Protein 9Z8K (pdb70)

Foldseek 3Di:
DPPDDPVQWDFDAWDADDCKGWTWTDGPPDRDIWIKIKHFPVVCVVVVCPLVVCCVVPPVQVVQFVQAWHWDDWDDDPTIIMTTTHDFPQAWQVVVLVPDPLSADDLLQLLLQLLSVLVVLVVCVVVVHFLQQDDRNQWTAHLQGHTHGHDSVRHVRLLQAALCCVVPVDDDSLSVLSSSLQSSLCRQQVHGQADDPDSVRSSCCLQPNQGDHDPPGDDDPQNVVSSNLSSDRDSVRRDDSVCSVVGCSSPPPDSVCSSVVNRGNPDDDRDD/DDDDDPVQWAFDAWDADADFKGWTWIAGPPDRDIWIKIKGFQVVCVPVVVVVLVVCVVPPVQPDDAPQAWHWDDWDDDPGITMTTTHDAQQAWQVVVLVPDPLSAADLLLLLLQLLSVLVVLVVCVVSVHAPQQDAGNQWGAHLQGHTHGYRPDYDVRLLLAALVCVPPVDDDSLSVLSSSLQHSLCRHQVHGQFDDPDSVRRNVCRNDNQGDHDPVGDDDPQSVVLSNLSSPRDSVSRDDSVCSVVGCSNVVDDSVCSRVVNRGDPDDDSD

Nearest PDB structures (foldseek):
  6l8l-assembly4_D  TM=7.778E-01  e=8.094E-15  Gallus gallus
  8yki-assembly1_A  TM=7.701E-01  e=4.995E-14  Homo sapiens
  4qq5-assembly1_A  TM=7.563E-01  e=9.161E-14  Homo sapiens
  3pyy-assembly2_B  TM=7.893E-01  e=3.441E-13  Homo sapiens
  4aoj-assembly1_C  TM=7.414E-01  e=1.680E-13  Homo sapiens

Radius of gyration: 26.66 Å; Cα contacts (8 Å, |Δi|>4): 930; chains: 2; bounding box: 58×51×84 Å

InterPro domains:
  IPR000719 Protein kinase domain [PF00069] (61-325)
  IPR000719 Protein kinase domain [PS50011] (61-326)
  IPR000719 Protein kinase domain [SM00220] (61-326)
  IPR008271 Serine/threonine-protein kinase, active site [PS00108] (182-194)
  IPR011009 Protein kinase-like domain superfamily [SSF56112] (51-378)
  IPR017441 Protein kinase, ATP binding site [PS00107] (67-90)
  IPR045270 Serine/Threonine Kinase AGC, catalytic domain [cd05123] (67-326)

Secondary structure (DSSP, 8-state):
-----GGGEEEEEEEEE--EEEEEEEETTSS-EEEEEEEEHHHHHHTT-HHHHHHIIIIIHHH--TTB--EEEEEE-SSEEEEEE----S-BHHHHHHTSGGG---HHHHHHHHHHHHHHHHHHHHTT------SGGGEEE-TTS-EEE--TTT--HHHH--HHHHHH----HHHHHHHHHHHHHHHHHSS-S---SSHHHHHHHHHHPPP---TTS---HHHHHHHHHHT-SSGGGSPPHHHHHT-GGGTT--HHHHHTT-S--TT-----/-----GGGEEEEEEEEE-SSEEEEEEEETTSS-EEEEEEEEGGGGGSHHHHHHHHHHHHTGGG---TTB--EEEEEE-SSEEEEEE---TT-BHHHHHTTSGGG---HHHHHHHHHHHHHHHHHHHHTT------SGGGEEE-TTS-EEE-SSS---GGGG--HHHHHHS---THHHHHHHHHHHHHHHHSS-S---SSHHHHHHHHHHSPP---TT----HHHHHHHHHHT-SSGGGS--HHHHHT-GGGTT--HHHHHTT-S--TT----

Sequence (544 aa):
MEKVTKEDFETIDTLGKGFAYVVLVRRVGTNNLYAMKVVNKQGLLDHNRCRDVFIERNVLSRINHPFLLKLYWTFQSEHKLFFVMEYMAGGDLDKYMNSVPNKQLDLPTSKLYGAEILMAILTLHEQSVIYRDLKPENILLTGDGHCVLADFGLSGSPFYVAPDVLKQREYTNAVDFWSFGILLYRMLCGRTPFSGKNMKEVFDNILYSDLRFPSTVSIPSEAKDLISRLLVKDAAHRIKGPEVKAHPFWTGINFDEVMQKKVKPPRWVPAPMEKVTKEDFETIDTLGKGSFAYVVLVRRVGTNNLYAMKVVNKQGLLDHNRCRDVFIERNVLSRINHPFLLKLYWTFQSEHKLFFVMEYMAGGDLDKYMNSVPNKQLDLPTSKLYGAEILMAILTLHEQSVIYRDLKPENILLTGDGHCVLADFGLSGSPFYVAPDVLKQREYTNAVDFWSFGILLYRMLCGRTPFSGKNMKEVFDNILYSDLRFPSTVSIPSEAKDLISRLLVKDAAHRIKGPEVKAHPFWTGINFDEVMQKKVKPPRWVPA

Organism: Trypanosoma brucei brucei (strain 927/4 GUTat10.1) (NCBI:txid185431)

B-factor: mean 57.67, std 19.01, range [28.1, 133.01]

GO terms:
  GO:0031981 nuclear lumen (C, HTP)
  GO:0005737 cytoplasm (C, HTP)
  GO:0031981 nuclear lumen (C, IDA)
  GO:0097014 ciliary plasm (C, IDA)
  GO:0005737 cytoplasm (C, IDA)
  GO:0000281 mitotic cytokinesis (P, IMP)

Structure (mmCIF, N/CA/C/O backbone):
data_9Z8K
#
_entry.id   9Z8K
#
_cell.length_a   86.599
_cell.length_b   89.098
_cell.length_c   201.567
_cell.angle_alpha   90.00
_cell.angle_beta   90.00
_cell.angle_gamma   90.00
#
_symmetry.space_group_name_H-M   'I 2 2 2'
#
loop_
_entity.id
_entity.type
_entity.pdbx_description
1 polymer 'Serine/threonine-protein kinase'
2 polymer 'Serine/threonine-protein kinase'
3 non-polymer 'SULFATE ION'
4 non-polymer 'CHLORIDE ION'
5 non-polymer GLYCEROL
6 water water
#
loop_
_atom_site.group_PDB
_atom_site.id
_atom_site.type_symbol
_atom_site.label_atom_id
_atom_site.label_alt_id
_atom_site.label_comp_id
_atom_site.label_asym_id
_atom_site.label_entity_id
_atom_site.label_seq_id
_atom_site.pdbx_PDB_ins_code
_atom_site.Cartn_x
_atom_site.Cartn_y
_atom_site.Cartn_z
_atom_site.occupancy
_atom_site.B_iso_or_equiv
_atom_site.auth_seq_id
_atom_site.auth_comp_id
_atom_site.auth_asym_id
_atom_site.auth_atom_id
_atom_site.pdbx_PDB_model_num
ATOM 1 N N . MET A 1 1 ? 4.696 3.754 69.911 1.00 48.81 53 MET A N 1
ATOM 2 C CA . MET A 1 1 ? 3.654 4.625 70.449 1.00 64.69 53 M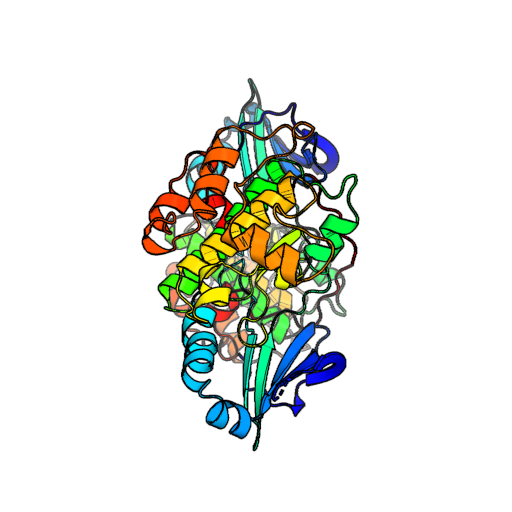ET A CA 1
ATOM 3 C C . MET A 1 1 ? 2.493 3.810 70.965 1.00 65.00 53 MET A C 1
ATOM 4 O O . MET A 1 1 ? 2.269 2.688 70.499 1.00 59.89 53 MET A O 1
ATOM 9 N N . GLU A 1 2 ? 1.755 4.376 71.915 1.00 72.32 54 GLU A N 1
ATOM 10 C CA . GLU A 1 2 ? 0.553 3.737 72.426 1.00 70.93 54 GLU A CA 1
ATOM 11 C C . GLU A 1 2 ? -0.316 3.235 71.281 1.00 60.50 54 GLU A C 1
ATOM 12 O O . GLU A 1 2 ? -0.280 3.769 70.165 1.00 51.37 54 GLU A O 1
ATOM 18 N N . LYS A 1 3 ? -1.094 2.185 71.571 1.00 71.73 55 LYS A N 1
ATOM 19 C CA . LYS A 1 3 ? -1.964 1.533 70.588 1.00 51.54 55 LYS A CA 1
ATOM 20 C C . LYS A 1 3 ? -3.300 2.269 70.509 1.00 46.81 55 LYS A C 1
ATOM 21 O O . LYS A 1 3 ? -4.327 1.840 71.040 1.00 60.04 55 LYS A O 1
ATOM 27 N N . VAL A 1 4 ? -3.292 3.375 69.787 1.00 45.71 56 VAL A N 1
ATOM 28 C CA . VAL A 1 4 ? -4.449 4.264 69.773 1.00 43.82 56 VAL A CA 1
ATOM 29 C C . VAL A 1 4 ? -5.488 3.787 68.765 1.00 47.27 56 VAL A C 1
ATOM 30 O O . VAL A 1 4 ? -5.176 3.102 67.783 1.00 47.08 56 VAL A O 1
ATOM 34 N N . THR A 1 5 ? -6.745 4.149 69.030 1.00 41.72 57 THR A N 1
ATOM 35 C CA . THR A 1 5 ? -7.861 3.995 68.106 1.00 45.44 57 THR A CA 1
ATOM 36 C C . THR A 1 5 ? -8.525 5.359 67.943 1.00 41.20 57 THR A C 1
ATOM 37 O O . THR A 1 5 ? -8.147 6.339 68.594 1.00 38.71 57 THR A O 1
ATOM 41 N N . LYS A 1 6 ? -9.557 5.429 67.101 1.00 36.36 58 LYS A N 1
ATOM 42 C CA . LYS A 1 6 ? -10.226 6.711 66.910 1.00 38.49 58 LYS A CA 1
ATOM 43 C C . LYS A 1 6 ? -10.844 7.225 68.206 1.00 36.81 58 LYS A C 1
ATOM 44 O O . LYS A 1 6 ? -11.078 8.431 68.333 1.00 40.62 58 LYS A O 1
ATOM 50 N N . GLU A 1 7 ? -11.103 6.340 69.173 1.00 37.51 59 GLU A N 1
ATOM 51 C CA . GLU A 1 7 ? -11.710 6.765 70.429 1.00 49.33 59 GLU A CA 1
ATOM 52 C C . GLU A 1 7 ? -10.764 7.616 71.269 1.00 44.30 59 GLU A C 1
ATOM 53 O O . GLU A 1 7 ? -11.213 8.306 72.188 1.00 42.91 59 GLU A O 1
ATOM 59 N N . ASP A 1 8 ? -9.470 7.585 70.978 1.00 40.47 60 ASP A N 1
ATOM 60 C CA . ASP A 1 8 ? -8.480 8.291 71.778 1.00 42.51 60 ASP A CA 1
ATOM 61 C C . ASP A 1 8 ? -8.266 9.731 71.340 1.00 42.66 60 ASP A C 1
ATOM 62 O O . ASP A 1 8 ? -7.393 10.402 71.897 1.00 42.32 60 ASP A O 1
ATOM 67 N N . PHE A 1 9 ? -9.026 10.216 70.359 1.00 36.51 61 PHE A N 1
ATOM 68 C CA . PHE A 1 9 ? -8.900 11.579 69.861 1.00 38.93 61 PHE A CA 1
ATOM 69 C C . PHE A 1 9 ? -10.264 12.241 69.857 1.00 43.81 61 PHE A C 1
ATOM 70 O O . PHE A 1 9 ? -11.235 11.656 69.371 1.00 41.92 61 PHE A O 1
ATOM 78 N N . GLU A 1 10 ? -10.327 13.448 70.426 1.00 40.72 62 GLU A N 1
ATOM 79 C CA . GLU A 1 10 ? -11.542 14.249 70.486 1.00 44.11 62 GLU A CA 1
ATOM 80 C C . GLU A 1 10 ? -11.468 15.312 69.402 1.00 41.04 62 GLU A C 1
ATOM 81 O O . GLU A 1 10 ? -10.517 16.095 69.370 1.00 40.41 62 GLU A O 1
ATOM 87 N N . THR A 1 11 ? -12.475 15.353 68.536 1.00 41.94 63 THR A N 1
ATOM 88 C CA . THR A 1 11 ? -12.499 16.345 67.469 1.00 43.17 63 THR A CA 1
ATOM 89 C C . THR A 1 11 ? -12.869 17.715 68.024 1.00 42.34 63 THR A C 1
ATOM 90 O O . THR A 1 11 ? -13.875 17.866 68.724 1.00 42.27 63 THR A O 1
ATOM 94 N N . ILE A 1 12 ? -12.037 18.704 67.715 1.00 47.13 64 ILE A N 1
ATOM 95 C CA . ILE A 1 12 ? -12.230 20.074 68.167 1.00 56.17 64 ILE A CA 1
ATOM 96 C C . ILE A 1 12 ? -12.768 20.952 67.047 1.00 51.01 64 ILE A C 1
ATOM 97 O O . ILE A 1 12 ? -13.584 21.840 67.284 1.00 54.64 64 ILE A O 1
ATOM 102 N N . ASP A 1 13 ? -12.289 20.737 65.828 1.00 51.90 65 ASP A N 1
ATOM 103 C CA . ASP A 1 13 ? -12.662 21.573 64.698 1.00 55.25 65 ASP A CA 1
ATOM 104 C C . ASP A 1 13 ? -12.339 20.815 63.419 1.00 54.54 65 ASP A C 1
ATOM 105 O O . ASP A 1 13 ? -11.666 19.781 63.434 1.00 43.03 65 ASP A O 1
ATOM 110 N N . THR A 1 14 ? -12.829 21.350 62.310 1.00 46.07 66 THR A N 1
ATOM 111 C CA . THR A 1 14 ? -12.523 20.838 60.982 1.00 51.36 66 THR A CA 1
ATOM 112 C C . THR A 1 14 ? -11.421 21.674 60.355 1.00 46.07 66 THR A C 1
ATOM 113 O O . THR A 1 14 ? -11.395 22.898 60.516 1.00 54.87 66 THR A O 1
ATOM 117 N N . LEU A 1 15 ? -10.515 21.008 59.634 1.00 39.32 67 LEU A N 1
ATOM 118 C CA . LEU A 1 15 ? -9.444 21.694 58.933 1.00 41.94 67 LEU A CA 1
ATOM 119 C C . LEU A 1 15 ? -9.521 21.556 57.418 1.00 48.91 67 LEU A C 1
ATOM 120 O O . LEU A 1 15 ? -8.658 22.101 56.725 1.00 61.35 67 LEU A O 1
ATOM 125 N N . GLY A 1 16 ? -10.493 20.842 56.884 1.00 57.49 68 GLY A N 1
ATOM 126 C CA . GLY A 1 16 ? -10.635 20.746 55.444 1.00 56.97 68 GLY A CA 1
ATOM 127 C C . GLY A 1 16 ? -11.227 19.423 55.013 1.00 52.94 68 GLY A C 1
ATOM 128 O O . GLY A 1 16 ? -11.176 18.421 55.722 1.00 44.79 68 GLY A O 1
ATOM 129 N N . LYS A 1 17 ? -11.786 19.428 53.801 1.00 49.53 69 LYS A N 1
ATOM 130 C CA . LYS A 1 17 ? -12.453 18.282 53.204 1.00 58.13 69 LYS A CA 1
ATOM 131 C C . LYS A 1 17 ? -11.873 18.022 51.819 1.00 68.00 69 LYS A C 1
ATOM 132 O O . LYS A 1 17 ? -11.334 18.921 51.166 1.00 66.28 69 LYS A O 1
ATOM 138 N N . GLY A 1 18 ? -12.010 16.781 51.368 1.00 64.81 70 GLY A N 1
ATOM 139 C CA . GLY A 1 18 ? -11.500 16.385 50.070 1.00 61.81 70 GLY A CA 1
ATOM 140 C C . GLY A 1 18 ? -12.434 15.431 49.359 1.00 57.35 70 GLY A C 1
ATOM 141 O O . GLY A 1 18 ? -13.621 15.360 49.673 1.00 58.79 70 GLY A O 1
ATOM 162 N N . PHE A 1 20 ? -12.082 12.000 49.216 1.00 46.26 72 PHE A N 1
ATOM 163 C CA . PHE A 1 20 ? -12.315 10.824 50.041 1.00 46.10 72 PHE A CA 1
ATOM 164 C C . PHE A 1 20 ? -11.527 10.909 51.344 1.00 40.09 72 PHE A C 1
ATOM 165 O O . PHE A 1 20 ? -11.378 9.915 52.048 1.00 41.10 72 PHE A O 1
ATOM 173 N N . ALA A 1 21 ? -11.042 12.106 51.673 1.00 41.65 73 ALA A N 1
ATOM 174 C CA . ALA A 1 21 ? -10.363 12.342 52.936 1.00 37.41 73 ALA A CA 1
ATOM 175 C C . ALA A 1 21 ? -10.821 13.668 53.528 1.00 36.44 73 ALA A C 1
ATOM 176 O O . ALA A 1 21 ? -11.211 14.582 52.803 1.00 36.56 73 ALA A O 1
ATOM 178 N N . TYR A 1 22 ? -10.775 13.764 54.856 1.00 33.55 74 TYR A N 1
ATOM 179 C CA . TYR A 1 22 ? -10.983 15.033 55.542 1.00 37.55 74 TYR A CA 1
ATOM 180 C C . TYR A 1 22 ? -9.977 15.126 56.683 1.00 36.57 74 TYR A C 1
ATOM 181 O O . TYR A 1 22 ? -9.419 14.125 57.120 1.00 33.46 74 TYR A O 1
ATOM 190 N N . VAL A 1 23 ? -9.720 16.344 57.145 1.00 39.46 75 VAL A N 1
ATOM 191 C CA . VAL A 1 23 ? -8.761 16.592 58.218 1.00 34.67 75 VAL A CA 1
ATOM 192 C C . VAL A 1 23 ? -9.501 17.310 59.335 1.00 35.86 75 VAL A C 1
ATOM 193 O O . VAL A 1 23 ? -10.247 18.259 59.070 1.00 38.17 75 VAL A O 1
ATOM 197 N N . VAL A 1 24 ? -9.325 16.840 60.570 1.00 38.13 76 VAL A N 1
ATOM 198 C CA . VAL A 1 24 ? -9.925 17.463 61.744 1.00 34.57 76 VAL A CA 1
ATOM 199 C C . VAL A 1 24 ? -8.811 17.838 62.711 1.00 39.71 76 VAL A C 1
ATOM 200 O O . VAL A 1 24 ? -7.812 17.121 62.827 1.00 37.69 76 VAL A O 1
ATOM 204 N N . LEU A 1 25 ? -8.977 18.970 63.391 1.00 40.76 77 LEU A N 1
ATOM 205 C CA . LEU A 1 25 ? -8.159 19.273 64.560 1.00 40.08 77 LEU A CA 1
ATOM 206 C C . LEU A 1 25 ? -8.622 18.407 65.724 1.00 38.88 77 LEU A C 1
ATOM 207 O O . LEU A 1 25 ? -9.808 18.395 66.055 1.00 39.62 77 LEU A O 1
ATOM 212 N N . VAL A 1 26 ? -7.693 17.670 66.343 1.00 35.46 78 VAL A N 1
ATOM 213 C CA . VAL A 1 26 ? -8.041 16.765 67.431 1.00 35.90 78 VAL A CA 1
ATOM 214 C C . VAL A 1 26 ? -7.153 17.023 68.639 1.00 41.90 78 VAL A C 1
ATOM 215 O O . VAL A 1 26 ? -6.060 17.579 68.535 1.00 40.02 78 VAL A O 1
ATOM 219 N N . ARG A 1 27 ? -7.658 16.621 69.803 1.00 37.06 79 ARG A N 1
ATOM 220 C CA . ARG A 1 27 ? -6.899 16.598 71.045 1.00 38.46 79 ARG A CA 1
ATOM 221 C C . ARG A 1 27 ? -6.816 15.149 71.488 1.00 42.73 79 ARG A C 1
ATOM 222 O O . ARG A 1 27 ? -7.826 14.439 71.476 1.00 37.29 79 ARG A O 1
ATOM 230 N N . ARG A 1 28 ? -5.624 14.700 71.860 1.00 37.00 80 ARG A N 1
ATOM 231 C CA . ARG A 1 28 ? -5.500 13.340 72.359 1.00 40.10 80 ARG A CA 1
ATOM 232 C C . ARG A 1 28 ? -6.109 13.273 73.754 1.00 42.77 80 ARG A C 1
ATOM 233 O O . ARG A 1 28 ? -5.719 14.037 74.646 1.00 39.30 80 ARG A O 1
ATOM 241 N N . VAL A 1 29 ? -7.077 12.370 73.932 1.00 40.63 81 VAL A N 1
ATOM 242 C CA . VAL A 1 29 ? -7.765 12.252 75.211 1.00 43.43 81 VAL A CA 1
ATOM 243 C C . VAL A 1 29 ? -6.751 11.964 76.309 1.00 48.20 81 VAL A C 1
ATOM 244 O O . VAL A 1 29 ? -5.802 11.193 76.119 1.00 49.62 81 VAL A O 1
ATOM 248 N N . GLY A 1 30 ? -6.950 12.592 77.467 1.00 55.07 82 GLY A N 1
ATOM 249 C CA . GLY A 1 30 ? -6.032 12.471 78.579 1.00 53.26 82 GLY A CA 1
ATOM 250 C C . GLY A 1 30 ? -4.833 13.391 78.529 1.00 54.06 82 GLY A C 1
ATOM 251 O O . GLY A 1 30 ? -3.968 13.300 79.413 1.00 56.36 82 GLY A O 1
ATOM 252 N N . THR A 1 31 ? -4.744 14.267 77.525 1.00 46.49 83 THR A N 1
ATOM 253 C CA . THR A 1 31 ? -3.620 15.177 77.395 1.00 47.94 83 THR A CA 1
ATOM 254 C C . THR A 1 31 ? -4.127 16.537 76.933 1.00 48.85 83 THR A C 1
ATOM 255 O O . THR A 1 31 ? -5.301 16.706 76.599 1.00 40.44 83 THR A O 1
ATOM 259 N N . ASN A 1 32 ? -3.212 17.499 76.856 1.00 46.86 84 ASN A N 1
ATOM 260 C CA . ASN A 1 32 ? -3.488 18.805 76.278 1.00 53.70 84 ASN A CA 1
ATOM 261 C C . ASN A 1 32 ? -2.927 18.946 74.864 1.00 49.88 84 ASN A C 1
ATOM 262 O O . ASN A 1 32 ? -2.832 20.067 74.356 1.00 46.73 84 ASN A O 1
ATOM 267 N N . ASN A 1 33 ? -2.553 17.838 74.222 1.00 41.12 85 ASN A N 1
ATOM 268 C CA . ASN A 1 33 ? -1.821 17.883 72.959 1.00 37.13 85 ASN A CA 1
ATOM 269 C C . ASN A 1 33 ? -2.778 17.857 71.774 1.00 41.24 85 ASN A C 1
ATOM 270 O O . ASN A 1 33 ? -3.678 17.011 71.710 1.00 38.65 85 ASN A O 1
ATOM 275 N N . LEU A 1 34 ? -2.564 18.774 70.835 1.00 41.22 86 LEU A N 1
ATOM 276 C CA . LEU A 1 34 ? -3.367 18.892 69.629 1.00 41.87 86 LEU A CA 1
ATOM 277 C C . LEU A 1 34 ? -2.632 18.326 68.422 1.00 43.34 86 LEU A C 1
ATOM 278 O O . LEU A 1 34 ? -1.406 18.357 68.351 1.00 39.32 86 LEU A O 1
ATOM 283 N N . TYR A 1 35 ? -3.407 17.827 67.457 1.00 37.30 87 TYR A N 1
ATOM 284 C CA . TYR A 1 35 ? -2.869 17.216 66.252 1.00 35.08 87 TYR A CA 1
ATOM 285 C C . TYR A 1 35 ? -3.839 17.471 65.106 1.00 35.93 87 TYR A C 1
ATOM 286 O O . TYR A 1 35 ? -5.020 17.755 65.321 1.00 41.21 87 TYR A O 1
ATOM 295 N N . ALA A 1 36 ? -3.334 17.344 63.880 1.00 36.64 88 ALA A N 1
ATOM 296 C CA . ALA A 1 36 ? -4.169 17.361 62.680 1.00 35.07 88 ALA A CA 1
ATOM 297 C C . ALA A 1 36 ? -4.326 15.917 62.212 1.00 37.59 88 ALA A C 1
ATOM 298 O O . ALA A 1 36 ? -3.345 15.276 61.825 1.00 38.03 88 ALA A O 1
ATOM 300 N N . MET A 1 37 ? -5.552 15.403 62.258 1.00 33.87 89 MET A N 1
ATOM 301 C CA . MET A 1 37 ? -5.827 14.007 61.938 1.00 30.32 89 MET A CA 1
ATOM 302 C C . MET A 1 37 ? -6.517 13.918 60.587 1.00 37.69 89 MET A C 1
ATOM 303 O O . MET A 1 37 ? -7.628 14.435 60.414 1.00 34.61 89 MET A O 1
ATOM 308 N N . LYS A 1 38 ? -5.861 13.248 59.645 1.00 31.48 90 LYS A N 1
ATOM 309 C CA . LYS A 1 38 ? -6.414 13.008 58.319 1.00 32.98 90 LYS A CA 1
ATOM 310 C C . LYS A 1 38 ? -7.133 11.664 58.329 1.00 34.23 90 LYS A C 1
ATOM 311 O O . LYS A 1 38 ? -6.536 10.635 58.669 1.00 31.92 90 LYS A O 1
ATOM 317 N N . VAL A 1 39 ? -8.404 11.674 57.939 1.00 31.08 91 VAL A N 1
ATOM 318 C CA . VAL A 1 39 ? -9.256 10.490 57.942 1.00 32.58 91 VAL A CA 1
ATOM 319 C C . VAL A 1 39 ? -9.562 10.133 56.494 1.00 34.87 91 VAL A C 1
ATOM 320 O O . VAL A 1 39 ? -10.201 10.915 55.780 1.00 34.35 91 VAL A O 1
ATOM 324 N N . VAL A 1 40 ? -9.140 8.944 56.070 1.00 33.92 92 VAL A N 1
ATOM 325 C CA . VAL A 1 40 ? -9.165 8.555 54.663 1.00 34.28 92 VAL A CA 1
ATOM 326 C C . VAL A 1 40 ? -10.009 7.300 54.511 1.00 32.39 92 VAL A C 1
ATOM 327 O O . VAL A 1 40 ? -9.789 6.310 55.217 1.00 33.15 92 VAL A O 1
ATOM 331 N N . ASN A 1 41 ? -10.952 7.328 53.575 1.00 34.43 93 ASN A N 1
ATOM 332 C CA . ASN A 1 41 ? -11.763 6.145 53.312 1.00 34.29 93 ASN A CA 1
ATOM 333 C C . ASN A 1 41 ? -10.938 5.051 52.635 1.00 37.20 93 ASN A C 1
ATOM 334 O O . ASN A 1 41 ? -10.288 5.292 51.613 1.00 34.77 93 ASN A O 1
ATOM 339 N N . LYS A 1 42 ? -10.985 3.838 53.195 1.00 33.31 94 LYS A N 1
ATOM 340 C CA . LYS A 1 42 ? -10.152 2.764 52.665 1.00 33.87 94 LYS A CA 1
ATOM 341 C C . LYS A 1 42 ? -10.540 2.429 51.230 1.00 42.01 94 LYS A C 1
ATOM 342 O O . LYS A 1 42 ? -9.677 2.239 50.364 1.00 37.91 94 LYS A O 1
ATOM 348 N N . GLN A 1 43 ? -11.845 2.309 50.968 1.00 38.81 95 GLN A N 1
ATOM 349 C CA . GLN A 1 43 ? -12.284 1.973 49.618 1.00 39.64 95 GLN A CA 1
ATOM 350 C C . GLN A 1 43 ? -11.884 3.074 48.647 1.00 42.12 95 GLN A C 1
ATOM 351 O O . GLN A 1 43 ? -11.462 2.795 47.520 1.00 42.86 95 GLN A O 1
ATOM 357 N N . GLY A 1 44 ? -11.969 4.331 49.086 1.00 39.62 96 GLY A N 1
ATOM 358 C CA . GLY A 1 44 ? -11.473 5.423 48.267 1.00 42.49 96 GLY A CA 1
ATOM 359 C C . GLY A 1 44 ? -10.008 5.271 47.901 1.00 48.08 96 GLY A C 1
ATOM 360 O O . GLY A 1 44 ? -9.611 5.533 46.763 1.00 47.03 96 GLY A O 1
ATOM 361 N N . LEU A 1 45 ? -9.177 4.864 48.863 1.00 45.39 97 LEU A N 1
ATOM 362 C CA . LEU A 1 45 ? -7.761 4.687 48.562 1.00 43.77 97 LEU A CA 1
ATOM 363 C C . LEU A 1 45 ? -7.568 3.622 47.492 1.00 36.68 97 LEU A C 1
ATOM 364 O O . LEU A 1 45 ? -6.744 3.781 46.584 1.00 42.91 97 LEU A O 1
ATOM 369 N N . LEU A 1 46 ? -8.308 2.518 47.595 1.00 39.27 98 LEU A N 1
ATOM 370 C CA . LEU A 1 46 ? -8.194 1.460 46.600 1.00 49.38 98 LEU A CA 1
ATOM 371 C C . LEU A 1 46 ? -8.653 1.941 45.229 1.00 49.49 98 LEU A C 1
ATOM 372 O O . LEU A 1 46 ? -7.977 1.696 44.224 1.00 46.37 98 LEU A O 1
ATOM 377 N N . ASP A 1 47 ? -9.782 2.657 45.171 1.00 48.22 99 ASP A N 1
ATOM 378 C CA . ASP A 1 47 ? -10.316 3.090 43.880 1.00 54.04 99 ASP A CA 1
ATOM 379 C C . ASP A 1 47 ? -9.423 4.133 43.212 1.00 52.27 99 ASP A C 1
ATOM 380 O O . ASP A 1 47 ? -9.385 4.213 41.979 1.00 58.42 99 ASP A O 1
ATOM 385 N N . HIS A 1 48 ? -8.704 4.934 43.997 1.00 48.77 100 HIS A N 1
ATOM 386 C CA . HIS A 1 48 ? -7.801 5.949 43.469 1.00 44.37 100 HIS A CA 1
ATOM 387 C C . HIS A 1 48 ? -6.354 5.459 43.334 1.00 50.95 100 HIS A C 1
ATOM 388 O O . HIS A 1 48 ? -5.459 6.278 43.100 1.00 49.11 100 HIS A O 1
ATOM 395 N N . ASN A 1 49 ? -6.101 4.162 43.504 1.00 49.47 101 ASN A N 1
ATOM 396 C CA . ASN A 1 49 ? -4.760 3.586 43.351 1.00 52.23 101 ASN A CA 1
ATOM 397 C C . ASN A 1 49 ? -3.721 4.353 44.170 1.00 50.60 101 ASN A C 1
ATOM 398 O O . ASN A 1 49 ? -2.671 4.759 43.672 1.00 46.05 101 ASN A O 1
ATOM 403 N N . ARG A 1 50 ? -4.022 4.552 45.451 1.00 44.46 102 ARG A N 1
ATOM 404 C CA . ARG A 1 50 ? -3.161 5.333 46.328 1.00 44.22 102 ARG A CA 1
ATOM 405 C C . ARG A 1 50 ? -2.397 4.471 47.327 1.00 44.35 102 ARG A C 1
ATOM 406 O O . ARG A 1 50 ? -1.761 5.013 48.237 1.00 42.46 102 ARG A O 1
ATOM 414 N N . CYS A 1 51 ? -2.436 3.146 47.179 1.00 41.15 103 CYS A N 1
ATOM 415 C CA . CYS A 1 51 ? -1.834 2.277 48.184 1.00 46.18 103 CYS A CA 1
ATOM 416 C C . CYS A 1 51 ? -0.330 2.504 48.285 1.00 44.60 103 CYS A C 1
ATOM 417 O O . CYS A 1 51 ? 0.229 2.511 49.389 1.00 37.48 103 CYS A O 1
ATOM 420 N N . ARG A 1 52 ? 0.343 2.713 47.150 1.00 39.06 104 ARG A N 1
ATOM 421 C CA . ARG A 1 52 ? 1.778 2.976 47.194 1.00 40.30 104 ARG A CA 1
ATOM 422 C C . ARG A 1 52 ? 2.082 4.278 47.928 1.00 43.93 104 ARG A C 1
ATOM 423 O O . ARG A 1 52 ? 3.015 4.340 48.738 1.00 41.78 104 ARG A O 1
ATOM 431 N N . ASP A 1 53 ? 1.299 5.330 47.665 1.00 44.94 105 ASP A N 1
ATOM 432 C CA . ASP A 1 53 ? 1.507 6.596 48.362 1.00 36.54 105 ASP A CA 1
ATOM 433 C C . ASP A 1 53 ? 1.370 6.414 49.866 1.00 40.63 105 ASP A C 1
ATOM 434 O O . ASP A 1 53 ? 2.154 6.965 50.645 1.00 40.35 105 ASP A O 1
ATOM 439 N N . VAL A 1 54 ? 0.362 5.655 50.292 1.00 37.63 106 VAL A N 1
ATOM 440 C CA . VAL A 1 54 ? 0.159 5.418 51.716 1.00 38.47 106 VAL A CA 1
ATOM 441 C C . VAL A 1 54 ? 1.332 4.642 52.298 1.00 35.28 106 VAL A C 1
ATOM 442 O O . VAL A 1 54 ? 1.811 4.943 53.395 1.00 39.27 106 VAL A O 1
ATOM 446 N N . PHE A 1 55 ? 1.800 3.620 51.580 1.00 32.97 107 PHE A N 1
ATOM 447 C CA . PHE A 1 55 ? 2.921 2.827 52.074 1.00 33.00 107 PHE A CA 1
ATOM 448 C C . PHE A 1 55 ? 4.164 3.694 52.256 1.00 38.17 107 PHE A C 1
ATOM 449 O O . PHE A 1 55 ? 4.861 3.590 53.272 1.00 33.24 107 PHE A O 1
ATOM 457 N N . ILE A 1 56 ? 4.449 4.562 51.286 1.00 38.09 108 ILE A N 1
ATOM 458 C CA . ILE A 1 56 ? 5.607 5.445 51.388 1.00 35.54 108 ILE A CA 1
ATOM 459 C C . ILE A 1 56 ? 5.451 6.399 52.567 1.00 38.60 108 ILE A C 1
ATOM 460 O O . ILE A 1 56 ? 6.375 6.589 53.362 1.00 36.47 108 ILE A O 1
ATOM 465 N N . GLU A 1 57 ? 4.273 6.995 52.712 1.00 37.51 109 GLU A N 1
ATOM 466 C CA . GLU A 1 57 ? 4.068 7.930 53.814 1.00 39.34 109 GLU A CA 1
ATOM 467 C C . GLU A 1 57 ? 4.258 7.243 55.160 1.00 39.22 109 GLU A C 1
ATOM 468 O O . GLU A 1 57 ? 4.945 7.766 56.044 1.00 39.39 109 GLU A O 1
ATOM 474 N N . ARG A 1 58 ? 3.698 6.044 55.308 1.00 36.09 110 ARG A N 1
ATOM 475 C CA . ARG A 1 58 ? 3.627 5.368 56.596 1.00 37.56 110 ARG A CA 1
ATOM 476 C C . ARG A 1 58 ? 4.920 4.646 56.950 1.00 32.11 110 ARG A C 1
ATOM 477 O O . ARG A 1 58 ? 5.298 4.587 58.126 1.00 33.76 110 ARG A O 1
ATOM 485 N N . ASN A 1 59 ? 5.596 4.076 55.951 1.00 32.96 111 ASN A N 1
ATOM 486 C CA . ASN A 1 59 ? 6.695 3.155 56.183 1.00 34.29 111 ASN A CA 1
ATOM 487 C C . ASN A 1 59 ? 8.056 3.671 55.731 1.00 33.15 111 ASN A C 1
ATOM 488 O O . ASN A 1 59 ? 9.068 3.016 56.013 1.00 35.80 111 ASN A O 1
ATOM 493 N N . VAL A 1 60 ? 8.120 4.811 55.050 1.00 32.16 112 VAL A N 1
ATOM 494 C CA . VAL A 1 60 ? 9.406 5.314 54.561 1.00 34.54 112 VAL A CA 1
ATOM 495 C C . VAL A 1 60 ? 9.643 6.726 55.073 1.00 36.77 112 VAL A C 1
ATOM 496 O O . VAL A 1 60 ? 10.599 6.976 55.810 1.00 36.58 112 VAL A O 1
ATOM 500 N N . LEU A 1 61 ? 8.755 7.655 54.708 1.00 38.68 113 LEU A N 1
ATOM 501 C CA . LEU A 1 61 ? 8.926 9.044 55.133 1.00 40.63 113 LEU A CA 1
ATOM 502 C C . LEU A 1 61 ? 8.844 9.176 56.651 1.00 41.56 113 LEU A C 1
ATOM 503 O O . LEU A 1 61 ? 9.541 10.003 57.249 1.00 36.78 113 LEU A O 1
ATOM 508 N N . SER A 1 62 ? 7.992 8.374 57.292 1.00 34.60 114 SER A N 1
ATOM 509 C CA . SER A 1 62 ? 7.868 8.443 58.745 1.00 40.82 114 SER A CA 1
ATOM 510 C C . SER A 1 62 ? 9.178 8.093 59.434 1.00 43.78 114 SER A C 1
ATOM 511 O O . SER A 1 62 ? 9.466 8.612 60.518 1.00 41.50 114 SER A O 1
ATOM 514 N N . ARG A 1 63 ? 9.977 7.203 58.832 1.00 39.25 115 ARG A N 1
ATOM 515 C CA . ARG A 1 63 ? 11.262 6.849 59.420 1.00 39.45 115 ARG A CA 1
ATOM 516 C C . ARG A 1 63 ? 12.294 7.951 59.225 1.00 41.31 115 ARG A C 1
ATOM 517 O O . ARG A 1 63 ? 13.173 8.125 60.074 1.00 40.55 115 ARG A O 1
ATOM 525 N N . ILE A 1 64 ? 12.209 8.689 58.113 1.00 37.61 116 ILE A N 1
ATOM 526 C CA . ILE A 1 64 ? 13.154 9.769 57.846 1.00 41.45 116 ILE A CA 1
ATOM 527 C C . ILE A 1 64 ? 12.911 10.931 58.798 1.00 40.07 116 ILE A C 1
ATOM 528 O O . ILE A 1 64 ? 13.854 11.533 59.321 1.00 38.41 116 ILE A O 1
ATOM 533 N N . ASN A 1 65 ? 11.650 11.254 59.057 1.00 41.38 117 ASN A N 1
ATOM 534 C CA . ASN A 1 65 ? 11.308 12.367 59.941 1.00 46.14 117 ASN A CA 1
ATOM 535 C C . ASN A 1 65 ? 12.049 13.627 59.499 1.00 48.62 117 ASN A C 1
ATOM 536 O O . ASN A 1 65 ? 12.752 14.276 60.271 1.00 40.85 117 ASN A O 1
ATOM 541 N N . HIS A 1 66 ? 11.901 13.943 58.223 1.00 47.45 118 HIS A N 1
ATOM 542 C CA . HIS A 1 66 ? 12.555 15.103 57.642 1.00 37.90 118 HIS A CA 1
ATOM 543 C C . HIS A 1 66 ? 12.043 16.379 58.304 1.00 45.32 118 HIS A C 1
ATOM 544 O O . HIS A 1 66 ? 10.840 16.519 58.529 1.00 40.36 118 HIS A O 1
ATOM 551 N N . PRO A 1 67 ? 12.920 17.330 58.631 1.00 38.78 119 PRO A N 1
ATOM 552 C CA . PRO A 1 67 ? 12.439 18.535 59.329 1.00 40.71 119 PRO A CA 1
ATOM 553 C C . PRO A 1 67 ? 11.465 19.374 58.518 1.00 39.06 119 PRO A C 1
ATOM 554 O O . PRO A 1 67 ? 10.693 20.142 59.103 1.00 41.32 119 PRO A O 1
ATOM 558 N N . PHE A 1 68 ? 11.472 19.274 57.192 1.00 32.99 120 PHE A N 1
ATOM 559 C CA . PHE A 1 68 ? 10.637 20.139 56.366 1.00 37.37 120 PHE A CA 1
ATOM 560 C C . PHE A 1 68 ? 9.557 19.358 55.625 1.00 42.21 120 PHE A C 1
ATOM 561 O O . PHE A 1 68 ? 9.003 19.845 54.636 1.00 36.66 120 PHE A O 1
ATOM 569 N N . LEU A 1 69 ? 9.234 18.163 56.119 1.00 38.20 121 LEU A N 1
ATOM 570 C CA . LEU A 1 69 ? 8.041 17.415 55.756 1.00 40.52 121 LEU A CA 1
ATOM 571 C C . LEU A 1 69 ? 7.198 17.191 57.010 1.00 37.85 121 LEU A C 1
ATOM 572 O O . LEU A 1 69 ? 7.733 17.055 58.117 1.00 36.06 121 LEU A O 1
ATOM 577 N N . LEU A 1 70 ? 5.878 17.145 56.831 1.00 43.79 122 LEU A N 1
ATOM 578 C CA . LEU A 1 70 ? 4.967 17.049 57.970 1.00 43.83 122 LEU A CA 1
ATOM 579 C C . LEU A 1 70 ? 5.266 15.809 58.800 1.00 33.16 122 LEU A C 1
ATOM 580 O O . LEU A 1 70 ? 5.414 14.707 58.266 1.00 40.54 122 LEU A O 1
ATOM 585 N N . LYS A 1 71 ? 5.339 15.994 60.115 1.00 37.03 123 LYS A N 1
ATOM 586 C CA . LYS A 1 71 ? 5.627 14.901 61.033 1.00 38.41 123 LYS A CA 1
ATOM 587 C C . LYS A 1 71 ? 4.386 14.039 61.252 1.00 36.76 123 LYS A C 1
ATOM 588 O O . LYS A 1 71 ? 3.296 14.564 61.495 1.00 33.33 123 LYS A O 1
ATOM 594 N N . LEU A 1 72 ? 4.569 12.721 61.204 1.00 33.53 124 LEU A N 1
ATOM 595 C CA . LEU A 1 72 ? 3.511 11.735 61.404 1.00 36.97 124 LEU A CA 1
ATOM 596 C C . LEU A 1 72 ? 3.726 11.045 62.748 1.00 35.14 124 LEU A C 1
ATOM 597 O O . LEU A 1 72 ? 4.782 10.446 62.983 1.00 36.25 124 LEU A O 1
ATOM 602 N N . TYR A 1 73 ? 2.729 11.145 63.630 1.00 30.49 125 TYR A N 1
ATOM 603 C CA . TYR A 1 73 ? 2.813 10.571 64.965 1.00 32.13 125 TYR A CA 1
ATOM 604 C C . TYR A 1 73 ? 2.223 9.168 65.024 1.00 39.91 125 TYR A C 1
ATOM 605 O O . TYR A 1 73 ? 2.834 8.259 65.587 1.00 36.04 125 TYR A O 1
ATOM 614 N N . TRP A 1 74 ? 1.021 8.991 64.480 1.00 34.45 126 TRP A N 1
ATOM 615 C CA . TRP A 1 74 ? 0.319 7.721 64.539 1.00 38.32 126 TRP A CA 1
ATOM 616 C C . TRP A 1 74 ? -0.354 7.440 63.203 1.00 34.88 126 TRP A C 1
ATOM 617 O O . TRP A 1 74 ? -0.839 8.365 62.548 1.00 30.32 126 TRP A O 1
ATOM 628 N N . THR A 1 75 ? -0.397 6.169 62.817 1.00 32.91 127 THR A N 1
ATOM 629 C CA . THR A 1 75 ? -1.292 5.680 61.778 1.00 34.09 127 THR A CA 1
ATOM 630 C C . THR A 1 75 ? -2.082 4.529 62.384 1.00 36.94 127 THR A C 1
ATOM 631 O O . THR A 1 75 ? -1.509 3.678 63.075 1.00 34.56 127 THR A O 1
ATOM 635 N N . PHE A 1 76 ? -3.389 4.510 62.150 1.00 32.27 128 PHE A N 1
ATOM 636 C CA . PHE A 1 76 ? -4.217 3.426 62.656 1.00 29.35 128 PHE A CA 1
ATOM 637 C C . PHE A 1 76 ? -5.468 3.344 61.796 1.00 31.30 128 PHE A C 1
ATOM 638 O O . PHE A 1 76 ? -5.728 4.215 60.967 1.00 35.36 128 PHE A O 1
ATOM 646 N N . GLN A 1 77 ? -6.233 2.276 61.991 1.00 30.09 129 GLN A N 1
ATOM 647 C CA . GLN A 1 77 ? -7.410 2.033 61.176 1.00 38.01 129 GLN A CA 1
ATOM 648 C C . GLN A 1 77 ? -8.640 1.844 62.051 1.00 35.94 129 GLN A C 1
ATOM 649 O O . GLN A 1 77 ? -8.554 1.504 63.233 1.00 35.00 129 GLN A O 1
ATOM 655 N N . SER A 1 78 ? -9.792 2.094 61.440 1.00 36.60 130 SER A N 1
ATOM 656 C CA . SER A 1 78 ? -11.088 1.631 61.903 1.00 37.30 130 SER A CA 1
ATOM 657 C C . SER A 1 78 ? -11.609 0.632 60.866 1.00 38.96 130 SER A C 1
ATOM 658 O O . SER A 1 78 ? -10.891 0.232 59.946 1.00 34.63 130 SER A O 1
ATOM 661 N N . GLU A 1 79 ? -12.870 0.229 61.008 1.00 34.35 131 GLU A N 1
ATOM 662 C CA . GLU A 1 79 ? -13.450 -0.686 60.032 1.00 41.22 131 GLU A CA 1
ATOM 663 C C . GLU A 1 79 ? -13.269 -0.171 58.604 1.00 33.78 131 GLU A C 1
ATOM 664 O O . GLU A 1 79 ? -12.798 -0.900 57.725 1.00 32.14 131 GLU A O 1
ATOM 670 N N . HIS A 1 80 ? -13.635 1.091 58.354 1.00 31.62 132 HIS A N 1
ATOM 671 C CA . HIS A 1 80 ? -13.721 1.608 56.997 1.00 36.31 132 HIS A CA 1
ATOM 672 C C . HIS A 1 80 ? -12.701 2.684 56.650 1.00 38.10 132 HIS A C 1
ATOM 673 O O . HIS A 1 80 ? -12.664 3.113 55.493 1.00 35.42 132 HIS A O 1
ATOM 680 N N . LYS A 1 81 ? -11.887 3.137 57.599 1.00 33.91 133 LYS A N 1
ATOM 681 C CA . LYS A 1 81 ? -11.020 4.282 57.367 1.00 31.79 133 LYS A CA 1
ATOM 682 C C . LYS A 1 81 ? -9.618 4.024 57.892 1.00 33.01 133 LYS A C 1
ATOM 683 O O . LYS A 1 81 ? -9.400 3.173 58.752 1.00 29.71 133 LYS A O 1
ATOM 689 N N . LEU A 1 82 ? -8.672 4.779 57.337 1.00 31.98 134 LEU A N 1
ATOM 690 C CA . LEU A 1 82 ? -7.310 4.884 57.842 1.00 33.67 134 LEU A CA 1
ATOM 691 C C . LEU A 1 82 ? -7.121 6.282 58.406 1.00 35.14 134 LEU A C 1
ATOM 692 O O . LEU A 1 82 ? -7.619 7.256 57.835 1.00 35.11 134 LEU A O 1
ATOM 697 N N . PHE A 1 83 ? -6.391 6.383 59.515 1.00 28.10 135 PHE A N 1
ATOM 698 C CA . PHE A 1 83 ? -6.204 7.644 60.225 1.00 30.38 135 PHE A CA 1
ATOM 699 C C . PHE A 1 83 ? -4.717 7.981 60.260 1.00 33.01 135 PHE A C 1
ATOM 700 O O . PHE A 1 83 ? -3.893 7.120 60.576 1.00 32.47 135 PHE A O 1
ATOM 708 N N . PHE A 1 84 ? -4.378 9.228 59.937 1.00 30.77 136 PHE A N 1
ATOM 709 C CA . PHE A 1 84 ? -3.003 9.727 59.972 1.00 32.46 136 PHE A CA 1
ATOM 710 C C . PHE A 1 84 ? -2.977 10.921 60.917 1.00 32.39 136 PHE A C 1
ATOM 711 O O . PHE A 1 84 ? -3.530 11.981 60.599 1.00 31.91 136 PHE A O 1
ATOM 719 N N . VAL A 1 85 ? -2.364 10.754 62.084 1.00 28.38 137 VAL A N 1
ATOM 720 C CA . VAL A 1 85 ? -2.322 11.803 63.097 1.00 33.61 137 VAL A CA 1
ATOM 721 C C . VAL A 1 85 ? -0.995 12.527 62.921 1.00 35.21 137 VAL A C 1
ATOM 722 O O . VAL A 1 85 ? 0.069 11.951 63.161 1.00 31.77 137 VAL A O 1
ATOM 726 N N . MET A 1 86 ? -1.057 13.786 62.499 1.00 35.79 138 MET A N 1
ATOM 727 C CA . MET A 1 86 ? 0.118 14.529 62.077 1.00 34.24 138 MET A CA 1
ATOM 728 C C . MET A 1 86 ? 0.220 15.818 62.874 1.00 34.70 138 MET A C 1
ATOM 729 O O . MET A 1 86 ? -0.691 16.199 63.615 1.00 31.36 138 MET A O 1
ATOM 734 N N . GLU A 1 87 ? 1.362 16.481 62.724 1.00 36.02 139 GLU A N 1
ATOM 735 C CA . GLU A 1 87 ? 1.571 17.759 63.381 1.00 35.66 139 GLU A CA 1
ATOM 736 C C . GLU A 1 87 ? 0.514 18.768 62.943 1.00 41.25 139 GLU A C 1
ATOM 737 O O . GLU A 1 87 ? 0.184 18.878 61.759 1.00 43.91 139 GLU A O 1
ATOM 743 N N . TYR A 1 88 ? -0.006 19.513 63.913 1.00 41.20 140 TYR A N 1
ATOM 744 C CA . TYR A 1 88 ? -0.911 20.625 63.648 1.00 41.25 140 TYR A CA 1
ATOM 745 C C . TYR A 1 88 ? -0.097 21.906 63.530 1.00 51.02 140 TYR A C 1
ATOM 746 O O . TYR A 1 88 ? 0.556 22.326 64.492 1.00 53.95 140 TYR A O 1
ATOM 755 N N . MET A 1 89 ? -0.133 22.515 62.351 1.00 47.18 141 MET A N 1
ATOM 756 C CA . MET A 1 89 ? 0.608 23.739 62.059 1.00 50.95 141 MET A CA 1
ATOM 757 C C . MET A 1 89 ? -0.390 24.895 62.092 1.00 56.21 141 MET A C 1
ATOM 758 O O . MET A 1 89 ? -1.191 25.064 61.168 1.00 62.92 141 MET A O 1
ATOM 763 N N . ALA A 1 90 ? -0.357 25.680 63.167 1.00 60.07 142 ALA A N 1
ATOM 764 C CA . ALA A 1 90 ? -1.258 26.816 63.317 1.00 70.96 142 ALA A CA 1
ATOM 765 C C . ALA A 1 90 ? -0.634 28.132 62.870 1.00 74.14 142 ALA A C 1
ATOM 766 O O . ALA A 1 90 ? -1.306 29.168 62.923 1.00 80.39 142 ALA A O 1
ATOM 768 N N . GLY A 1 91 ? 0.618 28.112 62.414 1.00 64.05 143 GLY A N 1
ATOM 769 C CA . GLY A 1 91 ? 1.323 29.285 61.953 1.00 68.02 143 GLY A CA 1
ATOM 770 C C . GLY A 1 91 ? 1.015 29.728 60.543 1.00 68.26 143 GLY A C 1
ATOM 771 O O . GLY A 1 91 ? 1.695 30.618 60.024 1.00 67.30 143 GLY A O 1
ATOM 772 N N . GLY A 1 92 ? 0.007 29.140 59.901 1.00 60.01 144 GLY A N 1
ATOM 773 C CA . GLY A 1 92 ? -0.376 29.549 58.566 1.00 63.30 144 GLY A CA 1
ATOM 774 C C . GLY A 1 92 ? 0.490 28.917 57.494 1.00 58.17 144 GLY A C 1
ATOM 775 O O . GLY A 1 92 ? 1.226 27.955 57.726 1.00 54.65 144 GLY A O 1
ATOM 776 N N . ASP A 1 93 ? 0.385 29.476 56.289 1.00 53.20 145 ASP A N 1
ATOM 777 C CA . ASP A 1 93 ? 1.150 29.017 55.139 1.00 52.14 145 ASP A CA 1
ATOM 778 C C . ASP A 1 93 ? 1.911 30.192 54.539 1.00 51.10 145 ASP A C 1
ATOM 779 O O . ASP A 1 93 ? 1.756 31.344 54.957 1.00 49.27 145 ASP A O 1
ATOM 784 N N . LEU A 1 94 ? 2.750 29.881 53.543 1.00 50.64 146 LEU A N 1
ATOM 785 C CA . LEU A 1 94 ? 3.655 30.882 52.980 1.00 51.29 146 LEU A CA 1
ATOM 786 C C . LEU A 1 94 ? 2.912 31.903 52.129 1.00 48.16 146 LEU A C 1
ATOM 787 O O . LEU A 1 94 ? 3.346 33.056 52.024 1.00 53.72 146 LEU A O 1
ATOM 792 N N . ASP A 1 95 ? 1.797 31.507 51.521 1.00 51.86 147 ASP A N 1
ATOM 793 C CA . ASP A 1 95 ? 1.004 32.453 50.741 1.00 54.26 147 ASP A CA 1
ATOM 794 C C . ASP A 1 95 ? 0.501 33.593 51.616 1.00 52.44 147 ASP A C 1
ATOM 795 O O . ASP A 1 95 ? 0.643 34.771 51.268 1.00 56.17 147 ASP A O 1
ATOM 800 N N . LYS A 1 96 ? -0.082 33.255 52.768 1.00 59.48 148 LYS A N 1
ATOM 801 C CA . LYS A 1 96 ? -0.574 34.278 53.685 1.00 56.33 148 LYS A CA 1
ATOM 802 C C . LYS A 1 96 ? 0.565 35.121 54.236 1.00 54.92 148 LYS A C 1
ATOM 803 O O . LYS A 1 96 ? 0.442 36.346 54.352 1.00 55.52 148 LYS A O 1
ATOM 809 N N . TYR A 1 97 ? 1.681 34.484 54.595 1.00 57.50 149 TYR A N 1
ATOM 810 C CA . TYR A 1 97 ? 2.796 35.229 55.170 1.00 49.21 149 TYR A CA 1
ATOM 811 C C . TYR A 1 97 ? 3.358 36.240 54.176 1.00 51.33 149 TYR A C 1
ATOM 812 O O . TYR A 1 97 ? 3.609 37.400 54.524 1.00 56.67 149 TYR A O 1
ATOM 821 N N . MET A 1 98 ? 3.559 35.820 52.926 1.00 50.33 150 MET A N 1
ATOM 822 C CA . MET A 1 98 ? 4.139 36.728 51.938 1.00 59.52 150 MET A CA 1
ATOM 823 C C . MET A 1 98 ? 3.180 37.861 51.585 1.00 67.39 150 MET A C 1
ATOM 824 O O . MET A 1 98 ? 3.611 38.991 51.327 1.00 71.25 150 MET A O 1
ATOM 829 N N . ASN A 1 99 ? 1.877 37.582 51.550 1.00 67.73 151 ASN A N 1
ATOM 830 C CA . ASN A 1 99 ? 0.921 38.643 51.252 1.00 73.79 151 ASN A CA 1
ATOM 831 C C . ASN A 1 99 ? 0.872 39.694 52.353 1.00 70.84 151 ASN A C 1
ATOM 832 O O . ASN A 1 99 ? 0.374 40.798 52.116 1.00 69.81 151 ASN A O 1
ATOM 837 N N . SER A 1 100 ? 1.395 39.387 53.541 1.00 67.61 152 SER A N 1
ATOM 838 C CA . SER A 1 100 ? 1.343 40.302 54.672 1.00 65.93 152 SER A CA 1
ATOM 839 C C . SER A 1 100 ? 2.605 41.134 54.846 1.00 70.80 152 SER A C 1
ATOM 840 O O . SER A 1 100 ? 2.611 42.044 55.684 1.00 72.64 152 SER A O 1
ATOM 843 N N . VAL A 1 101 ? 3.664 40.858 54.089 1.00 66.05 153 VAL A N 1
ATOM 844 C CA . VAL A 1 101 ? 4.916 41.601 54.229 1.00 69.55 153 VAL A CA 1
ATOM 845 C C . VAL A 1 101 ? 4.913 42.743 53.220 1.00 71.99 153 VAL A C 1
ATOM 846 O O . VAL A 1 101 ? 4.178 42.684 52.222 1.00 74.10 153 VAL A O 1
ATOM 850 N N . PRO A 1 102 ? 5.699 43.798 53.434 1.00 91.88 154 PRO A N 1
ATOM 851 C CA . PRO A 1 102 ? 5.710 44.909 52.472 1.00 97.54 154 PRO A CA 1
ATOM 852 C C . PRO A 1 102 ? 6.196 44.462 51.100 1.00 88.11 154 PRO A C 1
ATOM 853 O O . PRO A 1 102 ? 7.115 43.649 50.975 1.00 83.73 154 PRO A O 1
ATOM 857 N N . ASN A 1 103 ? 5.558 45.007 50.065 1.00 81.98 155 ASN A N 1
ATOM 858 C CA . ASN A 1 103 ? 5.929 44.748 48.680 1.00 76.37 155 ASN A CA 1
ATOM 859 C C . ASN A 1 103 ? 5.728 43.288 48.288 1.00 69.59 155 ASN A C 1
ATOM 860 O O . ASN A 1 103 ? 6.043 42.901 47.159 1.00 70.51 155 ASN A O 1
ATOM 865 N N . LYS A 1 104 ? 5.203 42.472 49.196 1.00 68.96 156 LYS A N 1
ATOM 866 C CA . LYS A 1 104 ? 5.018 41.039 48.991 1.00 68.78 156 LYS A CA 1
ATOM 867 C C . LYS A 1 104 ? 6.345 40.297 48.854 1.00 61.61 156 LYS A C 1
ATOM 868 O O . LYS A 1 104 ? 6.349 39.105 48.516 1.00 54.72 156 LYS A O 1
ATOM 874 N N . GLN A 1 105 ? 7.471 40.957 49.117 1.00 57.50 157 GLN A N 1
ATOM 875 C CA . GLN A 1 105 ? 8.794 40.425 48.821 1.00 58.52 157 GLN A CA 1
ATOM 876 C C . GLN A 1 105 ? 9.508 40.016 50.102 1.00 55.25 157 GLN A C 1
ATOM 877 O O . GLN A 1 105 ? 9.588 40.802 51.052 1.00 62.49 157 GLN A O 1
ATOM 883 N N . LEU A 1 106 ? 10.036 38.796 50.119 1.00 52.29 158 LEU A N 1
ATOM 884 C CA . LEU A 1 106 ? 10.973 38.387 51.155 1.00 47.69 158 LEU A CA 1
ATOM 885 C C . LEU A 1 106 ? 12.381 38.836 50.780 1.00 47.98 158 LEU A C 1
ATOM 886 O O . LEU A 1 106 ? 12.753 38.854 49.608 1.00 51.50 158 LEU A O 1
ATOM 891 N N . ASP A 1 107 ? 13.169 39.203 51.790 1.00 44.43 159 ASP A N 1
ATOM 892 C CA . ASP A 1 107 ? 14.540 39.604 51.515 1.00 44.26 159 ASP A CA 1
ATOM 893 C C . ASP A 1 107 ? 15.364 38.374 51.132 1.00 42.54 159 ASP A C 1
ATOM 894 O O . ASP A 1 107 ? 14.911 37.231 51.232 1.00 41.87 159 ASP A O 1
ATOM 899 N N . LEU A 1 108 ? 16.569 38.625 50.638 1.00 42.95 160 LEU A N 1
ATOM 900 C CA . LEU A 1 108 ? 17.405 37.533 50.141 1.00 43.90 160 LEU A CA 1
ATOM 901 C C . LEU A 1 108 ? 17.709 36.483 51.202 1.00 40.89 160 LEU A C 1
ATOM 902 O O . LEU A 1 108 ? 17.552 35.285 50.909 1.00 40.54 160 LEU A O 1
ATOM 907 N N . PRO A 1 109 ? 18.140 36.830 52.422 1.00 48.22 161 PRO A N 1
ATOM 908 C CA . PRO A 1 109 ? 18.428 35.767 53.403 1.00 44.92 161 PRO A CA 1
ATOM 909 C C . PRO A 1 109 ? 17.228 34.882 53.705 1.00 42.80 161 PRO A C 1
ATOM 910 O O . PRO A 1 109 ? 17.381 33.663 53.859 1.00 38.00 161 PRO A O 1
ATOM 914 N N . THR A 1 110 ? 16.027 35.462 53.803 1.00 39.99 162 THR A N 1
ATOM 915 C CA . THR A 1 110 ? 14.849 34.638 54.052 1.00 39.34 162 THR A CA 1
ATOM 916 C C . THR A 1 110 ? 14.511 33.788 52.831 1.00 36.65 162 THR A C 1
ATOM 917 O O . THR A 1 110 ? 14.247 32.588 52.957 1.00 35.81 162 THR A O 1
ATOM 921 N N . SER A 1 111 ? 14.543 34.385 51.635 1.00 37.65 163 SER A N 1
ATOM 922 C CA . SER A 1 111 ? 14.249 33.614 50.429 1.00 41.77 163 SER A CA 1
ATOM 923 C C . SER A 1 111 ? 15.207 32.443 50.283 1.00 40.87 163 SER A C 1
ATOM 924 O O . SER A 1 111 ? 14.798 31.326 49.936 1.00 34.38 163 SER A O 1
ATOM 927 N N . LYS A 1 112 ? 16.493 32.682 50.542 1.00 37.75 164 LYS A N 1
ATOM 928 C CA . LYS A 1 112 ? 17.484 31.624 50.396 1.00 34.88 164 LYS A CA 1
ATOM 929 C C . LYS A 1 112 ? 17.278 30.516 51.420 1.00 35.51 164 LYS A C 1
ATOM 930 O O . LYS A 1 112 ? 17.433 29.335 51.094 1.00 35.55 164 LYS A O 1
ATOM 936 N N . LEU A 1 113 ? 16.951 30.869 52.670 1.00 36.08 165 LEU A N 1
ATOM 937 C CA . LEU A 1 113 ? 16.701 29.836 53.672 1.00 35.58 165 LEU A CA 1
ATOM 938 C C . LEU A 1 113 ? 15.465 29.013 53.309 1.00 36.07 165 LEU A C 1
ATOM 939 O O . LEU A 1 113 ? 15.504 27.777 53.319 1.00 33.33 165 LEU A O 1
ATOM 944 N N . TYR A 1 114 ? 14.356 29.682 52.980 1.00 35.46 166 TYR A N 1
ATOM 945 C CA . TYR A 1 114 ? 13.135 28.955 52.636 1.00 37.84 166 TYR A CA 1
ATOM 946 C C . TYR A 1 114 ? 13.334 28.124 51.369 1.00 31.69 166 TYR A C 1
ATOM 947 O O . TYR A 1 114 ? 12.891 26.974 51.291 1.00 32.50 166 TYR A O 1
ATOM 956 N N . GLY A 1 115 ? 14.016 28.685 50.371 1.00 33.80 167 GLY A N 1
ATOM 957 C CA . GLY A 1 115 ? 14.361 27.896 49.198 1.00 31.38 167 GLY A CA 1
ATOM 958 C C . GLY A 1 115 ? 15.162 26.656 49.541 1.00 34.27 167 GLY A C 1
ATOM 959 O O . GLY A 1 115 ? 14.918 25.578 48.992 1.00 33.49 167 GLY A O 1
ATOM 960 N N . ALA A 1 116 ? 16.128 26.786 50.460 1.00 30.94 168 ALA A N 1
ATOM 961 C CA . ALA A 1 116 ? 16.923 25.624 50.850 1.00 30.23 168 ALA A CA 1
ATOM 962 C C . ALA A 1 116 ? 16.081 24.593 51.591 1.00 29.74 168 ALA A C 1
ATOM 963 O O . ALA A 1 116 ? 16.235 23.387 51.370 1.00 32.76 168 ALA A O 1
ATOM 965 N N . GLU A 1 117 ? 15.213 25.043 52.501 1.00 32.76 169 GLU A N 1
ATOM 966 C CA . GLU A 1 117 ? 14.372 24.105 53.247 1.00 34.02 169 GLU A CA 1
ATOM 967 C C . GLU A 1 117 ? 13.426 23.371 52.316 1.00 32.50 169 GLU A C 1
ATOM 968 O O . GLU A 1 117 ? 13.271 22.148 52.410 1.00 32.98 169 GLU A O 1
ATOM 974 N N . ILE A 1 118 ? 12.807 24.104 51.389 1.00 36.32 170 ILE A N 1
ATOM 975 C CA . ILE A 1 118 ? 11.901 23.486 50.429 1.00 33.12 170 ILE A CA 1
ATOM 976 C C . ILE A 1 118 ? 12.656 22.547 49.507 1.00 32.48 170 ILE A C 1
ATOM 977 O O . ILE A 1 118 ? 12.180 21.448 49.201 1.00 31.98 170 ILE A O 1
ATOM 982 N N . LEU A 1 119 ? 13.850 22.951 49.058 1.00 33.78 171 LEU A N 1
ATOM 983 C CA . LEU A 1 119 ? 14.627 22.076 48.185 1.00 31.54 171 LEU A CA 1
ATOM 984 C C . LEU A 1 119 ? 14.970 20.768 48.882 1.00 30.96 171 LEU A C 1
ATOM 985 O O . LEU A 1 119 ? 14.857 19.695 48.279 1.00 35.94 171 LEU A O 1
ATOM 990 N N . MET A 1 120 ? 15.396 20.835 50.149 1.00 31.57 172 MET A N 1
ATOM 991 C CA . MET A 1 120 ? 15.716 19.613 50.880 1.00 33.71 172 MET A CA 1
ATOM 992 C C . MET A 1 120 ? 14.502 18.686 50.944 1.00 35.15 172 MET A C 1
ATOM 993 O O . MET A 1 120 ? 14.635 17.462 50.843 1.00 34.77 172 MET A O 1
ATOM 998 N N . ALA A 1 121 ? 13.314 19.255 51.151 1.00 35.18 173 ALA A N 1
ATOM 999 C CA . ALA A 1 121 ? 12.092 18.451 51.177 1.00 32.92 173 ALA A CA 1
ATOM 1000 C C . ALA A 1 121 ? 11.843 17.795 49.828 1.00 37.99 173 ALA A C 1
ATOM 1001 O O . ALA A 1 121 ? 11.610 16.585 49.753 1.00 36.19 173 ALA A O 1
ATOM 1003 N N . ILE A 1 122 ? 11.922 18.581 48.745 1.00 35.32 174 ILE A N 1
ATOM 1004 C CA . ILE A 1 122 ? 11.661 18.054 47.409 1.00 34.41 174 ILE A CA 1
ATOM 1005 C C . ILE A 1 122 ? 12.674 16.970 47.051 1.00 39.57 174 ILE A C 1
ATOM 1006 O O . ILE A 1 122 ? 12.327 15.948 46.442 1.00 38.12 174 ILE A O 1
ATOM 1011 N N . LEU A 1 123 ? 13.942 17.182 47.397 1.00 39.00 175 LEU A N 1
ATOM 1012 C CA . LEU A 1 123 ? 14.962 16.191 47.064 1.00 37.57 175 LEU A CA 1
ATOM 1013 C C . LEU A 1 123 ? 14.705 14.877 47.796 1.00 34.85 175 LEU A C 1
ATOM 1014 O O . LEU A 1 123 ? 14.872 13.795 47.223 1.00 37.32 175 LEU A O 1
ATOM 1019 N N . THR A 1 124 ? 14.281 14.954 49.058 1.00 36.96 176 THR A N 1
ATOM 1020 C CA . THR A 1 124 ? 13.938 13.743 49.798 1.00 44.93 176 THR A CA 1
ATOM 1021 C C . THR A 1 124 ? 12.757 13.020 49.162 1.00 36.72 176 THR A C 1
ATOM 1022 O O . THR A 1 124 ? 12.757 11.789 49.052 1.00 37.07 176 THR A O 1
ATOM 1026 N N . LEU A 1 125 ? 11.736 13.763 48.734 1.00 36.58 177 LEU A N 1
ATOM 1027 C CA . LEU A 1 125 ? 10.596 13.112 48.100 1.00 36.06 177 LEU A CA 1
ATOM 1028 C C . LEU A 1 125 ? 11.015 12.415 46.813 1.00 37.19 177 LEU A C 1
ATOM 1029 O O . LEU A 1 125 ? 10.621 11.271 46.563 1.00 40.74 177 LEU A O 1
ATOM 1034 N N . HIS A 1 126 ? 11.842 13.077 45.995 1.00 37.36 178 HIS A N 1
ATOM 1035 C CA . HIS A 1 126 ? 12.269 12.476 44.735 1.00 39.53 178 HIS A CA 1
ATOM 1036 C C . HIS A 1 126 ? 13.086 11.213 44.971 1.00 44.19 178 HIS A C 1
ATOM 1037 O O . HIS A 1 126 ? 13.025 10.268 44.175 1.00 43.06 178 HIS A O 1
ATOM 1044 N N . GLU A 1 127 ? 13.893 11.194 46.036 1.00 42.27 179 GLU A N 1
ATOM 1045 C CA . GLU A 1 127 ? 14.673 9.996 46.339 1.00 46.24 179 GLU A CA 1
ATOM 1046 C C . GLU A 1 127 ? 13.765 8.802 46.602 1.00 44.58 179 GLU A C 1
ATOM 1047 O O . GLU A 1 127 ? 14.175 7.656 46.407 1.00 43.76 179 GLU A O 1
ATOM 1053 N N . GLN A 1 128 ? 12.532 9.048 47.053 1.00 41.90 180 GLN A N 1
ATOM 1054 C CA . GLN A 1 128 ? 11.544 7.997 47.267 1.00 46.02 180 GLN A CA 1
ATOM 1055 C C . GLN A 1 128 ? 10.582 7.858 46.091 1.00 47.17 180 GLN A C 1
ATOM 1056 O O . GLN A 1 128 ? 9.522 7.239 46.233 1.00 53.03 180 GLN A O 1
ATOM 1062 N N . SER A 1 129 ? 10.932 8.422 44.933 1.00 45.93 181 SER A N 1
ATOM 1063 C CA . SER A 1 129 ? 10.099 8.372 43.734 1.00 47.10 181 SER A CA 1
ATOM 1064 C C . SER A 1 129 ? 8.729 9.009 43.946 1.00 49.20 181 SER A C 1
ATOM 1065 O O . SER A 1 129 ? 7.746 8.605 43.319 1.00 52.72 181 SER A O 1
ATOM 1068 N N . VAL A 1 130 ? 8.647 10.019 44.809 1.00 43.49 182 VAL A N 1
ATOM 1069 C CA . VAL A 1 130 ? 7.430 10.809 44.976 1.00 48.16 182 VAL A CA 1
ATOM 1070 C C . VAL A 1 130 ? 7.609 12.143 44.261 1.00 54.70 182 VAL A C 1
ATOM 1071 O O . VAL A 1 130 ? 8.639 12.814 44.423 1.00 45.50 182 VAL A O 1
ATOM 1075 N N . ILE A 1 131 ? 6.614 12.514 43.457 1.00 44.31 183 ILE A N 1
ATOM 1076 C CA . ILE A 1 131 ? 6.535 13.817 42.809 1.00 40.56 183 ILE A CA 1
ATOM 1077 C C . ILE A 1 131 ? 5.453 14.609 43.529 1.00 49.12 183 ILE A C 1
ATOM 1078 O O . ILE A 1 131 ? 4.305 14.154 43.634 1.00 48.50 183 ILE A O 1
ATOM 1083 N N . TYR A 1 132 ? 5.820 15.788 44.035 1.00 43.14 184 TYR A N 1
ATOM 1084 C CA . TYR A 1 132 ? 4.874 16.587 44.807 1.00 47.20 184 TYR A CA 1
ATOM 1085 C C . TYR A 1 132 ? 3.753 17.129 43.931 1.00 48.77 184 TYR A C 1
ATOM 1086 O O . TYR A 1 132 ? 2.595 17.191 44.360 1.00 50.22 184 TYR A O 1
ATOM 1095 N N . ARG A 1 133 ? 4.100 17.595 42.733 1.00 44.70 185 ARG A N 1
ATOM 1096 C CA . ARG A 1 133 ? 3.181 17.996 41.675 1.00 48.74 185 ARG A CA 1
ATOM 1097 C C . ARG A 1 133 ? 2.458 19.318 41.911 1.00 42.06 185 ARG A C 1
ATOM 1098 O O . ARG A 1 133 ? 2.025 19.960 40.947 1.00 54.05 185 ARG A O 1
ATOM 1106 N N . ASP A 1 134 ? 2.342 19.778 43.156 1.00 47.24 186 ASP A N 1
ATOM 1107 C CA . ASP A 1 134 ? 1.529 20.976 43.482 1.00 47.73 186 ASP A CA 1
ATOM 1108 C C . ASP A 1 134 ? 2.335 21.975 44.314 1.00 48.57 186 ASP A C 1
ATOM 1109 O O . ASP A 1 134 ? 1.749 22.648 45.116 1.00 47.62 186 ASP A O 1
ATOM 1114 N N . LEU A 1 135 ? 3.628 22.125 44.076 1.00 44.45 187 LEU A N 1
ATOM 1115 C CA . LEU A 1 135 ? 4.436 23.052 44.858 1.00 45.97 187 LEU A CA 1
ATOM 1116 C C . LEU A 1 135 ? 3.937 24.470 44.617 1.00 42.92 187 LEU A C 1
ATOM 1117 O O . LEU A 1 135 ? 3.921 24.947 43.476 1.00 51.39 187 LEU A O 1
ATOM 1122 N N . LYS A 1 136 ? 3.533 25.135 45.689 1.00 42.03 188 LYS A N 1
ATOM 1123 C CA . LYS A 1 136 ? 3.024 26.499 45.640 1.00 43.68 188 LYS A CA 1
ATOM 1124 C C . LYS A 1 136 ? 2.985 27.029 47.068 1.00 41.61 188 LYS A C 1
ATOM 1125 O O . LYS A 1 136 ? 2.991 26.243 48.020 1.00 39.75 188 LYS A O 1
ATOM 1131 N N . PRO A 1 137 ? 2.936 28.352 47.239 1.00 40.98 189 PRO A N 1
ATOM 1132 C CA . PRO A 1 137 ? 2.994 28.893 48.611 1.00 49.32 189 PRO A CA 1
ATOM 1133 C C . PRO A 1 137 ? 1.882 28.367 49.507 1.00 56.48 189 PRO A C 1
ATOM 1134 O O . PRO A 1 137 ? 2.103 28.142 50.705 1.00 46.13 189 PRO A O 1
ATOM 1138 N N . GLU A 1 138 ? 0.686 28.151 48.954 1.00 55.37 190 GLU A N 1
ATOM 1139 C CA . GLU A 1 138 ? -0.422 27.664 49.764 1.00 51.77 190 GLU A CA 1
ATOM 1140 C C . GLU A 1 138 ? -0.138 26.292 50.357 1.00 51.91 190 GLU A C 1
ATOM 1141 O O . GLU A 1 138 ? -0.739 25.930 51.373 1.00 49.36 190 GLU A O 1
ATOM 1147 N N . ASN A 1 139 ? 0.766 25.523 49.753 1.00 49.19 191 ASN A N 1
ATOM 1148 C CA . ASN A 1 139 ? 1.105 24.194 50.238 1.00 43.42 191 ASN A CA 1
ATOM 1149 C C . ASN A 1 139 ? 2.406 24.161 51.018 1.00 47.41 191 ASN A C 1
ATOM 1150 O O . ASN A 1 139 ? 2.945 23.078 51.262 1.00 47.79 191 ASN A O 1
ATOM 1155 N N . ILE A 1 140 ? 2.916 25.316 51.421 1.00 46.62 192 ILE A N 1
ATOM 1156 C CA . ILE A 1 140 ? 4.081 25.405 52.288 1.00 42.04 192 ILE A CA 1
ATOM 1157 C C . ILE A 1 140 ? 3.607 25.991 53.608 1.00 42.37 192 ILE A C 1
ATOM 1158 O O . ILE A 1 140 ? 3.218 27.162 53.675 1.00 44.17 192 ILE A O 1
ATOM 1163 N N . LEU A 1 141 ? 3.649 25.179 54.660 1.00 50.08 193 LEU A N 1
ATOM 1164 C CA . LEU A 1 141 ? 3.195 25.591 55.980 1.00 48.81 193 LEU A CA 1
ATOM 1165 C C . LEU A 1 141 ? 4.368 26.101 56.803 1.00 51.86 193 LEU A C 1
ATOM 1166 O O . LEU A 1 141 ? 5.517 25.706 56.596 1.00 44.02 193 LEU A O 1
ATOM 1171 N N . LEU A 1 142 ? 4.066 26.992 57.739 1.00 47.19 194 LEU A N 1
ATOM 1172 C CA . LEU A 1 142 ? 5.071 27.610 58.589 1.00 52.99 194 LEU A CA 1
ATOM 1173 C C . LEU A 1 142 ? 4.940 27.095 60.013 1.00 60.44 194 LEU A C 1
ATOM 1174 O O . LEU A 1 142 ? 3.836 27.037 60.561 1.00 57.38 194 LEU A O 1
ATOM 1179 N N . THR A 1 143 ? 6.067 26.716 60.602 1.00 57.04 195 THR A N 1
ATOM 1180 C CA . THR A 1 143 ? 6.092 26.320 61.996 1.00 54.57 195 THR A CA 1
ATOM 1181 C C . THR A 1 143 ? 5.982 27.551 62.889 1.00 55.38 195 THR A C 1
ATOM 1182 O O . THR A 1 143 ? 6.093 28.695 62.439 1.00 56.15 195 THR A O 1
ATOM 1186 N N . GLY A 1 144 ? 5.800 27.303 64.183 1.00 58.41 196 GLY A N 1
ATOM 1187 C CA . GLY A 1 144 ? 5.734 28.394 65.133 1.00 54.43 196 GLY A CA 1
ATOM 1188 C C . GLY A 1 144 ? 6.976 29.255 65.158 1.00 57.07 196 GLY A C 1
ATOM 1189 O O . GLY A 1 144 ? 6.896 30.425 65.545 1.00 59.66 196 GLY A O 1
ATOM 1190 N N . ASP A 1 145 ? 8.130 28.704 64.771 1.00 60.77 197 ASP A N 1
ATOM 1191 C CA . ASP A 1 145 ? 9.380 29.454 64.761 1.00 53.12 197 ASP A CA 1
ATOM 1192 C C . ASP A 1 145 ? 9.848 29.815 63.351 1.00 55.84 197 ASP A C 1
ATOM 1193 O O . ASP A 1 145 ? 10.988 30.267 63.175 1.00 48.42 197 ASP A O 1
ATOM 1198 N N . GLY A 1 146 ? 8.989 29.659 62.351 1.00 49.49 198 GLY A N 1
ATOM 1199 C CA . GLY A 1 146 ? 9.197 30.283 61.063 1.00 54.46 198 GLY A CA 1
ATOM 1200 C C . GLY A 1 146 ? 9.857 29.454 59.985 1.00 44.00 198 GLY A C 1
ATOM 1201 O O . GLY A 1 146 ? 10.335 30.034 59.009 1.00 42.76 198 GLY A O 1
ATOM 1202 N N . HIS A 1 147 ? 9.887 28.133 60.116 1.00 46.77 199 HIS A N 1
ATOM 1203 C CA . HIS A 1 147 ? 10.478 27.259 59.114 1.00 47.71 199 HIS A CA 1
ATOM 1204 C C . HIS A 1 147 ? 9.395 26.704 58.196 1.00 46.89 199 HIS A C 1
ATOM 1205 O O . HIS A 1 147 ? 8.222 26.623 58.563 1.00 47.06 199 HIS A O 1
ATOM 1212 N N . CYS A 1 148 ? 9.808 26.327 56.984 1.00 40.42 200 CYS A N 1
ATOM 1213 C CA . CYS A 1 148 ? 8.891 25.830 55.961 1.00 42.20 200 CYS A CA 1
ATOM 1214 C C . CYS A 1 148 ? 8.738 24.315 56.044 1.00 47.06 200 CYS A C 1
ATOM 1215 O O . CYS A 1 148 ? 9.718 23.593 56.246 1.00 44.61 200 CYS A O 1
ATOM 1218 N N . VAL A 1 149 ? 7.504 23.838 55.863 1.00 45.04 201 VAL A N 1
ATOM 1219 C CA . VAL A 1 149 ? 7.189 22.410 55.866 1.00 42.04 201 VAL A CA 1
ATOM 1220 C C . VAL A 1 149 ? 6.191 22.140 54.748 1.00 43.76 201 VAL A C 1
ATOM 1221 O O . VAL A 1 149 ? 5.185 22.842 54.631 1.00 40.13 201 VAL A O 1
ATOM 1225 N N . LEU A 1 150 ? 6.459 21.131 53.928 1.00 37.48 202 LEU A N 1
ATOM 1226 C CA . LEU A 1 150 ? 5.556 20.835 52.825 1.00 43.01 202 LEU A CA 1
ATOM 1227 C C . LEU A 1 150 ? 4.255 20.238 53.348 1.00 50.42 202 LEU A C 1
ATOM 1228 O O . LEU A 1 150 ? 4.256 19.402 54.255 1.00 50.65 202 LEU A O 1
ATOM 1233 N N . ALA A 1 151 ? 3.142 20.671 52.766 1.00 44.58 203 ALA A N 1
ATOM 1234 C CA . ALA A 1 151 ? 1.841 20.133 53.134 1.00 57.96 203 ALA A CA 1
ATOM 1235 C C . ALA A 1 151 ? 1.703 18.688 52.665 1.00 60.27 203 ALA A C 1
ATOM 1236 O O . ALA A 1 151 ? 2.373 18.241 51.727 1.00 51.87 203 ALA A O 1
ATOM 1238 N N . ASP A 1 152 ? 0.810 17.961 53.332 1.00 67.69 204 ASP A N 1
ATOM 1239 C CA . ASP A 1 152 ? 0.544 16.561 53.014 1.00 78.86 204 ASP A CA 1
ATOM 1240 C C . ASP A 1 152 ? 0.396 16.365 51.511 1.00 82.79 204 ASP A C 1
ATOM 1241 O O . ASP A 1 152 ? -0.527 16.907 50.894 1.00 83.41 204 ASP A O 1
ATOM 1246 N N . PHE A 1 153 ? 1.308 15.580 50.920 1.00 73.62 205 PHE A N 1
ATOM 1247 C CA . PHE A 1 153 ? 1.327 15.441 49.465 1.00 74.05 205 PHE A CA 1
ATOM 1248 C C . PHE A 1 153 ? 0.155 14.614 48.949 1.00 84.25 205 PHE A C 1
ATOM 1249 O O . PHE A 1 153 ? -0.194 14.729 47.768 1.00 77.20 205 PHE A O 1
ATOM 1257 N N . GLY A 1 154 ? -0.465 13.795 49.801 1.00 80.10 206 GLY A N 1
ATOM 1258 C CA . GLY A 1 154 ? -1.671 13.097 49.386 1.00 87.62 206 GLY A CA 1
ATOM 1259 C C . GLY A 1 154 ? -2.819 14.046 49.097 1.00 88.08 206 GLY A C 1
ATOM 1260 O O . GLY A 1 154 ? -3.611 13.820 48.178 1.00 98.55 206 GLY A O 1
ATOM 1261 N N . LEU A 1 155 ? -2.935 15.114 49.889 1.00 95.56 207 LEU A N 1
ATOM 1262 C CA . LEU A 1 155 ? -4.001 16.086 49.672 1.00 100.42 207 LEU A CA 1
ATOM 1263 C C . LEU A 1 155 ? -3.748 16.910 48.414 1.00 102.89 207 LEU A C 1
ATOM 1264 O O . LEU A 1 155 ? -4.651 17.089 47.587 1.00 101.50 207 LEU A O 1
ATOM 1269 N N . SER A 1 156 ? -2.527 17.416 48.254 1.00 99.94 208 SER A N 1
ATOM 1270 C CA . SER A 1 156 ? -2.191 18.270 47.122 1.00 100.52 208 SER A CA 1
ATOM 1271 C C . SER A 1 156 ? -0.700 18.604 47.118 1.00 87.76 208 SER A C 1
ATOM 1272 O O . SER A 1 156 ? 0.046 18.152 47.989 1.00 84.46 208 SER A O 1
ATOM 1275 N N . GLY A 1 180 ? -3.499 30.933 41.977 1.00 98.10 232 GLY A N 1
ATOM 1276 C CA . GLY A 1 180 ? -2.485 30.124 42.627 1.00 98.03 232 GLY A CA 1
ATOM 1277 C C . GLY A 1 180 ? -1.911 29.054 41.721 1.00 91.63 232 GLY A C 1
ATOM 1278 O O . GLY A 1 180 ? -0.903 29.276 41.056 1.00 88.17 232 GLY A O 1
ATOM 1279 N N . SER A 1 181 ? -2.570 27.895 41.684 1.00 94.16 233 SER A N 1
ATOM 1280 C CA . SER A 1 181 ? -2.099 26.775 40.873 1.00 80.17 233 SER A CA 1
ATOM 1281 C C . SER A 1 181 ? -1.872 27.132 39.408 1.00 80.98 233 SER A C 1
ATOM 1282 O O . SER A 1 181 ? -0.828 26.747 38.861 1.00 64.76 233 SER A O 1
ATOM 1285 N N . PRO A 1 182 ? -2.776 27.848 38.724 1.00 68.90 234 PRO A N 1
ATOM 1286 C CA . PRO A 1 182 ? -2.508 28.161 37.309 1.00 65.07 234 PRO A CA 1
ATOM 1287 C C . PRO A 1 182 ? -1.196 28.895 37.098 1.00 54.04 234 PRO A C 1
ATOM 1288 O O . PRO A 1 182 ? -0.583 28.749 36.035 1.00 50.26 234 PRO A O 1
ATOM 1292 N N . PHE A 1 183 ? -0.742 29.681 38.075 1.00 52.57 235 PHE A N 1
ATOM 1293 C CA . PHE A 1 183 ? 0.498 30.426 37.899 1.00 55.44 235 PHE A CA 1
ATOM 1294 C C . PHE A 1 183 ? 1.733 29.560 38.087 1.00 45.21 235 PHE A C 1
ATOM 1295 O O . PHE A 1 183 ? 2.818 29.952 37.638 1.00 45.40 235 PHE A O 1
ATOM 1303 N N . TYR A 1 184 ? 1.593 28.387 38.706 1.00 42.52 236 TYR A N 1
ATOM 1304 C CA . TYR A 1 184 ? 2.723 27.517 39.000 1.00 46.67 236 TYR A CA 1
ATOM 1305 C C . TYR A 1 184 ? 2.791 26.295 38.099 1.00 46.66 236 TYR A C 1
ATOM 1306 O O . TYR A 1 184 ? 3.760 25.532 38.188 1.00 47.29 236 TYR A O 1
ATOM 1315 N N . VAL A 1 185 ? 1.806 26.097 37.222 1.00 43.67 237 VAL A N 1
ATOM 1316 C CA . VAL A 1 185 ? 1.772 24.899 36.394 1.00 48.20 237 VAL A CA 1
ATOM 1317 C C . VAL A 1 185 ? 2.895 24.945 35.364 1.00 40.58 237 VAL A C 1
ATOM 1318 O O . VAL A 1 185 ? 3.162 25.983 34.742 1.00 43.04 237 VAL A O 1
ATOM 1322 N N . ALA A 1 186 ? 3.570 23.820 35.189 1.00 37.58 238 ALA A N 1
ATOM 1323 C CA . ALA A 1 186 ? 4.672 23.731 34.246 1.00 41.95 238 ALA A CA 1
ATOM 1324 C C . ALA A 1 186 ? 4.171 23.568 32.814 1.00 45.04 238 ALA A C 1
ATOM 1325 O O . ALA A 1 186 ? 3.070 23.060 32.582 1.00 45.14 238 ALA A O 1
ATOM 1327 N N . PRO A 1 187 ? 4.984 23.966 31.831 1.00 43.35 239 PRO A N 1
ATOM 1328 C CA . PRO A 1 187 ? 4.631 23.674 30.433 1.00 45.46 239 PRO A CA 1
ATOM 1329 C C . PRO A 1 187 ? 4.358 22.205 30.200 1.00 50.70 239 PRO A C 1
ATOM 1330 O O . PRO A 1 187 ? 3.475 21.851 29.401 1.00 49.65 239 PRO A O 1
ATOM 1334 N N . ASP A 1 188 ? 5.113 21.334 30.885 1.00 41.95 240 ASP A N 1
ATOM 1335 C CA . ASP A 1 188 ? 4.962 19.901 30.681 1.00 48.71 240 ASP A CA 1
ATOM 1336 C C . ASP A 1 188 ? 3.544 19.448 31.029 1.00 53.97 240 ASP A C 1
ATOM 1337 O O . ASP A 1 188 ? 2.941 18.638 30.313 1.00 56.14 240 ASP A O 1
ATOM 1342 N N . VAL A 1 189 ? 3.006 19.945 32.144 1.00 51.73 241 VAL A N 1
ATOM 1343 C CA . VAL A 1 189 ? 1.686 19.509 32.593 1.00 56.25 241 VAL A CA 1
ATOM 1344 C C . VAL A 1 189 ? 0.598 20.049 31.673 1.00 58.43 241 VAL A C 1
ATOM 1345 O O . VAL A 1 189 ? -0.362 19.342 31.343 1.00 56.36 241 VAL A O 1
ATOM 1349 N N . LEU A 1 190 ? 0.725 21.307 31.245 1.00 52.20 242 LEU A N 1
ATOM 1350 C CA . LEU A 1 190 ? -0.279 21.879 30.355 1.00 56.10 242 LEU A CA 1
ATOM 1351 C C . LEU A 1 190 ? -0.355 21.103 29.047 1.00 62.66 242 LEU A C 1
ATOM 1352 O O . LEU A 1 190 ? -1.450 20.839 28.533 1.00 57.30 242 LEU A O 1
ATOM 1357 N N . LYS A 1 191 ? 0.799 20.720 28.499 1.00 54.27 243 LYS A N 1
ATOM 1358 C CA . LYS A 1 191 ? 0.838 20.104 27.180 1.00 62.94 243 LYS A CA 1
ATOM 1359 C C . LYS A 1 191 ? 0.491 18.621 27.221 1.00 58.53 243 LYS A C 1
ATOM 1360 O O . LYS A 1 191 ? -0.260 18.138 26.366 1.00 68.94 243 LYS A O 1
ATOM 1366 N N . GLN A 1 192 ? 1.018 17.884 28.198 1.00 71.64 244 GLN A N 1
ATOM 1367 C CA . GLN A 1 192 ? 0.936 16.432 28.188 1.00 73.25 244 GLN A CA 1
ATOM 1368 C C . GLN A 1 192 ? 0.333 15.827 29.443 1.00 68.76 244 GLN A C 1
ATOM 1369 O O . GLN A 1 192 ? 0.116 14.611 29.469 1.00 73.20 244 GLN A O 1
ATOM 1375 N N . ARG A 1 193 ? 0.080 16.614 30.486 1.00 91.59 245 ARG A N 1
ATOM 1376 C CA . ARG A 1 193 ? -0.367 16.089 31.772 1.00 95.89 245 ARG A CA 1
ATOM 1377 C C . ARG A 1 193 ? 0.618 15.075 32.343 1.00 98.74 245 ARG A C 1
ATOM 1378 O O . ARG A 1 193 ? 0.267 14.295 33.236 1.00 96.62 245 ARG A O 1
ATOM 1386 N N . GLU A 1 194 ? 1.846 15.065 31.832 1.00 90.56 246 GLU A N 1
ATOM 1387 C CA . GLU A 1 194 ? 2.860 14.106 32.249 1.00 92.77 246 GLU A CA 1
ATOM 1388 C C . GLU A 1 194 ? 3.626 14.689 33.429 1.00 88.46 246 GLU A C 1
ATOM 1389 O O . GLU A 1 194 ? 4.172 15.796 33.339 1.00 85.13 246 GLU A O 1
ATOM 1395 N N . TYR A 1 195 ? 3.660 13.951 34.532 1.00 73.78 247 TYR A N 1
ATOM 1396 C CA . TYR A 1 195 ? 4.314 14.402 35.751 1.00 73.66 247 TYR A CA 1
ATOM 1397 C C . TYR A 1 195 ? 5.655 13.698 35.902 1.00 65.81 247 TYR A C 1
ATOM 1398 O O . TYR A 1 195 ? 5.732 12.468 35.828 1.00 58.98 247 TYR A O 1
ATOM 1407 N N . THR A 1 196 ? 6.708 14.490 36.085 1.00 60.08 248 THR A N 1
ATOM 1408 C CA . THR A 1 196 ? 8.050 13.989 36.323 1.00 54.72 248 THR A CA 1
ATOM 1409 C C . THR A 1 196 ? 8.690 14.867 37.389 1.00 47.28 248 THR A C 1
ATOM 1410 O O . THR A 1 196 ? 8.105 15.861 37.836 1.00 41.30 248 THR A O 1
ATOM 1414 N N . ASN A 1 197 ? 9.901 14.495 37.809 1.00 45.02 249 ASN A N 1
ATOM 1415 C CA . ASN A 1 197 ? 10.620 15.328 38.766 1.00 44.27 249 ASN A CA 1
ATOM 1416 C C . ASN A 1 197 ? 10.787 16.744 38.243 1.00 41.26 249 ASN A C 1
ATOM 1417 O O . ASN A 1 197 ? 10.831 17.697 39.027 1.00 41.65 249 ASN A O 1
ATOM 1422 N N . ALA A 1 198 ? 10.882 16.898 36.922 1.00 36.70 250 ALA A N 1
ATOM 1423 C CA . ALA A 1 198 ? 11.138 18.210 36.345 1.00 37.39 250 ALA A CA 1
ATOM 1424 C C . ALA A 1 198 ? 10.000 19.189 36.607 1.00 38.43 250 ALA A C 1
ATOM 1425 O O . ALA A 1 198 ? 10.242 20.400 36.656 1.00 37.57 250 ALA A O 1
ATOM 1427 N N . VAL A 1 199 ? 8.757 18.705 36.756 1.00 37.77 251 VAL A N 1
ATOM 1428 C CA . VAL A 1 199 ? 7.654 19.630 37.023 1.00 36.76 251 VAL A CA 1
ATOM 1429 C C . VAL A 1 199 ? 7.814 20.263 38.404 1.00 36.33 251 VAL A C 1
ATOM 1430 O O . VAL A 1 199 ? 7.461 21.431 38.612 1.00 36.98 251 VAL A O 1
ATOM 1434 N N . ASP A 1 200 ? 8.324 19.497 39.373 1.00 36.29 252 ASP A N 1
ATOM 1435 C CA . ASP A 1 200 ? 8.617 20.061 40.687 1.00 34.79 252 ASP A CA 1
ATOM 1436 C C . ASP A 1 200 ? 9.696 21.140 40.595 1.00 36.21 252 ASP A C 1
ATOM 1437 O O . ASP A 1 200 ? 9.635 22.154 41.302 1.00 35.81 252 ASP A O 1
ATOM 1442 N N . PHE A 1 201 ? 10.710 20.938 39.748 1.00 33.55 253 PHE A N 1
ATOM 1443 C CA . PHE A 1 201 ? 11.753 21.957 39.654 1.00 34.19 253 PHE A CA 1
ATOM 1444 C C . PHE A 1 201 ? 11.257 23.185 38.907 1.00 36.46 253 PHE A C 1
ATOM 1445 O O . PHE A 1 201 ? 11.663 24.305 39.236 1.00 34.67 253 PHE A O 1
ATOM 1453 N N . TRP A 1 202 ? 10.350 23.012 37.939 1.00 37.13 254 TRP A N 1
ATOM 1454 C CA . TRP A 1 202 ? 9.701 24.185 37.359 1.00 34.15 254 TRP A CA 1
ATOM 1455 C C . TRP A 1 202 ? 8.980 24.982 38.443 1.00 31.03 254 TRP A C 1
ATOM 1456 O O . TRP A 1 202 ? 9.182 26.195 38.579 1.00 33.96 254 TRP A O 1
ATOM 1467 N N . SER A 1 203 ? 8.129 24.309 39.232 1.00 33.89 255 SER A N 1
ATOM 1468 C CA . SER A 1 203 ? 7.368 25.005 40.269 1.00 34.76 255 SER A CA 1
ATOM 1469 C C . SER A 1 203 ? 8.292 25.649 41.293 1.00 37.27 255 SER A C 1
ATOM 1470 O O . SER A 1 203 ? 7.989 26.724 41.821 1.00 35.40 255 SER A O 1
ATOM 1473 N N . PHE A 1 204 ? 9.410 24.982 41.608 1.00 33.36 256 PHE A N 1
ATOM 1474 C CA . PHE A 1 204 ? 10.407 25.546 42.518 1.00 32.71 256 PHE A CA 1
ATOM 1475 C C . PHE A 1 204 ? 10.985 26.848 41.976 1.00 33.75 256 PHE A C 1
ATOM 1476 O O . PHE A 1 204 ? 11.204 27.800 42.733 1.00 33.02 256 PHE A O 1
ATOM 1484 N N . GLY A 1 205 ? 11.240 26.907 40.667 1.00 32.86 257 GLY A N 1
ATOM 1485 C CA . GLY A 1 205 ? 11.688 28.154 40.062 1.00 30.14 257 GLY A CA 1
ATOM 1486 C C . GLY A 1 205 ? 10.648 29.253 40.138 1.00 36.32 257 GLY A C 1
ATOM 1487 O O . GLY A 1 205 ? 10.976 30.415 40.393 1.00 33.08 257 GLY A O 1
ATOM 1488 N N . ILE A 1 206 ? 9.378 28.905 39.916 1.00 34.80 258 ILE A N 1
ATOM 1489 C CA . ILE A 1 206 ? 8.314 29.890 40.094 1.00 31.95 258 ILE A CA 1
ATOM 1490 C C . ILE A 1 206 ? 8.319 30.407 41.530 1.00 36.35 258 ILE A C 1
ATOM 1491 O O . ILE A 1 206 ? 8.197 31.613 41.781 1.00 35.29 258 ILE A O 1
ATOM 1496 N N . LEU A 1 207 ? 8.449 29.494 42.495 1.00 34.90 259 LEU A N 1
ATOM 1497 C CA . LEU A 1 207 ? 8.401 29.874 43.905 1.00 38.14 259 LEU A CA 1
ATOM 1498 C C . LEU A 1 207 ? 9.565 30.782 44.293 1.00 38.39 259 LEU A C 1
ATOM 1499 O O . LEU A 1 207 ? 9.368 31.767 45.019 1.00 35.62 259 LEU A O 1
ATOM 1504 N N . LEU A 1 208 ? 10.781 30.466 43.831 1.00 36.22 260 LEU A N 1
ATOM 1505 C CA . LEU A 1 208 ? 11.932 31.315 44.141 1.00 35.50 260 LEU A CA 1
ATOM 1506 C C . LEU A 1 208 ? 11.740 32.716 43.584 1.00 37.17 260 LEU A C 1
ATOM 1507 O O . LEU A 1 208 ? 12.008 33.717 44.260 1.00 38.03 260 LEU A O 1
ATOM 1512 N N . TYR A 1 209 ? 11.321 32.802 42.320 1.00 33.99 261 TYR A N 1
ATOM 1513 C CA . TYR A 1 209 ? 11.025 34.096 41.719 1.00 39.42 261 TYR A CA 1
ATOM 1514 C C . TYR A 1 209 ? 9.987 34.844 42.537 1.00 35.81 261 TYR A C 1
ATOM 1515 O O . TYR A 1 209 ? 10.116 36.052 42.762 1.00 41.07 261 TYR A O 1
ATOM 1524 N N . ARG A 1 210 ? 8.945 34.137 42.983 1.00 37.89 262 ARG A N 1
ATOM 1525 C CA . ARG A 1 210 ? 7.865 34.780 43.726 1.00 39.98 262 ARG A CA 1
ATOM 1526 C C . ARG A 1 210 ? 8.371 35.361 45.035 1.00 42.62 262 ARG A C 1
ATOM 1527 O O . ARG A 1 210 ? 8.028 36.493 45.393 1.00 42.06 262 ARG A O 1
ATOM 1535 N N . MET A 1 211 ? 9.186 34.597 45.767 1.00 39.82 263 MET A N 1
ATOM 1536 C CA . MET A 1 211 ? 9.690 35.088 47.045 1.00 43.80 263 MET A CA 1
ATOM 1537 C C . MET A 1 211 ? 10.542 36.335 46.850 1.00 42.12 263 MET A C 1
ATOM 1538 O O . MET A 1 211 ? 10.420 37.306 47.607 1.00 44.19 263 MET A O 1
ATOM 1543 N N . LEU A 1 212 ? 11.391 36.339 45.821 1.00 41.50 264 LEU A N 1
ATOM 1544 C CA . LEU A 1 212 ? 12.318 37.450 45.637 1.00 46.64 264 LEU A CA 1
ATOM 1545 C C . LEU A 1 212 ? 11.673 38.657 44.966 1.00 51.81 264 LEU A C 1
ATOM 1546 O O . LEU A 1 212 ? 12.078 39.793 45.235 1.00 54.39 264 LEU A O 1
ATOM 1551 N N . CYS A 1 213 ? 10.685 38.445 44.094 1.00 52.11 265 CYS A N 1
ATOM 1552 C CA . CYS A 1 213 ? 10.185 39.520 43.245 1.00 51.82 265 CYS A CA 1
ATOM 1553 C C . CYS A 1 213 ? 8.835 40.074 43.661 1.00 53.36 265 CYS A C 1
ATOM 1554 O O . CYS A 1 213 ? 8.481 41.173 43.223 1.00 56.81 265 CYS A O 1
ATOM 1557 N N . GLY A 1 214 ? 8.080 39.358 44.492 1.00 49.99 266 GLY A N 1
ATOM 1558 C CA . GLY A 1 214 ? 6.767 39.801 44.904 1.00 53.86 266 GLY A CA 1
ATOM 1559 C C . GLY A 1 214 ? 5.631 39.327 44.028 1.00 56.92 266 GLY A C 1
ATOM 1560 O O . GLY A 1 214 ? 4.466 39.539 44.386 1.00 56.42 266 GLY A O 1
ATOM 1561 N N . ARG A 1 215 ? 5.930 38.691 42.897 1.00 49.59 267 ARG A N 1
ATOM 1562 C CA . ARG A 1 215 ? 4.907 38.176 41.999 1.00 41.74 267 ARG A CA 1
ATOM 1563 C C . ARG A 1 215 ? 5.490 36.983 41.255 1.00 51.53 267 ARG A C 1
ATOM 1564 O O . ARG A 1 215 ? 6.703 36.768 41.262 1.00 44.52 267 ARG A O 1
ATOM 1572 N N . THR A 1 216 ? 4.616 36.197 40.630 1.00 46.74 268 THR A N 1
ATOM 1573 C CA . THR A 1 216 ? 5.070 35.141 39.733 1.00 42.30 268 THR A CA 1
ATOM 1574 C C . THR A 1 216 ? 5.493 35.738 38.394 1.00 42.27 268 THR A C 1
ATOM 1575 O O . THR A 1 216 ? 5.131 36.870 38.070 1.00 43.42 268 THR A O 1
ATOM 1579 N N . PRO A 1 217 ? 6.300 35.004 37.597 1.00 44.00 269 PRO A N 1
ATOM 1580 C CA . PRO A 1 217 ? 6.865 35.612 36.383 1.00 46.43 269 PRO A CA 1
ATOM 1581 C C . PRO A 1 217 ? 5.873 35.714 35.235 1.00 46.74 269 PRO A C 1
ATOM 1582 O O . PRO A 1 217 ? 6.022 36.566 34.358 1.00 46.04 269 PRO A O 1
ATOM 1586 N N . PHE A 1 218 ? 4.871 34.840 35.219 1.00 46.92 270 PHE A N 1
ATOM 1587 C CA . PHE A 1 218 ? 3.920 34.748 34.115 1.00 49.48 270 PHE A CA 1
ATOM 1588 C C . PHE A 1 218 ? 2.523 35.038 34.635 1.00 47.32 270 PHE A C 1
ATOM 1589 O O . PHE A 1 218 ? 2.034 34.356 35.541 1.00 52.86 270 PHE A O 1
ATOM 1597 N N . SER A 1 219 ? 1.889 36.049 34.057 1.00 53.95 271 SER A N 1
ATOM 1598 C CA . SER A 1 219 ? 0.547 36.449 34.451 1.00 57.71 271 SER A CA 1
ATOM 1599 C C . SER A 1 219 ? -0.266 36.683 33.184 1.00 56.34 271 SER A C 1
ATOM 1600 O O . SER A 1 219 ? 0.154 36.278 32.092 1.00 49.57 271 SER A O 1
ATOM 1603 N N . GLY A 1 220 ? -1.427 37.297 33.316 1.00 51.29 272 GLY A N 1
ATOM 1604 C CA . GLY A 1 220 ? -2.297 37.538 32.185 1.00 55.37 272 GLY A CA 1
ATOM 1605 C C . GLY A 1 220 ? -3.660 37.939 32.692 1.00 56.12 272 GLY A C 1
ATOM 1606 O O . GLY A 1 220 ? -3.963 37.834 33.884 1.00 61.98 272 GLY A O 1
ATOM 1607 N N . LYS A 1 221 ? -4.490 38.405 31.761 1.00 57.10 273 LYS A N 1
ATOM 1608 C CA . LYS A 1 221 ? -5.824 38.856 32.133 1.00 64.74 273 LYS A CA 1
ATOM 1609 C C . LYS A 1 221 ? -6.820 37.709 32.235 1.00 62.46 273 LYS A C 1
ATOM 1610 O O . LYS A 1 221 ? -7.936 37.928 32.711 1.00 59.52 273 LYS A O 1
ATOM 1616 N N . ASN A 1 222 ? -6.446 36.506 31.806 1.00 57.54 274 ASN A N 1
ATOM 1617 C CA . ASN A 1 222 ? -7.285 35.327 31.975 1.00 50.49 274 ASN A CA 1
ATOM 1618 C C . ASN A 1 222 ? -6.389 34.102 31.868 1.00 54.88 274 ASN A C 1
ATOM 1619 O O . ASN A 1 222 ? -5.192 34.206 31.592 1.00 49.29 274 ASN A O 1
ATOM 1624 N N . MET A 1 223 ? -6.978 32.929 32.098 1.00 55.44 275 MET A N 1
ATOM 1625 C CA . MET A 1 223 ? -6.172 31.713 32.163 1.00 54.10 275 MET A CA 1
ATOM 1626 C C . MET A 1 223 ? -5.506 31.419 30.824 1.00 53.58 275 MET A C 1
ATOM 1627 O O . MET A 1 223 ? -4.364 30.949 30.782 1.00 47.71 275 MET A O 1
ATOM 1632 N N . LYS A 1 224 ? -6.206 31.688 29.719 1.00 51.66 276 LYS A N 1
ATOM 1633 C CA . LYS A 1 224 ? -5.635 31.446 28.398 1.00 54.46 276 LYS A CA 1
ATOM 1634 C C . LYS A 1 224 ? -4.321 32.196 28.227 1.00 47.13 276 LYS A C 1
ATOM 1635 O O . LYS A 1 224 ? -3.318 31.617 27.793 1.00 47.86 276 LYS A O 1
ATOM 1641 N N . GLU A 1 225 ? -4.309 33.492 28.554 1.00 52.15 277 GLU A N 1
ATOM 1642 C CA . GLU A 1 225 ? -3.080 34.269 28.415 1.00 48.75 277 GLU A CA 1
ATOM 1643 C C . GLU A 1 225 ? -1.998 33.772 29.366 1.00 48.92 277 GLU A C 1
ATOM 1644 O O . GLU A 1 225 ? -0.817 33.730 29.007 1.00 49.71 277 GLU A O 1
ATOM 1650 N N . VAL A 1 226 ? -2.375 33.407 30.590 1.00 49.77 278 VAL A N 1
ATOM 1651 C CA . VAL A 1 226 ? -1.382 32.919 31.542 1.00 43.74 278 VAL A CA 1
ATOM 1652 C C . VAL A 1 226 ? -0.680 31.689 30.979 1.00 46.63 278 VAL A C 1
ATOM 1653 O O . VAL A 1 226 ? 0.552 31.582 31.015 1.00 48.30 278 VAL A O 1
ATOM 1657 N N . PHE A 1 227 ? -1.458 30.744 30.439 1.00 48.71 279 PHE A N 1
ATOM 1658 C CA . PHE A 1 227 ? -0.873 29.510 29.923 1.00 51.12 279 PHE A CA 1
ATOM 1659 C C . PHE A 1 227 ? -0.006 29.776 28.696 1.00 49.23 279 PHE A C 1
ATOM 1660 O O . PHE A 1 227 ? 1.042 29.147 28.526 1.00 49.24 279 PHE A O 1
ATOM 1668 N N . ASP A 1 228 ? -0.434 30.693 27.820 1.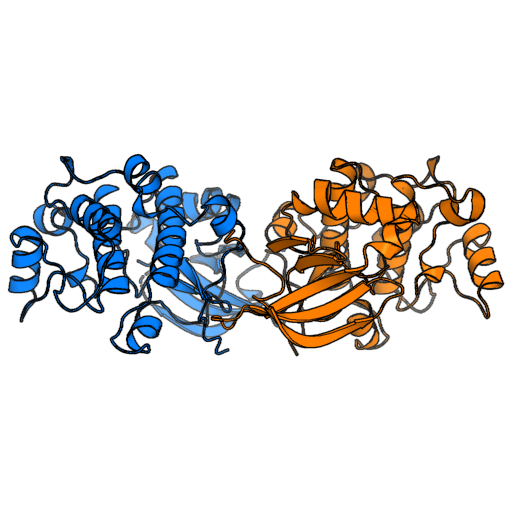00 49.06 280 ASP A N 1
ATOM 1669 C CA . ASP A 1 228 ? 0.394 31.050 26.672 1.00 52.37 280 ASP A CA 1
ATOM 1670 C C . ASP A 1 228 ? 1.731 31.634 27.113 1.00 54.99 280 ASP A C 1
ATOM 1671 O O . ASP A 1 228 ? 2.778 31.316 26.533 1.00 48.86 280 ASP A O 1
ATOM 1676 N N . ASN A 1 229 ? 1.717 32.513 28.117 1.00 47.40 281 ASN A N 1
ATOM 1677 C CA . ASN A 1 229 ? 2.975 33.085 28.597 1.00 53.34 281 ASN A CA 1
ATOM 1678 C C . ASN A 1 229 ? 3.867 32.015 29.216 1.00 49.90 281 ASN A C 1
ATOM 1679 O O . ASN A 1 229 ? 5.086 32.017 29.006 1.00 48.06 281 ASN A O 1
ATOM 1684 N N . ILE A 1 230 ? 3.278 31.097 29.984 1.00 47.40 282 ILE A N 1
ATOM 1685 C CA . ILE A 1 230 ? 4.050 29.989 30.539 1.00 44.57 282 ILE A CA 1
ATOM 1686 C C . ILE A 1 230 ? 4.703 29.191 29.419 1.00 50.12 282 ILE A C 1
ATOM 1687 O O . ILE A 1 230 ? 5.869 28.785 29.519 1.00 49.12 282 ILE A O 1
ATOM 1692 N N . LEU A 1 231 ? 3.960 28.949 28.337 1.00 52.40 283 LEU A N 1
ATOM 1693 C CA . LEU A 1 231 ? 4.475 28.116 27.259 1.00 52.90 283 LEU A CA 1
ATOM 1694 C C . LEU A 1 231 ? 5.473 28.857 26.375 1.00 50.18 283 LEU A C 1
ATOM 1695 O O . LEU A 1 231 ? 6.446 28.254 25.915 1.00 51.57 283 LEU A O 1
ATOM 1700 N N . TYR A 1 232 ? 5.252 30.154 26.125 1.00 47.32 284 TYR A N 1
ATOM 1701 C CA . TYR A 1 232 ? 5.911 30.841 25.018 1.00 55.27 284 TYR A CA 1
ATOM 1702 C C . TYR A 1 232 ? 6.686 32.104 25.382 1.00 59.97 284 TYR A C 1
ATOM 1703 O O . TYR A 1 232 ? 7.531 32.523 24.582 1.00 61.91 284 TYR A O 1
ATOM 1712 N N . SER A 1 233 ? 6.443 32.721 26.534 1.00 53.84 285 SER A N 1
ATOM 1713 C CA . SER A 1 233 ? 7.079 33.990 26.866 1.00 59.01 285 SER A CA 1
ATOM 1714 C C . SER A 1 233 ? 8.435 33.780 27.527 1.00 48.61 285 SER A C 1
ATOM 1715 O O . SER A 1 233 ? 8.599 32.905 28.383 1.00 47.95 285 SER A O 1
ATOM 1718 N N . ASP A 1 234 ? 9.400 34.609 27.142 1.00 53.95 286 ASP A N 1
ATOM 1719 C CA . ASP A 1 234 ? 10.704 34.579 27.788 1.00 52.82 286 ASP A CA 1
ATOM 1720 C C . ASP A 1 234 ? 10.589 35.026 29.241 1.00 53.87 286 ASP A C 1
ATOM 1721 O O . ASP A 1 234 ? 9.818 35.930 29.571 1.00 54.64 286 ASP A O 1
ATOM 1726 N N . LEU A 1 235 ? 11.364 34.389 30.112 1.00 49.02 287 LEU A N 1
ATOM 1727 C CA . LEU A 1 235 ? 11.445 34.841 31.494 1.00 50.44 287 LEU A CA 1
ATOM 1728 C C . LEU A 1 235 ? 11.989 36.264 31.545 1.00 44.47 287 LEU A C 1
ATOM 1729 O O . LEU A 1 235 ? 12.957 36.600 30.865 1.00 48.56 287 LEU A O 1
ATOM 1734 N N . ARG A 1 236 ? 11.355 37.105 32.352 1.00 48.90 288 ARG A N 1
ATOM 1735 C CA . ARG A 1 236 ? 11.810 38.471 32.570 1.00 44.35 288 ARG A CA 1
ATOM 1736 C C . ARG A 1 236 ? 11.811 38.759 34.064 1.00 51.45 288 ARG A C 1
ATOM 1737 O O . ARG A 1 236 ? 10.871 38.395 34.778 1.00 47.38 288 ARG A O 1
ATOM 1745 N N . PHE A 1 237 ? 12.872 39.394 34.530 1.00 54.48 289 PHE A N 1
ATOM 1746 C CA . PHE A 1 237 ? 12.998 39.798 35.922 1.00 51.01 289 PHE A CA 1
ATOM 1747 C C . PHE A 1 237 ? 12.641 41.271 36.074 1.00 54.08 289 PHE A C 1
ATOM 1748 O O . PHE A 1 237 ? 12.876 42.069 35.165 1.00 60.63 289 PHE A O 1
ATOM 1756 N N . PRO A 1 238 ? 12.056 41.674 37.199 1.00 58.70 290 PRO A N 1
ATOM 1757 C CA . PRO A 1 238 ? 11.688 43.087 37.351 1.00 64.70 290 PRO A CA 1
ATOM 1758 C C . PRO A 1 238 ? 12.923 43.968 37.404 1.00 64.56 290 PRO A C 1
ATOM 1759 O O . PRO A 1 238 ? 13.893 43.669 38.099 1.00 61.80 290 PRO A O 1
ATOM 1763 N N . SER A 1 239 ? 12.875 45.075 36.666 1.00 77.84 291 SER A N 1
ATOM 1764 C CA . SER A 1 239 ? 13.966 46.038 36.714 1.00 79.54 291 SER A CA 1
ATOM 1765 C C . SER A 1 239 ? 14.056 46.733 38.064 1.00 79.61 291 SER A C 1
ATOM 1766 O O . SER A 1 239 ? 15.095 47.324 38.375 1.00 83.83 291 SER A O 1
ATOM 1769 N N . THR A 1 240 ? 13.001 46.665 38.875 1.00 83.78 292 THR A N 1
ATOM 1770 C CA . THR A 1 240 ? 12.925 47.398 40.130 1.00 84.31 292 THR A CA 1
ATOM 1771 C C . THR A 1 240 ? 13.360 46.582 41.340 1.00 79.20 292 THR A C 1
ATOM 1772 O O . THR A 1 240 ? 13.398 47.121 42.450 1.00 84.11 292 THR A O 1
ATOM 1776 N N . VAL A 1 241 ? 13.702 45.310 41.160 1.00 68.83 293 VAL A N 1
ATOM 1777 C CA . VAL A 1 241 ? 14.099 44.433 42.254 1.00 64.13 293 VAL A CA 1
ATOM 1778 C C . VAL A 1 241 ? 15.551 44.031 42.031 1.00 66.49 293 VAL A C 1
ATOM 1779 O O . VAL A 1 241 ? 15.925 43.636 40.922 1.00 70.63 293 VAL A O 1
ATOM 1783 N N . SER A 1 242 ? 16.367 44.141 43.077 1.00 63.05 294 SER A N 1
ATOM 1784 C CA . SER A 1 242 ? 17.781 43.791 43.000 1.00 70.89 294 SER A CA 1
ATOM 1785 C C . SER A 1 242 ? 17.926 42.308 43.328 1.00 61.78 294 SER A C 1
ATOM 1786 O O . SER A 1 242 ? 17.699 41.894 44.476 1.00 61.17 294 SER A O 1
ATOM 1789 N N . ILE A 1 243 ? 18.304 41.517 42.342 1.00 63.64 295 ILE A N 1
ATOM 1790 C CA . ILE A 1 243 ? 18.394 40.073 42.433 1.00 58.85 295 ILE A CA 1
ATOM 1791 C C . ILE A 1 243 ? 19.824 39.675 42.134 1.00 46.54 295 ILE A C 1
ATOM 1792 O O . ILE A 1 243 ? 20.377 40.160 41.128 1.00 45.73 295 ILE A O 1
ATOM 1797 N N . PRO A 1 244 ? 20.483 38.843 42.928 1.00 47.43 296 PRO A N 1
ATOM 1798 C CA . PRO A 1 244 ? 21.847 38.417 42.585 1.00 50.53 296 PRO A CA 1
ATOM 1799 C C . PRO A 1 244 ? 21.875 37.660 41.263 1.00 45.74 296 PRO A C 1
ATOM 1800 O O . PRO A 1 244 ? 20.931 36.945 40.911 1.00 41.03 296 PRO A O 1
ATOM 1804 N N . SER A 1 245 ? 22.983 37.812 40.534 1.00 42.63 297 SER A N 1
ATOM 1805 C CA . SER A 1 245 ? 23.109 37.150 39.238 1.00 41.50 297 SER A CA 1
ATOM 1806 C C . SER A 1 245 ? 22.978 35.638 39.369 1.00 47.01 297 SER A C 1
ATOM 1807 O O . SER A 1 245 ? 22.476 34.977 38.448 1.00 42.30 297 SER A O 1
ATOM 1810 N N . GLU A 1 246 ? 23.422 35.073 40.499 1.00 39.23 298 GLU A N 1
ATOM 1811 C CA . GLU A 1 246 ? 23.306 33.631 40.696 1.00 40.41 298 GLU A CA 1
ATOM 1812 C C . GLU A 1 246 ? 21.849 33.208 40.862 1.00 38.09 298 GLU A C 1
ATOM 1813 O O . GLU A 1 246 ? 21.462 32.115 40.434 1.00 37.51 298 GLU A O 1
ATOM 1819 N N . ALA A 1 247 ? 21.033 34.039 41.510 1.00 39.13 299 ALA A N 1
ATOM 1820 C CA . ALA A 1 247 ? 19.614 33.706 41.632 1.00 40.01 299 ALA A CA 1
ATOM 1821 C C . ALA A 1 247 ? 18.929 33.748 40.271 1.00 38.48 299 ALA A C 1
ATOM 1822 O O . ALA A 1 247 ? 18.121 32.871 39.947 1.00 37.82 299 ALA A O 1
ATOM 1824 N N . LYS A 1 248 ? 19.248 34.758 39.460 1.00 37.75 300 LYS A N 1
ATOM 1825 C CA . LYS A 1 248 ? 18.712 34.809 38.104 1.00 41.12 300 LYS A CA 1
ATOM 1826 C C . LYS A 1 248 ? 19.145 33.590 37.307 1.00 42.38 300 LYS A C 1
ATOM 1827 O O . LYS A 1 248 ? 18.347 33.006 36.572 1.00 38.02 300 LYS A O 1
ATOM 1833 N N . ASP A 1 249 ? 20.412 33.194 37.428 1.00 37.28 301 ASP A N 1
ATOM 1834 C CA . ASP A 1 249 ? 20.880 32.031 36.683 1.00 41.69 301 ASP A CA 1
ATOM 1835 C C . ASP A 1 249 ? 20.111 30.777 37.089 1.00 37.73 301 ASP A C 1
ATOM 1836 O O . ASP A 1 249 ? 19.649 30.017 36.233 1.00 39.57 301 ASP A O 1
ATOM 1841 N N . LEU A 1 250 ? 19.981 30.536 38.396 1.00 37.22 302 LEU A N 1
ATOM 1842 C CA . LEU A 1 250 ? 19.287 29.337 38.857 1.00 38.02 302 LEU A CA 1
ATOM 1843 C C . LEU A 1 250 ? 17.814 29.344 38.445 1.00 35.41 302 LEU A C 1
ATOM 1844 O O . LEU A 1 250 ? 17.285 28.324 37.992 1.00 35.29 302 LEU A O 1
ATOM 1849 N N . ILE A 1 251 ? 17.130 30.473 38.617 1.00 34.24 303 ILE A N 1
ATOM 1850 C CA . ILE A 1 251 ? 15.723 30.545 38.222 1.00 36.46 303 ILE A CA 1
ATOM 1851 C C . ILE A 1 251 ? 15.583 30.329 36.719 1.00 38.15 303 ILE A C 1
ATOM 1852 O O . ILE A 1 251 ? 14.708 29.580 36.263 1.00 39.61 303 ILE A O 1
ATOM 1857 N N . SER A 1 252 ? 16.464 30.951 35.925 1.00 38.45 304 SER A N 1
ATOM 1858 C CA . SER A 1 252 ? 16.395 30.781 34.476 1.00 43.07 304 SER A CA 1
ATOM 1859 C C . SER A 1 252 ? 16.523 29.314 34.082 1.00 43.68 304 SER A C 1
ATOM 1860 O O . SER A 1 252 ? 15.805 28.832 33.197 1.00 43.02 304 SER A O 1
ATOM 1863 N N . ARG A 1 253 ? 17.436 28.590 34.723 1.00 36.90 305 ARG A N 1
ATOM 1864 C CA . ARG A 1 253 ? 17.626 27.181 34.397 1.00 39.24 305 ARG A CA 1
ATOM 1865 C C . ARG A 1 253 ? 16.476 26.320 34.893 1.00 32.73 305 ARG A C 1
ATOM 1866 O O . ARG A 1 253 ? 16.172 25.288 34.278 1.00 36.27 305 ARG A O 1
ATOM 1874 N N . LEU A 1 254 ? 15.848 26.705 36.006 1.00 33.10 306 LEU A N 1
ATOM 1875 C CA . LEU A 1 254 ? 14.675 25.983 36.488 1.00 36.20 306 LEU A CA 1
ATOM 1876 C C . LEU A 1 254 ? 13.463 26.204 35.585 1.00 41.37 306 LEU A C 1
ATOM 1877 O O . LEU A 1 254 ? 12.576 25.345 35.513 1.00 38.66 306 LEU A O 1
ATOM 1882 N N . LEU A 1 255 ? 13.399 27.347 34.903 1.00 33.55 307 LEU A N 1
ATOM 1883 C CA . LEU A 1 255 ? 12.261 27.714 34.073 1.00 37.66 307 LEU A CA 1
ATOM 1884 C C . LEU A 1 255 ? 12.556 27.555 32.579 1.00 40.66 307 LEU A C 1
ATOM 1885 O O . LEU A 1 255 ? 11.949 28.237 31.741 1.00 42.90 307 LEU A O 1
ATOM 1890 N N . VAL A 1 256 ? 13.477 26.658 32.225 1.00 37.11 308 VAL A N 1
ATOM 1891 C CA . VAL A 1 256 ? 13.595 26.236 30.837 1.00 40.29 308 VAL A CA 1
ATOM 1892 C C . VAL A 1 256 ? 12.300 25.534 30.444 1.00 44.94 308 VAL A C 1
ATOM 1893 O O . VAL A 1 256 ? 11.788 24.686 31.186 1.00 39.02 308 VAL A O 1
ATOM 1897 N N . LYS A 1 257 ? 11.762 25.886 29.274 1.00 42.95 309 LYS A N 1
ATOM 1898 C CA . LYS A 1 257 ? 10.437 25.393 28.897 1.00 48.75 309 LYS A CA 1
ATOM 1899 C C . LYS A 1 257 ? 10.432 23.878 28.711 1.00 51.08 309 LYS A C 1
ATOM 1900 O O . LYS A 1 257 ? 9.494 23.193 29.134 1.00 48.44 309 LYS A O 1
ATOM 1906 N N . ASP A 1 258 ? 11.461 23.345 28.062 1.00 45.70 310 ASP A N 1
ATOM 1907 C CA . ASP A 1 258 ? 11.534 21.929 27.727 1.00 49.27 310 ASP A CA 1
ATOM 1908 C C . ASP A 1 258 ? 12.090 21.152 28.913 1.00 54.04 310 ASP A C 1
ATOM 1909 O O . ASP A 1 258 ? 13.219 21.401 29.356 1.00 51.14 310 ASP A O 1
ATOM 1914 N N . ALA A 1 259 ? 11.310 20.193 29.416 1.00 48.12 311 ALA A N 1
ATOM 1915 C CA . ALA A 1 259 ? 11.729 19.470 30.612 1.00 51.90 311 ALA A CA 1
ATOM 1916 C C . ALA A 1 259 ? 13.044 18.736 30.390 1.00 48.83 311 ALA A C 1
ATOM 1917 O O . ALA A 1 259 ? 13.826 18.566 31.331 1.00 52.53 311 ALA A O 1
ATOM 1919 N N . ALA A 1 260 ? 13.304 18.295 29.159 1.00 49.25 312 ALA A N 1
ATOM 1920 C CA . ALA A 1 260 ? 14.525 17.547 28.881 1.00 47.46 312 ALA A CA 1
ATOM 1921 C C . ALA A 1 260 ? 15.775 18.384 29.130 1.00 55.83 312 ALA A C 1
ATOM 1922 O O . ALA A 1 260 ? 16.835 17.832 29.450 1.00 57.46 312 ALA A O 1
ATOM 1924 N N . HIS A 1 261 ? 15.683 19.705 28.986 1.00 53.51 313 HIS A N 1
ATOM 1925 C CA . HIS A 1 261 ? 16.827 20.583 29.185 1.00 52.81 313 HIS A CA 1
ATOM 1926 C C . HIS A 1 261 ? 16.770 21.363 30.488 1.00 51.07 313 HIS A C 1
ATOM 1927 O O . HIS A 1 261 ? 17.640 22.206 30.725 1.00 43.94 313 HIS A O 1
ATOM 1934 N N . ARG A 1 262 ? 15.773 21.115 31.329 1.00 42.24 314 ARG A N 1
ATOM 1935 C CA . ARG A 1 262 ? 15.669 21.806 32.604 1.00 41.61 314 ARG A CA 1
ATOM 1936 C C . ARG A 1 262 ? 16.714 21.278 33.582 1.00 37.78 314 ARG A C 1
ATOM 1937 O O . ARG A 1 262 ? 17.028 20.086 33.605 1.00 38.1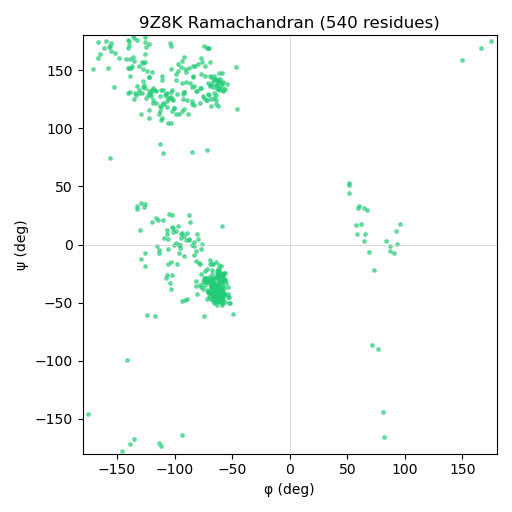9 314 ARG A O 1
ATOM 1945 N N . ILE A 1 263 ? 17.238 22.177 34.413 1.00 37.61 315 ILE A N 1
ATOM 1946 C CA . ILE A 1 263 ? 18.214 21.775 35.417 1.00 40.60 315 ILE A CA 1
ATOM 1947 C C . ILE A 1 263 ? 17.616 20.724 36.348 1.00 43.93 315 ILE A C 1
ATOM 1948 O O . ILE A 1 263 ? 16.447 20.806 36.756 1.00 40.65 315 ILE A O 1
ATOM 1953 N N . LYS A 1 264 ? 18.431 19.727 36.686 1.00 35.89 316 LYS A N 1
ATOM 1954 C CA . LYS A 1 264 ? 18.032 18.589 37.499 1.00 42.99 316 LYS A CA 1
ATOM 1955 C C . LYS A 1 264 ? 18.553 18.735 38.926 1.00 42.68 316 LYS A C 1
ATOM 1956 O O . LYS A 1 264 ? 19.381 19.597 39.235 1.00 36.48 316 LYS A O 1
ATOM 1962 N N . GLY A 1 265 ? 18.078 17.844 39.794 1.00 39.33 317 GLY A N 1
ATOM 1963 C CA . GLY A 1 265 ? 18.275 17.963 41.220 1.00 40.82 317 GLY A CA 1
ATOM 1964 C C . GLY A 1 265 ? 19.714 18.141 41.674 1.00 36.70 317 GLY A C 1
ATOM 1965 O O . GLY A 1 265 ? 20.013 19.025 42.481 1.00 36.73 317 GLY A O 1
ATOM 1966 N N . PRO A 1 266 ? 20.629 17.285 41.208 1.00 41.43 318 PRO A N 1
ATOM 1967 C CA . PRO A 1 266 ? 22.032 17.440 41.647 1.00 45.49 318 PRO A CA 1
ATOM 1968 C C . PRO A 1 266 ? 22.616 18.801 41.298 1.00 41.08 318 PRO A C 1
ATOM 1969 O O . PRO A 1 266 ? 23.310 19.406 42.121 1.00 40.03 318 PRO A O 1
ATOM 1973 N N . GLU A 1 267 ? 22.313 19.323 40.109 1.00 36.35 319 GLU A N 1
ATOM 1974 C CA . GLU A 1 267 ? 22.838 20.629 39.722 1.00 42.73 319 GLU A CA 1
ATOM 1975 C C . GLU A 1 267 ? 22.158 21.761 40.476 1.00 40.27 319 GLU A C 1
ATOM 1976 O O . GLU A 1 267 ? 22.800 22.777 40.767 1.00 35.53 319 GLU A O 1
ATOM 1982 N N . VAL A 1 268 ? 20.873 21.606 40.812 1.00 33.83 320 VAL A N 1
ATOM 1983 C CA . VAL A 1 268 ? 20.202 22.606 41.642 1.00 31.88 320 VAL A CA 1
ATOM 1984 C C . VAL A 1 268 ? 20.861 22.680 43.018 1.00 36.28 320 VAL A C 1
ATOM 1985 O O . VAL A 1 268 ? 21.126 23.764 43.545 1.00 32.89 320 VAL A O 1
ATOM 1989 N N . LYS A 1 269 ? 21.126 21.525 43.622 1.00 32.51 321 LYS A N 1
ATOM 1990 C CA . LYS A 1 269 ? 21.715 21.511 44.955 1.00 33.85 321 LYS A CA 1
ATOM 1991 C C . LYS A 1 269 ? 23.136 22.074 44.961 1.00 39.04 321 LYS A C 1
ATOM 1992 O O . LYS A 1 269 ? 23.555 22.674 45.956 1.00 37.53 321 LYS A O 1
ATOM 1998 N N . ALA A 1 270 ? 23.891 21.887 43.881 1.00 34.56 322 ALA A N 1
ATOM 1999 C CA . ALA A 1 270 ? 25.266 22.367 43.802 1.00 38.48 322 ALA A CA 1
ATOM 2000 C C . ALA A 1 270 ? 25.374 23.780 43.238 1.00 39.84 322 ALA A C 1
ATOM 2001 O O . ALA A 1 270 ? 26.493 24.278 43.055 1.00 36.38 322 ALA A O 1
ATOM 2003 N N . HIS A 1 271 ? 24.251 24.435 42.962 1.00 32.86 323 HIS A N 1
ATOM 2004 C CA . HIS A 1 271 ? 24.295 25.706 42.256 1.00 34.53 323 HIS A CA 1
ATOM 2005 C C . HIS A 1 271 ? 24.928 26.799 43.120 1.00 32.79 323 HIS A C 1
ATOM 2006 O O . HIS A 1 271 ? 24.706 26.839 44.335 1.00 34.73 323 HIS A O 1
ATOM 2013 N N . PRO A 1 272 ? 25.681 27.722 42.518 1.00 36.96 324 PRO A N 1
ATOM 2014 C CA . PRO A 1 272 ? 26.339 28.774 43.317 1.00 37.03 324 PRO A CA 1
ATOM 2015 C C . PRO A 1 272 ? 25.394 29.686 44.085 1.00 39.35 324 PRO A C 1
ATOM 2016 O O . PRO A 1 272 ? 25.848 30.383 45.005 1.00 34.56 324 PRO A O 1
ATOM 2020 N N . PHE A 1 273 ? 24.109 29.729 43.736 1.00 34.48 325 PHE A N 1
ATOM 2021 C CA . PHE A 1 273 ? 23.170 30.529 44.520 1.00 36.58 325 PHE A CA 1
ATOM 2022 C C . PHE A 1 273 ? 23.182 30.149 46.001 1.00 36.60 325 PHE A C 1
ATOM 2023 O O . PHE A 1 273 ? 22.982 31.011 46.862 1.00 39.00 325 PHE A O 1
ATOM 2031 N N . TRP A 1 274 ? 23.421 28.879 46.322 1.00 35.38 326 TRP A N 1
ATOM 2032 C CA . TRP A 1 274 ? 23.375 28.417 47.707 1.00 35.00 326 TRP A CA 1
ATOM 2033 C C . TRP A 1 274 ? 24.640 28.749 48.491 1.00 42.11 326 TRP A C 1
ATOM 2034 O O . TRP A 1 274 ? 24.753 28.345 49.655 1.00 38.74 326 TRP A O 1
ATOM 2045 N N . THR A 1 275 ? 25.581 29.481 47.898 1.00 33.80 327 THR A N 1
ATOM 2046 C CA . THR A 1 275 ? 26.726 29.988 48.647 1.00 38.90 327 THR A CA 1
ATOM 2047 C C . THR A 1 275 ? 26.233 30.809 49.833 1.00 35.62 327 THR A C 1
ATOM 2048 O O . THR A 1 275 ? 25.338 31.644 49.695 1.00 40.89 327 THR A O 1
ATOM 2052 N N . GLY A 1 276 ? 26.809 30.563 51.005 1.00 39.31 328 GLY A N 1
ATOM 2053 C CA . GLY A 1 276 ? 26.394 31.262 52.199 1.00 41.33 328 GLY A CA 1
ATOM 2054 C C . GLY A 1 276 ? 25.332 30.563 53.017 1.00 53.49 328 GLY A C 1
ATOM 2055 O O . GLY A 1 276 ? 24.906 31.105 54.048 1.00 48.22 328 GLY A O 1
ATOM 2056 N N . ILE A 1 277 ? 24.878 29.390 52.595 1.00 38.68 329 ILE A N 1
ATOM 2057 C CA . ILE A 1 277 ? 23.978 28.578 53.402 1.00 39.68 329 ILE A CA 1
ATOM 2058 C C . ILE A 1 277 ? 24.481 27.143 53.374 1.00 38.20 329 ILE A C 1
ATOM 2059 O O . ILE A 1 277 ? 24.795 26.603 52.309 1.00 44.11 329 ILE A O 1
ATOM 2064 N N . ASN A 1 278 ? 24.593 26.545 54.551 1.00 35.69 330 ASN A N 1
ATOM 2065 C CA . ASN A 1 278 ? 25.075 25.183 54.729 1.00 35.36 330 ASN A CA 1
ATOM 2066 C C . ASN A 1 278 ? 23.858 24.288 54.926 1.00 40.54 330 ASN A C 1
ATOM 2067 O O . ASN A 1 278 ? 23.111 24.468 55.890 1.00 38.20 330 ASN A O 1
ATOM 2072 N N . PHE A 1 279 ? 23.648 23.344 53.999 1.00 39.64 331 PHE A N 1
ATOM 2073 C CA . PHE A 1 279 ? 22.435 22.530 54.032 1.00 40.51 331 PHE A CA 1
ATOM 2074 C C . PHE A 1 279 ? 22.386 21.636 55.266 1.00 42.65 331 PHE A C 1
ATOM 2075 O O . PHE A 1 279 ? 21.291 21.308 55.742 1.00 36.39 331 PHE A O 1
ATOM 2083 N N . ASP A 1 280 ? 23.549 21.207 55.776 1.00 37.93 332 ASP A N 1
ATOM 2084 C CA . ASP A 1 280 ? 23.580 20.439 57.019 1.00 41.51 332 ASP A CA 1
ATOM 2085 C C . ASP A 1 280 ? 23.102 21.279 58.197 1.00 40.10 332 ASP A C 1
ATOM 2086 O O . ASP A 1 280 ? 22.332 20.803 59.043 1.00 41.16 332 ASP A O 1
ATOM 2091 N N . GLU A 1 281 ? 23.551 22.532 58.274 1.00 34.44 333 GLU A N 1
ATOM 2092 C CA . GLU A 1 281 ? 23.082 23.405 59.346 1.00 41.35 333 GLU A CA 1
ATOM 2093 C C . GLU A 1 281 ? 21.598 23.723 59.188 1.00 42.55 333 GLU A C 1
ATOM 2094 O O . GLU A 1 281 ? 20.884 23.876 60.188 1.00 37.94 333 GLU A O 1
ATOM 2100 N N . VAL A 1 282 ? 21.120 23.834 57.946 1.00 38.02 334 VAL A N 1
ATOM 2101 C CA . VAL A 1 282 ? 19.695 24.060 57.718 1.00 40.22 334 VAL A CA 1
ATOM 2102 C C . VAL A 1 282 ? 18.890 22.867 58.216 1.00 35.33 334 VAL A C 1
ATOM 2103 O O . VAL A 1 282 ? 17.876 23.026 58.906 1.00 38.32 334 VAL A O 1
ATOM 2107 N N . MET A 1 283 ? 19.352 21.652 57.906 1.00 35.24 335 MET A N 1
ATOM 2108 C CA . MET A 1 283 ? 18.671 20.448 58.373 1.00 37.03 335 MET A CA 1
ATOM 2109 C C . MET A 1 283 ? 18.663 20.359 59.892 1.00 45.19 335 MET A C 1
ATOM 2110 O O . MET A 1 283 ? 17.755 19.751 60.470 1.00 39.33 335 MET A O 1
ATOM 2115 N N . GLN A 1 284 ? 19.667 20.944 60.549 1.00 41.25 336 GLN A N 1
ATOM 2116 C CA . GLN A 1 284 ? 19.760 20.961 62.002 1.00 43.30 336 GLN A CA 1
ATOM 2117 C C . GLN A 1 284 ? 18.974 22.101 62.638 1.00 42.78 336 GLN A C 1
ATOM 2118 O O . GLN A 1 284 ? 19.008 22.241 63.862 1.00 45.72 336 GLN A O 1
ATOM 2124 N N . LYS A 1 285 ? 18.306 22.938 61.846 1.00 41.36 337 LYS A N 1
ATOM 2125 C CA . LYS A 1 285 ? 17.566 24.086 62.366 1.00 49.65 337 LYS A CA 1
ATOM 2126 C C . LYS A 1 285 ? 18.485 25.112 63.032 1.00 50.15 337 LYS A C 1
ATOM 2127 O O . LYS A 1 285 ? 18.086 25.802 63.975 1.00 48.88 337 LYS A O 1
ATOM 2133 N N . LYS A 1 286 ? 19.720 25.236 62.556 1.00 41.58 338 LYS A N 1
ATOM 2134 C CA . LYS A 1 286 ? 20.633 26.221 63.121 1.00 48.07 338 LYS A CA 1
ATOM 2135 C C . LYS A 1 286 ? 20.586 27.563 62.403 1.00 49.51 338 LYS A C 1
ATOM 2136 O O . LYS A 1 286 ? 21.166 28.534 62.902 1.00 47.37 338 LYS A O 1
ATOM 2142 N N . VAL A 1 287 ? 19.916 27.647 61.257 1.00 44.36 339 VAL A N 1
ATOM 2143 C CA . VAL A 1 287 ? 19.778 28.895 60.518 1.00 45.17 339 VAL A CA 1
ATOM 2144 C C . VAL A 1 287 ? 18.345 29.380 60.712 1.00 43.71 339 VAL A C 1
ATOM 2145 O O . VAL A 1 287 ? 17.405 28.835 60.120 1.00 42.48 339 VAL A O 1
ATOM 2149 N N . LYS A 1 288 ? 18.179 30.381 61.534 1.00 43.49 340 LYS A N 1
ATOM 2150 C CA . LYS A 1 288 ? 16.851 30.887 61.837 1.00 53.54 340 LYS A CA 1
ATOM 2151 C C . LYS A 1 288 ? 16.428 31.949 60.829 1.00 49.99 340 LYS A C 1
ATOM 2152 O O . LYS A 1 288 ? 17.275 32.639 60.254 1.00 47.37 340 LYS A O 1
ATOM 2158 N N . PRO A 1 289 ? 15.129 32.105 60.587 1.00 50.75 341 PRO A N 1
ATOM 2159 C CA . PRO A 1 289 ? 14.662 33.243 59.781 1.00 48.44 341 PRO A CA 1
ATOM 2160 C C . PRO A 1 289 ? 14.966 34.547 60.493 1.00 51.99 341 PRO A C 1
ATOM 2161 O O . PRO A 1 289 ? 14.557 34.734 61.648 1.00 57.39 341 PRO A O 1
ATOM 2165 N N . PRO A 1 290 ? 15.688 35.470 59.852 1.00 54.60 342 PRO A N 1
ATOM 2166 C CA . PRO A 1 290 ? 16.111 36.686 60.571 1.00 55.65 342 PRO A CA 1
ATOM 2167 C C . PRO A 1 290 ? 14.968 37.570 61.045 1.00 60.63 342 PRO A C 1
ATOM 2168 O O . PRO A 1 290 ? 15.160 38.336 61.998 1.00 61.63 342 PRO A O 1
ATOM 2172 N N . ARG A 1 291 ? 13.795 37.513 60.408 1.00 54.62 343 ARG A N 1
ATOM 2173 C CA . ARG A 1 291 ? 12.713 38.443 60.712 1.00 64.97 343 ARG A CA 1
ATOM 2174 C C . ARG A 1 291 ? 11.410 37.722 61.031 1.00 73.22 343 ARG A C 1
ATOM 2175 O O . ARG A 1 291 ? 10.324 38.238 60.750 1.00 81.94 343 ARG A O 1
ATOM 2183 N N . TRP A 1 292 ? 11.487 36.537 61.627 1.00 70.54 344 TRP A N 1
ATOM 2184 C CA . TRP A 1 292 ? 10.272 35.769 61.856 1.00 78.41 344 TRP A CA 1
ATOM 2185 C C . TRP A 1 292 ? 9.339 36.508 62.810 1.00 87.57 344 TRP A C 1
ATOM 2186 O O . TRP A 1 292 ? 9.771 37.052 63.832 1.00 84.93 344 TRP A O 1
ATOM 2197 N N . VAL A 1 293 ? 8.050 36.502 62.474 1.00 93.44 345 VAL A N 1
ATOM 2198 C CA . VAL A 1 293 ? 7.019 37.195 63.243 1.00 99.56 345 VAL A CA 1
ATOM 2199 C C . VAL A 1 293 ? 6.127 36.164 63.925 1.00 99.52 345 VAL A C 1
ATOM 2200 O O . VAL A 1 293 ? 5.014 35.895 63.443 1.00 96.45 345 VAL A O 1
ATOM 2204 N N . PRO A 1 294 ? 6.557 35.570 65.039 1.00 97.90 346 PRO A N 1
ATOM 2205 C CA . PRO A 1 294 ? 5.703 34.580 65.708 1.00 101.30 346 PRO A CA 1
ATOM 2206 C C . PRO A 1 294 ? 4.385 35.201 66.136 1.00 115.72 346 PRO A C 1
ATOM 2207 O O . PRO A 1 294 ? 4.329 36.351 66.578 1.00 118.32 346 PRO A O 1
ATOM 2211 N N . ALA A 1 295 ? 3.307 34.424 66.011 1.00 118.31 347 ALA A N 1
ATOM 2212 C CA . ALA A 1 295 ? 1.959 34.899 66.347 1.00 117.14 347 ALA A CA 1
ATOM 2213 C C . ALA A 1 295 ? 1.061 33.722 66.683 1.00 123.49 347 ALA A C 1
ATOM 2214 O O . ALA A 1 295 ? 0.176 33.343 65.914 1.00 122.48 347 ALA A O 1
ATOM 2216 N N . PRO A 1 296 ? 1.246 33.130 67.889 1.00 116.34 348 PRO A N 1
ATOM 2217 C CA . PRO A 1 296 ? 0.392 32.008 68.326 1.00 113.78 348 PRO A CA 1
ATOM 2218 C C . PRO A 1 296 ? -1.095 32.354 68.386 1.00 113.80 348 PRO A C 1
ATOM 2219 O O . PRO A 1 296 ? -1.499 33.120 69.258 1.00 106.89 348 PRO A O 1
ATOM 2223 N N . MET B 2 1 ? 27.774 28.539 59.396 1.00 73.40 53 MET B N 1
ATOM 2224 C CA . MET B 2 1 ? 27.221 29.674 60.122 1.00 66.95 53 MET B CA 1
ATOM 2225 C C . MET B 2 1 ? 27.958 30.957 59.751 1.00 78.03 53 MET B C 1
ATOM 2226 O O . MET B 2 1 ? 29.160 30.940 59.491 1.00 80.53 53 MET B O 1
ATOM 2231 N N . GLU B 2 2 ? 27.228 32.069 59.727 1.00 81.62 54 GLU B N 1
ATOM 2232 C CA . GLU B 2 2 ? 27.844 33.360 59.455 1.00 86.12 54 GLU B CA 1
ATOM 2233 C C . GLU B 2 2 ? 28.831 33.721 60.560 1.00 84.78 54 GLU B C 1
ATOM 2234 O O . GLU B 2 2 ? 28.598 33.440 61.738 1.00 80.19 54 GLU B O 1
ATOM 2240 N N . LYS B 2 3 ? 29.942 34.342 60.173 1.00 83.29 55 LYS B N 1
ATOM 2241 C CA . LYS B 2 3 ? 30.934 34.775 61.149 1.00 70.96 55 LYS B CA 1
ATOM 2242 C C . LYS B 2 3 ? 30.363 35.890 62.015 1.00 83.21 55 LYS B C 1
ATOM 2243 O O . LYS B 2 3 ? 29.677 36.790 61.520 1.00 77.67 55 LYS B O 1
ATOM 2245 N N . VAL B 2 4 ? 30.645 35.833 63.320 1.00 80.94 56 VAL B N 1
ATOM 2246 C CA . VAL B 2 4 ? 30.159 36.834 64.262 1.00 79.74 56 VAL B CA 1
ATOM 2247 C C . VAL B 2 4 ? 31.251 37.170 65.275 1.00 77.04 56 VAL B C 1
ATOM 2248 O O . VAL B 2 4 ? 32.316 36.553 65.312 1.00 80.91 56 VAL B O 1
ATOM 2252 N N . THR B 2 5 ? 30.980 3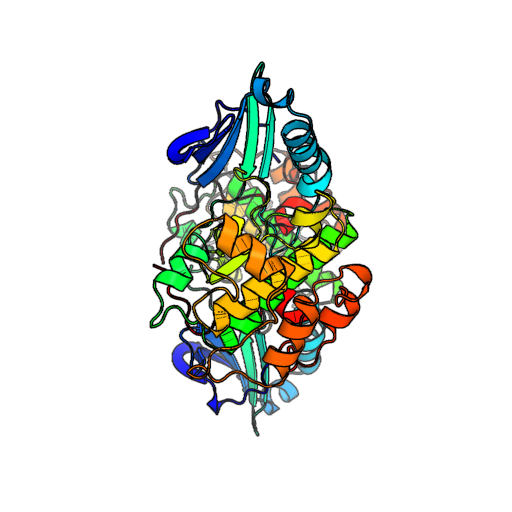8.195 66.078 1.00 78.12 57 THR B N 1
ATOM 2253 C CA . THR B 2 5 ? 31.801 38.582 67.212 1.00 75.33 57 THR B CA 1
ATOM 2254 C C . THR B 2 5 ? 30.867 39.118 68.292 1.00 79.63 57 THR B C 1
ATOM 2255 O O . THR B 2 5 ? 29.643 39.128 68.132 1.00 74.69 57 THR B O 1
ATOM 2259 N N . LYS B 2 6 ? 31.453 39.579 69.400 1.00 77.64 58 LYS B N 1
ATOM 2260 C CA . LYS B 2 6 ? 30.638 40.109 70.487 1.00 76.19 58 LYS B CA 1
ATOM 2261 C C . LYS B 2 6 ? 29.770 41.271 70.019 1.00 77.00 58 LYS B C 1
ATOM 2262 O O . LYS B 2 6 ? 28.671 41.477 70.546 1.00 75.97 58 LYS B O 1
ATOM 2264 N N . GLU B 2 7 ? 30.236 42.027 69.023 1.00 82.86 59 GLU B N 1
ATOM 2265 C CA . GLU B 2 7 ? 29.532 43.224 68.581 1.00 90.56 59 GLU B CA 1
ATOM 2266 C C . GLU B 2 7 ? 28.215 42.921 67.879 1.00 86.50 59 GLU B C 1
ATOM 2267 O O . GLU B 2 7 ? 27.412 43.843 67.692 1.00 83.14 59 GLU B O 1
ATOM 2273 N N . ASP B 2 8 ? 27.969 41.670 67.491 1.00 78.50 60 ASP B N 1
ATOM 2274 C CA . ASP B 2 8 ? 26.756 41.309 66.771 1.00 82.53 60 ASP B CA 1
ATOM 2275 C C . ASP B 2 8 ? 25.622 40.876 67.694 1.00 79.25 60 ASP B C 1
ATOM 2276 O O . ASP B 2 8 ? 24.603 40.378 67.205 1.00 75.34 60 ASP B O 1
ATOM 2281 N N . PHE B 2 9 ? 25.782 41.014 69.009 1.00 73.33 61 PHE B N 1
ATOM 2282 C CA . PHE B 2 9 ? 24.773 40.563 69.959 1.00 72.17 61 PHE B CA 1
ATOM 2283 C C . PHE B 2 9 ? 24.479 41.666 70.961 1.00 75.24 61 PHE B C 1
ATOM 2284 O O . PHE B 2 9 ? 25.400 42.249 71.540 1.00 78.80 61 PHE B O 1
ATOM 2292 N N . GLU B 2 10 ? 23.192 41.944 71.152 1.00 75.16 62 GLU B N 1
ATOM 2293 C CA . GLU B 2 10 ? 22.717 42.967 72.074 1.00 78.69 62 GLU B CA 1
ATOM 2294 C C . GLU B 2 10 ? 22.157 42.291 73.317 1.00 76.94 62 GLU B C 1
ATOM 2295 O O . GLU B 2 10 ? 21.279 41.428 73.216 1.00 69.21 62 GLU B O 1
ATOM 2301 N N . THR B 2 11 ? 22.649 42.694 74.484 1.00 72.01 63 THR B N 1
ATOM 2302 C CA . THR B 2 11 ? 22.231 42.073 75.734 1.00 78.18 63 THR B CA 1
ATOM 2303 C C . THR B 2 11 ? 20.865 42.612 76.144 1.00 77.23 63 THR B C 1
ATOM 2304 O O . THR B 2 11 ? 20.695 43.823 76.328 1.00 81.74 63 THR B O 1
ATOM 2308 N N . ILE B 2 12 ? 19.898 41.711 76.288 1.00 79.64 64 ILE B N 1
ATOM 2309 C CA . ILE B 2 12 ? 18.572 42.071 76.777 1.00 92.91 64 ILE B CA 1
ATOM 2310 C C . ILE B 2 12 ? 18.506 41.987 78.295 1.00 88.97 64 ILE B C 1
ATOM 2311 O O . ILE B 2 12 ? 18.011 42.900 78.959 1.00 101.49 64 ILE B O 1
ATOM 2316 N N . ASP B 2 13 ? 19.002 40.893 78.865 1.00 87.63 65 ASP B N 1
ATOM 2317 C CA . ASP B 2 13 ? 18.924 40.672 80.301 1.00 87.66 65 ASP B CA 1
ATOM 2318 C C . ASP B 2 13 ? 20.037 39.712 80.695 1.00 84.91 65 ASP B C 1
ATOM 2319 O O . ASP B 2 13 ? 20.715 39.132 79.844 1.00 80.18 65 ASP B O 1
ATOM 2324 N N . THR B 2 14 ? 20.223 39.562 82.002 1.00 86.45 66 THR B N 1
ATOM 2325 C CA . THR B 2 14 ? 21.172 38.609 82.559 1.00 83.11 66 THR B CA 1
ATOM 2326 C C . THR B 2 14 ? 20.412 37.387 83.057 1.00 81.65 66 THR B C 1
ATOM 2327 O O . THR B 2 14 ? 19.397 37.521 83.751 1.00 90.99 66 THR B O 1
ATOM 2331 N N . LEU B 2 15 ? 20.906 36.202 82.699 1.00 82.07 67 LEU B N 1
ATOM 2332 C CA . LEU B 2 15 ? 20.286 34.941 83.085 1.00 83.16 67 LEU B CA 1
ATOM 2333 C C . LEU B 2 15 ? 21.021 34.230 84.213 1.00 84.19 67 LEU B C 1
ATOM 2334 O O . LEU B 2 15 ? 20.376 33.558 85.024 1.00 90.13 67 LEU B O 1
ATOM 2339 N N . GLY B 2 16 ? 22.344 34.359 84.286 1.00 82.87 68 GLY B N 1
ATOM 2340 C CA . GLY B 2 16 ? 23.109 33.699 85.329 1.00 86.17 68 GLY B CA 1
ATOM 2341 C C . GLY B 2 16 ? 24.431 34.381 85.552 1.00 89.91 68 GLY B C 1
ATOM 2342 O O . GLY B 2 16 ? 25.001 34.990 84.639 1.00 78.85 68 GLY B O 1
ATOM 2343 N N . LYS B 2 17 ? 24.943 34.269 86.782 1.00 84.14 69 LYS B N 1
ATOM 2344 C CA . LYS B 2 17 ? 26.205 34.876 87.183 1.00 85.01 69 LYS B CA 1
ATOM 2345 C C . LYS B 2 17 ? 27.064 33.831 87.879 1.00 94.06 69 LYS B C 1
ATOM 2346 O O . LYS B 2 17 ? 26.584 33.122 88.770 1.00 89.16 69 LYS B O 1
ATOM 2348 N N . GLY B 2 18 ? 28.338 33.750 87.482 1.00 87.76 70 GLY B N 1
ATOM 2349 C CA . GLY B 2 18 ? 29.237 32.731 87.982 1.00 83.90 70 GLY B CA 1
ATOM 2350 C C . GLY B 2 18 ? 30.586 33.313 88.357 1.00 88.41 70 GLY B C 1
ATOM 2351 O O . GLY B 2 18 ? 30.844 34.503 88.172 1.00 88.15 70 GLY B O 1
ATOM 2352 N N . SER B 2 19 ? 31.451 32.438 88.878 1.00 90.14 71 SER B N 1
ATOM 2353 C CA . SER B 2 19 ? 32.738 32.887 89.401 1.00 104.28 71 SER B CA 1
ATOM 2354 C C . SER B 2 19 ? 33.557 33.595 88.327 1.00 99.13 71 SER B C 1
ATOM 2355 O O . SER B 2 19 ? 34.066 34.700 88.547 1.00 100.71 71 SER B O 1
ATOM 2358 N N . PHE B 2 20 ? 33.696 32.971 87.155 1.00 88.92 72 PHE B N 1
ATOM 2359 C CA . PHE B 2 20 ? 34.489 33.523 86.063 1.00 94.25 72 PHE B CA 1
ATOM 2360 C C . PHE B 2 20 ? 33.727 33.460 84.743 1.00 89.55 72 PHE B C 1
ATOM 2361 O O . PHE B 2 20 ? 34.332 33.333 83.675 1.00 85.01 72 PHE B O 1
ATOM 2369 N N . ALA B 2 21 ? 32.401 33.551 84.796 1.00 86.05 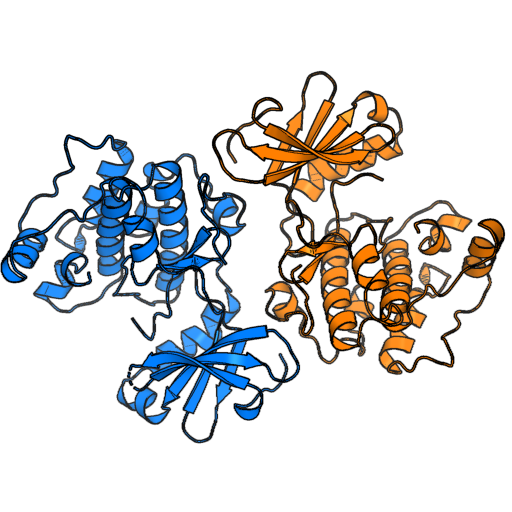73 ALA B N 1
ATOM 2370 C CA . ALA B 2 21 ? 31.592 33.504 83.586 1.00 82.34 73 ALA B CA 1
ATOM 2371 C C . ALA B 2 21 ? 30.153 33.853 83.929 1.00 87.89 73 ALA B C 1
ATOM 2372 O O . ALA B 2 21 ? 29.693 33.605 85.047 1.00 86.94 73 ALA B O 1
ATOM 2374 N N . TYR B 2 22 ? 29.449 34.426 82.952 1.00 75.05 74 TYR B N 1
ATOM 2375 C CA . TYR B 2 22 ? 28.049 34.790 83.113 1.00 75.69 74 TYR B CA 1
ATOM 2376 C C . TYR B 2 22 ? 27.284 34.462 81.839 1.00 76.48 74 TYR B C 1
ATOM 2377 O O . TYR B 2 22 ? 27.843 34.461 80.741 1.00 69.16 74 TYR B O 1
ATOM 2386 N N . VAL B 2 23 ? 25.993 34.188 81.998 1.00 72.66 75 VAL B N 1
ATOM 2387 C CA . VAL B 2 23 ? 25.093 33.908 80.886 1.00 71.64 75 VAL B CA 1
ATOM 2388 C C . VAL B 2 23 ? 24.113 35.064 80.772 1.00 73.03 75 VAL B C 1
ATOM 2389 O O . VAL B 2 23 ? 23.555 35.512 81.781 1.00 70.33 75 VAL B O 1
ATOM 2393 N N . VAL B 2 24 ? 23.914 35.553 79.550 1.00 60.61 76 VAL B N 1
ATOM 2394 C CA . VAL B 2 24 ? 22.979 36.634 79.281 1.00 69.65 76 VAL B CA 1
ATOM 2395 C C . VAL B 2 24 ? 22.036 36.205 78.170 1.00 62.91 76 VAL B C 1
ATOM 2396 O O . VAL B 2 24 ? 22.383 35.384 77.316 1.00 64.40 76 VAL B O 1
ATOM 2400 N N . LEU B 2 25 ? 20.825 36.750 78.200 1.00 68.52 77 LEU B N 1
ATOM 2401 C CA . LEU B 2 25 ? 19.927 36.675 77.057 1.00 64.48 77 LEU B CA 1
ATOM 2402 C C . LEU B 2 25 ? 20.329 37.759 76.067 1.00 63.39 77 LEU B C 1
ATOM 2403 O O . LEU B 2 25 ? 20.550 38.910 76.456 1.00 71.90 77 LEU B O 1
ATOM 2408 N N . VAL B 2 26 ? 20.446 37.392 7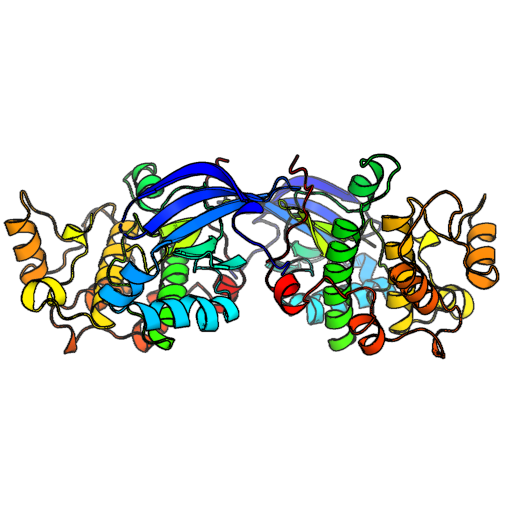4.792 1.00 64.27 78 VAL B N 1
ATOM 2409 C CA . VAL B 2 26 ? 20.924 38.314 73.771 1.00 60.01 78 VAL B CA 1
ATOM 2410 C C . VAL B 2 26 ? 20.053 38.200 72.530 1.00 61.31 78 VAL B C 1
ATOM 2411 O O . VAL B 2 26 ? 19.330 37.222 72.333 1.00 62.27 78 VAL B O 1
ATOM 2415 N N . ARG B 2 27 ? 20.132 39.230 71.696 1.00 68.20 79 ARG B N 1
ATOM 2416 C CA . ARG B 2 27 ? 19.449 39.278 70.416 1.00 64.45 79 ARG B CA 1
ATOM 2417 C C . ARG B 2 27 ? 20.486 39.550 69.339 1.00 64.31 79 ARG B C 1
ATOM 2418 O O . ARG B 2 27 ? 21.249 40.515 69.443 1.00 71.35 79 ARG B O 1
ATOM 2426 N N . ARG B 2 28 ? 20.530 38.689 68.324 1.00 66.65 80 ARG B N 1
ATOM 2427 C CA . ARG B 2 28 ? 21.387 38.923 67.167 1.00 67.50 80 ARG B CA 1
ATOM 2428 C C . ARG B 2 28 ? 20.943 40.204 66.476 1.00 69.35 80 ARG B C 1
ATOM 2429 O O . ARG B 2 28 ? 19.793 40.312 66.039 1.00 71.32 80 ARG B O 1
ATOM 2437 N N . VAL B 2 29 ? 21.845 41.187 66.401 1.00 74.83 81 VAL B N 1
ATOM 2438 C CA . VAL B 2 29 ? 21.485 42.484 65.841 1.00 77.56 81 VAL B CA 1
ATOM 2439 C C . VAL B 2 29 ? 21.158 42.326 64.362 1.00 75.49 81 VAL B C 1
ATOM 2440 O O . VAL B 2 29 ? 21.812 41.564 63.635 1.00 68.36 81 VAL B O 1
ATOM 2444 N N . GLY B 2 30 ? 20.138 43.055 63.907 1.00 74.58 82 GLY B N 1
ATOM 2445 C CA . GLY B 2 30 ? 19.618 42.900 62.570 1.00 77.72 82 GLY B CA 1
ATOM 2446 C C . GLY B 2 30 ? 18.550 41.838 62.427 1.00 78.39 82 GLY B C 1
ATOM 2447 O O . GLY B 2 30 ? 17.968 41.708 61.341 1.00 79.95 82 GLY B O 1
ATOM 2448 N N . THR B 2 31 ? 18.271 41.080 63.483 1.00 68.79 83 THR B N 1
ATOM 2449 C CA . THR B 2 31 ? 17.274 40.027 63.460 1.00 67.42 83 THR B CA 1
ATOM 2450 C C . THR B 2 31 ? 16.384 40.152 64.691 1.00 71.03 83 THR B C 1
ATOM 2451 O O . THR B 2 31 ? 16.596 41.004 65.559 1.00 68.81 83 THR B O 1
ATOM 2455 N N . ASN B 2 32 ? 15.369 39.295 64.751 1.00 65.58 84 ASN B N 1
ATOM 2456 C CA . ASN B 2 32 ? 14.536 39.141 65.933 1.00 72.82 84 ASN B CA 1
ATOM 2457 C C . ASN B 2 32 ? 14.920 37.907 66.737 1.00 67.90 84 ASN B C 1
ATOM 2458 O O . ASN B 2 32 ? 14.193 37.526 67.661 1.00 77.89 84 ASN B O 1
ATOM 2463 N N . ASN B 2 33 ? 16.046 37.279 66.405 1.00 64.42 85 ASN B N 1
ATOM 2464 C CA . ASN B 2 33 ? 16.419 36.008 67.004 1.00 56.90 85 ASN B CA 1
ATOM 2465 C C . ASN B 2 33 ? 17.100 36.215 68.350 1.00 56.24 85 ASN B C 1
ATOM 2466 O O . ASN B 2 33 ? 17.967 37.081 68.500 1.00 58.04 85 ASN B O 1
ATOM 2471 N N . LEU B 2 34 ? 16.715 35.395 69.324 1.00 55.87 86 LEU B N 1
ATOM 2472 C CA . LEU B 2 34 ? 17.268 35.439 70.669 1.00 57.29 86 LEU B CA 1
ATOM 2473 C C . LEU B 2 34 ? 18.100 34.189 70.922 1.00 54.21 86 LEU B C 1
ATOM 2474 O O . LEU B 2 34 ? 17.773 33.102 70.428 1.00 52.96 86 LEU B O 1
ATOM 2479 N N . TYR B 2 35 ? 19.183 34.359 71.684 1.00 54.73 87 TYR B N 1
ATOM 2480 C CA . TYR B 2 35 ? 20.030 33.258 72.115 1.00 51.87 87 TYR B CA 1
ATOM 2481 C C . TYR B 2 35 ? 20.455 33.504 73.557 1.00 56.15 87 TYR B C 1
ATOM 2482 O O . TYR B 2 35 ? 20.265 34.589 74.106 1.00 57.08 87 TYR B O 1
ATOM 2491 N N . ALA B 2 36 ? 21.037 32.481 74.170 1.00 55.49 88 ALA B N 1
ATOM 2492 C CA . ALA B 2 36 ? 21.730 32.616 75.443 1.00 56.03 88 ALA B CA 1
ATOM 2493 C C . ALA B 2 36 ? 23.228 32.543 75.180 1.00 54.05 88 ALA B C 1
ATOM 2494 O O . ALA B 2 36 ? 23.704 31.594 74.555 1.00 55.25 88 ALA B O 1
ATOM 2496 N N . MET B 2 37 ? 23.968 33.541 75.647 1.00 56.42 89 MET B N 1
ATOM 2497 C CA . MET B 2 37 ? 25.407 33.609 75.423 1.00 57.26 89 MET B CA 1
ATOM 2498 C C . MET B 2 37 ? 26.130 33.515 76.758 1.00 60.19 89 MET B C 1
ATOM 2499 O O . MET B 2 37 ? 25.904 34.338 77.650 1.00 58.96 89 MET B O 1
ATOM 2504 N N . LYS B 2 38 ? 26.998 32.514 76.891 1.00 58.72 90 LYS B N 1
ATOM 2505 C CA . LYS B 2 38 ? 27.898 32.423 78.032 1.00 63.83 90 LYS B CA 1
ATOM 2506 C C . LYS B 2 38 ? 29.211 33.115 77.691 1.00 65.44 90 LYS B C 1
ATOM 2507 O O . LYS B 2 38 ? 29.793 32.870 76.627 1.00 57.87 90 LYS B O 1
ATOM 2513 N N . VAL B 2 39 ? 29.664 33.983 78.594 1.00 61.86 91 VAL B N 1
ATOM 2514 C CA . VAL B 2 39 ? 30.929 34.697 78.468 1.00 67.03 91 VAL B CA 1
ATOM 2515 C C . VAL B 2 39 ? 31.851 34.173 79.557 1.00 76.55 91 VAL B C 1
ATOM 2516 O O . VAL B 2 39 ? 31.466 34.133 80.732 1.00 71.01 91 VAL B O 1
ATOM 2520 N N . VAL B 2 40 ? 33.056 33.763 79.171 1.00 67.55 92 VAL B N 1
ATOM 2521 C CA . VAL B 2 40 ? 34.007 33.132 80.078 1.00 73.41 92 VAL B CA 1
ATOM 2522 C C . VAL B 2 40 ? 35.283 33.958 80.075 1.00 78.52 92 VAL B C 1
ATOM 2523 O O . VAL B 2 40 ? 35.964 34.053 79.046 1.00 75.47 92 VAL B O 1
ATOM 2527 N N . ASN B 2 41 ? 35.608 34.548 81.222 1.00 74.29 93 ASN B N 1
ATOM 2528 C CA . ASN B 2 41 ? 36.872 35.258 81.363 1.00 79.54 93 ASN B CA 1
ATOM 2529 C C . ASN B 2 41 ? 38.021 34.262 81.253 1.00 82.27 93 ASN B C 1
ATOM 2530 O O . ASN B 2 41 ? 38.058 33.260 81.974 1.00 85.83 93 ASN B O 1
ATOM 2535 N N . LYS B 2 42 ? 38.962 34.538 80.349 1.00 81.05 94 LYS B N 1
ATOM 2536 C CA . LYS B 2 42 ? 40.083 33.626 80.154 1.00 85.92 94 LYS B CA 1
ATOM 2537 C C . LYS B 2 42 ? 40.956 33.515 81.397 1.00 88.90 94 LYS B C 1
ATOM 2538 O O . LYS B 2 42 ? 41.757 32.579 81.493 1.00 97.96 94 LYS B O 1
ATOM 2544 N N . GLN B 2 43 ? 40.813 34.440 82.351 1.00 97.05 95 GLN B N 1
ATOM 2545 C CA . GLN B 2 43 ? 41.569 34.347 83.597 1.00 102.34 95 GLN B CA 1
ATOM 2546 C C . GLN B 2 43 ? 41.214 33.092 84.384 1.00 101.99 95 GLN B C 1
ATOM 2547 O O . GLN B 2 43 ? 42.070 32.534 85.080 1.00 97.33 95 GLN B O 1
ATOM 2553 N N . GLY B 2 44 ? 39.964 32.642 84.296 1.00 100.81 96 GLY B N 1
ATOM 2554 C CA . GLY B 2 44 ? 39.515 31.461 84.997 1.00 99.69 96 GLY B CA 1
ATOM 2555 C C . GLY B 2 44 ? 39.956 30.150 84.397 1.00 101.49 96 GLY B C 1
ATOM 2556 O O . GLY B 2 44 ? 39.603 29.086 84.918 1.00 99.14 96 GLY B O 1
ATOM 2557 N N . LEU B 2 45 ? 40.718 30.193 83.307 1.00 103.37 97 LEU B N 1
ATOM 2558 C CA . LEU B 2 45 ? 41.261 28.989 82.691 1.00 101.91 97 LEU B CA 1
ATOM 2559 C C . LEU B 2 45 ? 42.549 28.520 83.354 1.00 99.99 97 LEU B C 1
ATOM 2560 O O . LEU B 2 45 ? 43.143 27.540 82.892 1.00 100.80 97 LEU B O 1
ATOM 2562 N N . LEU B 2 46 ? 43.003 29.202 84.408 1.00 96.09 98 LEU B N 1
ATOM 2563 C CA . LEU B 2 46 ? 44.151 28.716 85.166 1.00 93.47 98 LEU B CA 1
ATOM 2564 C C . LEU B 2 46 ? 43.802 27.461 85.959 1.00 97.25 98 LEU B C 1
ATOM 2565 O O . LEU B 2 46 ? 44.662 26.594 86.155 1.00 95.86 98 LEU B O 1
ATOM 2567 N N . ASP B 2 47 ? 42.558 27.352 86.424 1.00 100.57 99 ASP B N 1
ATOM 2568 C CA . ASP B 2 47 ? 42.089 26.143 87.090 1.00 100.39 99 ASP B CA 1
ATOM 2569 C C . ASP B 2 47 ? 42.015 25.007 86.075 1.00 99.21 99 ASP B C 1
ATOM 2570 O O . ASP B 2 47 ? 41.357 25.139 85.038 1.00 92.65 99 ASP B O 1
ATOM 2575 N N . HIS B 2 48 ? 42.690 23.891 86.369 1.00 87.38 100 HIS B N 1
ATOM 2576 C CA . HIS B 2 48 ? 42.676 22.761 85.445 1.00 87.15 100 HIS B CA 1
ATOM 2577 C C . HIS B 2 48 ? 41.264 22.240 85.218 1.00 85.26 100 HIS B C 1
ATOM 2578 O O . HIS B 2 48 ? 40.951 21.767 84.118 1.00 82.72 100 HIS B O 1
ATOM 2580 N N . ASN B 2 49 ? 40.405 22.317 86.237 1.00 94.10 101 ASN B N 1
ATOM 2581 C CA . ASN B 2 49 ? 39.027 21.866 86.084 1.00 93.14 101 ASN B CA 1
ATOM 2582 C C . ASN B 2 49 ? 38.261 22.739 85.096 1.00 80.29 101 ASN B C 1
ATOM 2583 O O . ASN B 2 49 ? 37.618 22.230 84.167 1.00 75.70 101 ASN B O 1
ATOM 2588 N N . ARG B 2 50 ? 38.311 24.061 85.281 1.00 80.48 102 ARG B N 1
ATOM 2589 C CA . ARG B 2 50 ? 37.589 24.954 84.382 1.00 79.84 102 ARG B CA 1
ATOM 2590 C C . ARG B 2 50 ? 38.218 24.970 82.996 1.00 76.53 102 ARG B C 1
ATOM 2591 O O . ARG B 2 50 ? 37.519 25.177 81.997 1.00 71.24 102 ARG B O 1
ATOM 2593 N N . CYS B 2 51 ? 39.535 24.770 82.924 1.00 76.68 103 CYS B N 1
ATOM 2594 C CA . CYS B 2 51 ? 40.213 24.713 81.634 1.00 75.08 103 CYS B CA 1
ATOM 2595 C C . CYS B 2 51 ? 39.776 23.490 80.841 1.00 68.54 103 CYS B C 1
ATOM 2596 O O . CYS B 2 51 ? 39.496 23.586 79.639 1.00 64.26 103 CYS B O 1
ATOM 2599 N N . ARG B 2 52 ? 39.704 22.336 81.506 1.00 70.73 104 ARG B N 1
ATOM 2600 C CA . ARG B 2 52 ? 39.291 21.112 80.833 1.00 59.49 104 ARG B CA 1
ATOM 2601 C C . ARG B 2 52 ? 37.843 21.198 80.374 1.00 65.58 104 ARG B C 1
ATOM 2602 O O . ARG B 2 52 ? 37.515 20.763 79.264 1.00 58.50 104 ARG B O 1
ATOM 2610 N N . ASP B 2 53 ? 36.963 21.756 81.214 1.00 64.79 105 ASP B N 1
ATOM 2611 C CA . ASP B 2 53 ? 35.553 21.858 80.848 1.00 64.13 105 ASP B CA 1
ATOM 2612 C C . ASP B 2 53 ? 35.377 22.680 79.578 1.00 54.81 105 ASP B C 1
ATOM 2613 O O . ASP B 2 53 ? 34.666 22.271 78.654 1.00 56.81 105 ASP B O 1
ATOM 2618 N N . VAL B 2 54 ? 36.015 23.850 79.518 1.00 63.94 106 VAL B N 1
ATOM 2619 C CA . VAL B 2 54 ? 35.912 24.693 78.328 1.00 58.22 106 VAL B CA 1
ATOM 2620 C C . VAL B 2 54 ? 36.500 23.975 77.120 1.00 56.37 106 VAL B C 1
ATOM 2621 O O . VAL B 2 54 ? 35.973 24.072 76.005 1.00 52.72 106 VAL B O 1
ATOM 2625 N N . PHE B 2 55 ? 37.596 23.239 77.321 1.00 53.78 107 PHE B N 1
ATOM 2626 C CA . PHE B 2 55 ? 38.190 22.470 76.231 1.00 52.40 107 PHE B CA 1
ATOM 2627 C C . PHE B 2 55 ? 37.181 21.486 75.650 1.00 52.23 107 PHE B C 1
ATOM 2628 O O . PHE B 2 55 ? 37.028 21.378 74.428 1.00 46.30 107 PHE B O 1
ATOM 2636 N N . ILE B 2 56 ? 36.482 20.756 76.518 1.00 50.37 108 ILE B N 1
ATOM 2637 C CA . ILE B 2 56 ? 35.499 19.785 76.045 1.00 55.64 108 ILE B CA 1
ATOM 2638 C C . ILE B 2 56 ? 34.356 20.489 75.320 1.00 44.70 108 ILE B C 1
ATOM 2639 O O . ILE B 2 56 ? 33.844 19.993 74.311 1.00 47.68 108 ILE B O 1
ATOM 2644 N N . GLU B 2 57 ? 33.926 21.647 75.826 1.00 47.80 109 GLU B N 1
ATOM 2645 C CA . GLU B 2 57 ? 32.839 22.372 75.172 1.00 50.11 109 GLU B CA 1
ATOM 2646 C C . GLU B 2 57 ? 33.242 22.861 73.786 1.00 53.58 109 GLU B C 1
ATOM 2647 O O . GLU B 2 57 ? 32.464 22.745 72.830 1.00 49.37 109 GLU B O 1
ATOM 2653 N N . ARG B 2 58 ? 34.457 23.406 73.655 1.00 45.74 110 ARG B N 1
ATOM 2654 C CA . ARG B 2 58 ? 34.861 24.011 72.392 1.00 49.24 110 ARG B CA 1
ATOM 2655 C C . ARG B 2 58 ? 35.162 22.962 71.331 1.00 48.11 110 ARG B C 1
ATOM 2656 O O . ARG B 2 58 ? 34.923 23.192 70.141 1.00 47.68 110 ARG B O 1
ATOM 2664 N N . ASN B 2 59 ? 35.716 21.819 71.734 1.00 47.34 111 ASN B N 1
ATOM 2665 C CA . ASN B 2 59 ? 36.295 20.877 70.786 1.00 49.71 111 ASN B CA 1
ATOM 2666 C C . ASN B 2 59 ? 35.464 19.630 70.561 1.00 43.85 111 ASN B C 1
ATOM 2667 O O . ASN B 2 59 ? 35.575 19.024 69.490 1.00 41.80 111 ASN B O 1
ATOM 2672 N N . VAL B 2 60 ? 34.649 19.230 71.536 1.00 51.34 112 VAL B N 1
ATOM 2673 C CA . VAL B 2 60 ? 33.928 17.966 71.475 1.00 53.76 112 VAL B CA 1
ATOM 2674 C C . VAL B 2 60 ? 32.425 18.214 71.449 1.00 55.63 112 VAL B C 1
ATOM 2675 O O . VAL B 2 60 ? 31.747 17.855 70.481 1.00 55.61 112 VAL B O 1
ATOM 2679 N N . LEU B 2 61 ? 31.889 18.833 72.505 1.00 55.60 113 LEU B N 1
ATOM 2680 C CA . LEU B 2 61 ? 30.441 19.008 72.587 1.00 57.05 113 LEU B CA 1
ATOM 2681 C C . LEU B 2 61 ? 29.922 19.918 71.481 1.00 52.96 113 LEU B C 1
ATOM 2682 O O . LEU B 2 61 ? 28.768 19.788 71.058 1.00 49.30 113 LEU B O 1
ATOM 2687 N N . SER B 2 62 ? 30.754 20.844 71.005 1.00 48.56 114 SER B N 1
ATOM 2688 C CA . SER B 2 62 ? 30.349 21.730 69.920 1.00 48.91 114 SER B CA 1
ATOM 2689 C C . SER B 2 62 ? 30.029 20.977 68.635 1.00 54.10 114 SER B C 1
ATOM 2690 O O . SER B 2 62 ? 29.339 21.524 67.769 1.00 56.72 114 SER B O 1
ATOM 2693 N N . ARG B 2 63 ? 30.526 19.750 68.482 1.00 51.02 115 ARG B N 1
ATOM 2694 C CA . ARG B 2 63 ? 30.348 18.972 67.265 1.00 55.03 115 ARG B CA 1
ATOM 2695 C C . ARG B 2 63 ? 29.174 18.001 67.332 1.00 51.12 115 ARG B C 1
ATOM 2696 O O . ARG B 2 63 ? 28.926 17.284 66.357 1.00 61.37 115 ARG B O 1
ATOM 2704 N N . ILE B 2 64 ? 28.458 17.951 68.446 1.00 48.32 116 ILE B N 1
ATOM 2705 C CA . ILE B 2 64 ? 27.391 16.976 68.652 1.00 55.08 116 ILE B CA 1
ATOM 2706 C C . ILE B 2 64 ? 26.051 17.626 68.342 1.00 44.32 116 ILE B C 1
ATOM 2707 O O . ILE B 2 64 ? 25.734 18.696 68.874 1.00 48.04 116 ILE B O 1
ATOM 2712 N N . ASN B 2 65 ? 25.254 16.969 67.508 1.00 48.11 117 ASN B N 1
ATOM 2713 C CA . ASN B 2 65 ? 23.868 17.361 67.275 1.00 43.59 117 ASN B CA 1
ATOM 2714 C C . ASN B 2 65 ? 22.960 16.277 67.837 1.00 42.86 117 ASN B C 1
ATOM 2715 O O . ASN B 2 65 ? 23.000 15.129 67.382 1.00 44.36 117 ASN B O 1
ATOM 2720 N N . HIS B 2 66 ? 22.131 16.650 68.808 1.00 37.50 118 HIS B N 1
ATOM 2721 C CA . HIS B 2 66 ? 21.296 15.707 69.536 1.00 38.16 118 HIS B CA 1
ATOM 2722 C C . HIS B 2 66 ? 20.076 16.477 70.011 1.00 36.27 118 HIS B C 1
ATOM 2723 O O . HIS B 2 66 ? 20.221 17.598 70.525 1.00 35.88 118 HIS B O 1
ATOM 2730 N N . PRO B 2 67 ? 18.874 15.912 69.865 1.00 37.58 119 PRO B N 1
ATOM 2731 C CA . PRO B 2 67 ? 17.673 16.649 70.299 1.00 37.40 119 PRO B CA 1
ATOM 2732 C C . PRO B 2 67 ? 17.675 17.026 71.774 1.00 39.13 119 PRO B C 1
ATOM 2733 O O . PRO B 2 67 ? 17.038 18.016 72.151 1.00 40.88 119 PRO B O 1
ATOM 2737 N N . PHE B 2 68 ? 18.361 16.270 72.632 1.00 36.72 120 PHE B N 1
ATOM 2738 C CA . PHE B 2 68 ? 18.297 16.500 74.074 1.00 36.38 120 PHE B CA 1
ATOM 2739 C C . PHE B 2 68 ? 19.645 16.917 74.654 1.00 38.26 120 PHE B C 1
ATOM 2740 O O . PHE B 2 68 ? 19.887 16.745 75.856 1.00 40.48 120 PHE B O 1
ATOM 2748 N N . LEU B 2 69 ? 20.523 17.467 73.814 1.00 39.96 121 LEU B N 1
ATOM 2749 C CA . LEU B 2 69 ? 21.707 18.203 74.242 1.00 45.96 121 LEU B CA 1
ATOM 2750 C C . LEU B 2 69 ? 21.582 19.626 73.714 1.00 44.10 121 LEU B C 1
ATOM 2751 O O . LEU B 2 69 ? 21.233 19.823 72.545 1.00 40.59 121 LEU B O 1
ATOM 2756 N N . LEU B 2 70 ? 21.862 20.610 74.569 1.00 42.04 122 LEU B N 1
ATOM 2757 C CA . LEU B 2 70 ? 21.618 22.003 74.210 1.00 46.89 122 LEU B CA 1
ATOM 2758 C C . LEU B 2 70 ? 22.379 22.376 72.944 1.00 52.18 122 LEU B C 1
ATOM 2759 O O . LEU B 2 70 ? 23.570 22.088 72.810 1.00 49.43 122 LEU B O 1
ATOM 2764 N N . LYS B 2 71 ? 21.673 23.023 72.017 1.00 41.98 123 LYS B N 1
ATOM 2765 C CA . LYS B 2 71 ? 22.210 23.356 70.706 1.00 49.74 123 LYS B CA 1
ATOM 2766 C C . LYS B 2 71 ? 23.144 24.555 70.796 1.00 52.46 123 LYS B C 1
ATOM 2767 O O . LYS B 2 71 ? 22.816 25.562 71.432 1.00 48.93 123 LYS B O 1
ATOM 2773 N N . LEU B 2 72 ? 24.300 24.449 70.144 1.00 50.26 124 LEU B N 1
ATOM 2774 C CA . LEU B 2 72 ? 25.297 25.512 70.104 1.00 49.12 124 LEU B CA 1
ATOM 2775 C C . LEU B 2 72 ? 25.340 26.100 68.700 1.00 47.66 124 LEU B C 1
ATOM 2776 O O . LEU B 2 72 ? 25.603 25.379 67.733 1.00 51.55 124 LEU B O 1
ATOM 2781 N N . TYR B 2 73 ? 25.102 27.409 68.595 1.00 51.99 125 TYR B N 1
ATOM 2782 C CA . TYR B 2 73 ? 25.066 28.085 67.303 1.00 51.49 125 TYR B CA 1
ATOM 2783 C C . TYR B 2 73 ? 26.428 28.644 66.895 1.00 54.42 125 TYR B C 1
ATOM 2784 O O . TYR B 2 73 ? 26.854 28.465 65.747 1.00 51.43 125 TYR B O 1
ATOM 2793 N N . TRP B 2 74 ? 27.105 29.347 67.805 1.00 47.41 126 TRP B N 1
ATOM 2794 C CA . TRP B 2 74 ? 28.406 29.935 67.524 1.00 50.99 126 TRP B CA 1
ATOM 2795 C C . TRP B 2 74 ? 29.310 29.776 68.741 1.00 58.97 126 TRP B C 1
ATOM 2796 O O . TRP B 2 74 ? 28.843 29.738 69.883 1.00 55.14 126 TRP B O 1
ATOM 2807 N N . THR B 2 75 ? 30.612 29.703 68.488 1.00 55.43 127 THR B N 1
ATOM 2808 C CA . THR B 2 75 ? 31.620 29.829 69.533 1.00 55.58 127 THR B CA 1
ATOM 2809 C C . THR B 2 75 ? 32.771 30.640 68.957 1.00 61.65 127 THR B C 1
ATOM 2810 O O . THR B 2 75 ? 33.237 30.350 67.852 1.00 62.38 127 THR B O 1
ATOM 2814 N N . PHE B 2 76 ? 33.209 31.658 69.695 1.00 63.14 128 PHE B N 1
ATOM 2815 C CA . PHE B 2 76 ? 34.273 32.547 69.240 1.00 66.92 128 PHE B CA 1
ATOM 2816 C C . PHE B 2 76 ? 34.930 33.162 70.468 1.00 68.37 128 PHE B C 1
ATOM 2817 O O . PHE B 2 76 ? 34.472 32.980 71.595 1.00 65.35 128 PHE B O 1
ATOM 2825 N N . GLN B 2 77 ? 36.015 33.897 70.235 1.00 73.74 129 GLN B N 1
ATOM 2826 C CA . GLN B 2 77 ? 36.793 34.450 71.332 1.00 72.93 129 GLN B CA 1
ATOM 2827 C C . GLN B 2 77 ? 37.184 35.889 71.036 1.00 81.55 129 GLN B C 1
ATOM 2828 O O . GLN B 2 77 ? 37.280 36.300 69.877 1.00 72.44 129 GLN B O 1
ATOM 2834 N N . SER B 2 78 ? 37.396 36.651 72.109 1.00 80.59 130 SER B N 1
ATOM 2835 C CA . SER B 2 78 ? 37.971 37.984 72.069 1.00 77.29 130 SER B CA 1
ATOM 2836 C C . SER B 2 78 ? 39.351 37.935 72.724 1.00 94.89 130 SER B C 1
ATOM 2837 O O . SER B 2 78 ? 39.853 36.863 73.088 1.00 92.17 130 SER B O 1
ATOM 2840 N N . GLU B 2 79 ? 39.963 39.110 72.891 1.00 106.39 131 GLU B N 1
ATOM 2841 C CA . GLU B 2 79 ? 41.298 39.166 73.476 1.00 105.07 131 GLU B CA 1
ATOM 2842 C C . GLU B 2 79 ? 41.349 38.445 74.817 1.00 106.04 131 GLU B C 1
ATOM 2843 O O . GLU B 2 79 ? 42.298 37.701 75.095 1.00 110.67 131 GLU B O 1
ATOM 2849 N N . HIS B 2 80 ? 40.331 38.643 75.658 1.00 96.32 132 HIS B N 1
ATOM 2850 C CA . HIS B 2 80 ? 40.362 38.149 77.028 1.00 90.15 132 HIS B CA 1
ATOM 2851 C C . HIS B 2 80 ? 39.112 37.375 77.429 1.00 94.56 132 HIS B C 1
ATOM 2852 O O . HIS B 2 80 ? 38.924 37.111 78.623 1.00 91.75 132 HIS B O 1
ATOM 2859 N N . LYS B 2 81 ? 38.253 36.997 76.484 1.00 83.98 133 LYS B N 1
ATOM 2860 C CA . LYS B 2 81 ? 37.011 36.323 76.830 1.00 83.81 133 LYS B CA 1
ATOM 2861 C C . LYS B 2 81 ? 36.691 35.252 75.796 1.00 82.07 133 LYS B C 1
ATOM 2862 O O . LYS B 2 81 ? 37.195 35.267 74.671 1.00 78.68 133 LYS B O 1
ATOM 2868 N N . LEU B 2 82 ? 35.849 34.305 76.207 1.00 81.12 134 LEU B N 1
ATOM 2869 C CA . LEU B 2 82 ? 35.350 33.244 75.342 1.00 72.56 134 LEU B CA 1
ATOM 2870 C C . LEU B 2 82 ? 33.830 33.296 75.308 1.00 65.10 134 LEU B C 1
ATOM 2871 O O . LEU B 2 82 ? 33.190 33.596 76.322 1.00 68.62 134 LEU B O 1
ATOM 2876 N N . PHE B 2 83 ? 33.258 32.988 74.150 1.00 63.91 135 PHE B N 1
ATOM 2877 C CA . PHE B 2 83 ? 31.833 33.157 73.927 1.00 60.18 135 PHE B CA 1
ATOM 2878 C C . PHE B 2 83 ? 31.223 31.870 73.398 1.00 59.98 135 PHE B C 1
ATOM 2879 O O . PHE B 2 83 ? 31.778 31.224 72.503 1.00 58.72 135 PHE B O 1
ATOM 2887 N N . PHE B 2 84 ? 30.073 31.509 73.962 1.00 55.93 136 PHE B N 1
ATOM 2888 C CA . PHE B 2 84 ? 29.266 30.388 73.493 1.00 55.24 136 PHE B CA 1
ATOM 2889 C C . PHE B 2 84 ? 27.847 30.910 73.318 1.00 49.46 136 PHE B C 1
ATOM 2890 O O . PHE B 2 84 ? 27.191 31.260 74.304 1.00 49.20 136 PHE B O 1
ATOM 2898 N N . VAL B 2 85 ? 27.381 30.982 72.076 1.00 51.22 137 VAL B N 1
ATOM 2899 C CA . VAL B 2 85 ? 26.012 31.379 71.772 1.00 48.44 137 VAL B CA 1
ATOM 2900 C C . VAL B 2 85 ? 25.226 30.095 71.540 1.00 53.73 137 VAL B C 1
ATOM 2901 O O . VAL B 2 85 ? 25.462 29.379 70.561 1.00 52.46 137 VAL B O 1
ATOM 2905 N N . MET B 2 86 ? 24.295 29.805 72.444 1.00 47.49 138 MET B N 1
ATOM 2906 C CA . MET B 2 86 ? 23.514 28.577 72.454 1.00 52.61 138 MET B CA 1
ATOM 2907 C C . MET B 2 86 ? 22.033 28.925 72.393 1.00 49.60 138 MET B C 1
ATOM 2908 O O . MET B 2 86 ? 21.643 30.091 72.491 1.00 48.92 138 MET B O 1
ATOM 2913 N N . GLU B 2 87 ? 21.203 27.897 72.237 1.00 49.22 139 GLU B N 1
ATOM 2914 C CA . GLU B 2 87 ? 19.763 28.105 72.178 1.00 55.71 139 GLU B CA 1
ATOM 2915 C C . GLU B 2 87 ? 19.220 28.543 73.535 1.00 54.24 139 GLU B C 1
ATOM 2916 O O . GLU B 2 87 ? 19.595 28.004 74.579 1.00 53.15 139 GLU B O 1
ATOM 2922 N N . TYR B 2 88 ? 18.324 29.525 73.511 1.00 53.70 140 TYR B N 1
ATOM 2923 C CA . TYR B 2 88 ? 17.631 29.960 74.718 1.00 61.66 140 TYR B CA 1
ATOM 2924 C C . TYR B 2 88 ? 16.420 29.063 74.950 1.00 66.63 140 TYR B C 1
ATOM 2925 O O . TYR B 2 88 ? 15.550 28.949 74.078 1.00 59.24 140 TYR B O 1
ATOM 2934 N N . MET B 2 89 ? 16.357 28.436 76.127 1.00 60.45 141 MET B N 1
ATOM 2935 C CA . MET B 2 89 ? 15.295 27.488 76.457 1.00 55.60 141 MET B CA 1
ATOM 2936 C C . MET B 2 89 ? 14.180 28.236 77.179 1.00 64.60 141 MET B C 1
ATOM 2937 O O . MET B 2 89 ? 14.368 28.725 78.300 1.00 60.26 141 MET B O 1
ATOM 2942 N N . ALA B 2 90 ? 13.007 28.296 76.543 1.00 68.64 142 ALA B N 1
ATOM 2943 C CA . ALA B 2 90 ? 11.931 29.151 77.031 1.00 76.82 142 ALA B CA 1
ATOM 2944 C C . ALA B 2 90 ? 11.258 28.578 78.271 1.00 59.58 142 ALA B C 1
ATOM 2945 O O . ALA B 2 90 ? 10.753 29.336 79.105 1.00 63.52 142 ALA B O 1
ATOM 2947 N N . GLY B 2 91 ? 11.243 27.262 78.416 1.00 56.06 143 GLY B N 1
ATOM 2948 C CA . GLY B 2 91 ? 10.541 26.644 79.519 1.00 59.92 143 GLY B CA 1
ATOM 2949 C C . GLY B 2 91 ? 11.237 26.696 80.858 1.00 55.74 143 GLY B C 1
ATOM 2950 O O . GLY B 2 91 ? 10.658 26.255 81.855 1.00 57.86 143 GLY B O 1
ATOM 2951 N N . GLY B 2 92 ? 12.456 27.225 80.923 1.00 54.76 144 GLY B N 1
ATOM 2952 C CA . GLY B 2 92 ? 13.195 27.241 82.173 1.00 56.50 144 GLY B CA 1
ATOM 2953 C C . GLY B 2 92 ? 13.862 25.909 82.435 1.00 50.64 144 GLY B C 1
ATOM 2954 O O . GLY B 2 92 ? 14.318 25.260 81.490 1.00 54.47 144 GLY B O 1
ATOM 2955 N N . ASP B 2 93 ? 13.939 25.483 83.696 1.00 56.45 145 ASP B N 1
ATOM 2956 C CA . ASP B 2 93 ? 14.599 24.229 84.028 1.00 48.78 145 ASP B CA 1
ATOM 2957 C C . ASP B 2 93 ? 13.667 23.326 84.825 1.00 50.63 145 ASP B C 1
ATOM 2958 O O . ASP B 2 93 ? 12.631 23.755 85.343 1.00 46.58 145 ASP B O 1
ATOM 2963 N N . LEU B 2 94 ? 14.057 22.049 84.887 1.00 41.57 146 LEU B N 1
ATOM 2964 C CA . LEU B 2 94 ? 13.239 21.025 85.522 1.00 46.74 146 LEU B CA 1
ATOM 2965 C C . LEU B 2 94 ? 13.129 21.207 87.025 1.00 53.96 146 LEU B C 1
ATOM 2966 O O . LEU B 2 94 ? 12.193 20.674 87.631 1.00 51.93 146 LEU B O 1
ATOM 2971 N N . ASP B 2 95 ? 14.070 21.923 87.642 1.00 48.70 147 ASP B N 1
ATOM 2972 C CA . ASP B 2 95 ? 13.978 22.169 89.076 1.00 54.26 147 ASP B CA 1
ATOM 2973 C C . ASP B 2 95 ? 12.797 23.076 89.396 1.00 56.67 147 ASP B C 1
ATOM 2974 O O . ASP B 2 95 ? 12.010 22.793 90.309 1.00 51.19 147 ASP B O 1
ATOM 2979 N N . LYS B 2 96 ? 12.659 24.182 88.660 1.00 51.36 148 LYS B N 1
ATOM 2980 C CA . LYS B 2 96 ? 11.513 25.056 88.887 1.00 56.25 148 LYS B CA 1
ATOM 2981 C C . LYS B 2 96 ? 10.215 24.338 88.543 1.00 58.66 148 LYS B C 1
ATOM 2982 O O . LYS B 2 96 ? 9.226 24.434 89.279 1.00 56.17 148 LYS B O 1
ATOM 2988 N N . TYR B 2 97 ? 10.204 23.605 87.428 1.00 56.70 149 TYR B N 1
ATOM 2989 C CA . TYR B 2 97 ? 8.985 22.938 86.987 1.00 52.75 149 TYR B CA 1
ATOM 2990 C C . TYR B 2 97 ? 8.492 21.955 88.040 1.00 54.51 149 TYR B C 1
ATOM 2991 O O . TYR B 2 97 ? 7.317 21.977 88.424 1.00 58.86 149 TYR B O 1
ATOM 3000 N N . MET B 2 98 ? 9.389 21.100 88.540 1.00 56.46 150 MET B N 1
ATOM 3001 C CA . MET B 2 98 ? 8.983 20.101 89.527 1.00 61.43 150 MET B CA 1
ATOM 3002 C C . MET B 2 98 ? 8.573 20.731 90.853 1.00 65.47 150 MET B C 1
ATOM 3003 O O . MET B 2 98 ? 7.807 20.125 91.609 1.00 69.66 150 MET B O 1
ATOM 3008 N N . ASN B 2 99 ? 9.075 21.923 91.169 1.00 61.44 151 ASN B N 1
ATOM 3009 C CA . ASN B 2 99 ? 8.657 22.606 92.389 1.00 66.39 151 ASN B CA 1
ATOM 3010 C C . ASN B 2 99 ? 7.352 23.371 92.213 1.00 68.00 151 ASN B C 1
ATOM 3011 O O . ASN B 2 99 ? 6.874 23.979 93.176 1.00 62.23 151 ASN B O 1
ATOM 3016 N N . SER B 2 100 ? 6.772 23.355 91.012 1.00 62.71 152 SER B N 1
ATOM 3017 C CA . SER B 2 100 ? 5.492 23.997 90.747 1.00 70.77 152 SER B CA 1
ATOM 3018 C C . SER B 2 100 ? 4.328 23.019 90.673 1.00 64.94 152 SER B C 1
ATOM 3019 O O . SER B 2 100 ? 3.188 23.413 90.933 1.00 74.32 152 SER B O 1
ATOM 3022 N N . VAL B 2 101 ? 4.581 21.763 90.324 1.00 65.58 153 VAL B N 1
ATOM 3023 C CA . VAL B 2 101 ? 3.522 20.768 90.171 1.00 71.96 153 VAL B CA 1
ATOM 3024 C C . VAL B 2 101 ? 3.024 20.361 91.552 1.00 78.44 153 VAL B C 1
ATOM 3025 O O . VAL B 2 101 ? 3.781 20.456 92.530 1.00 73.99 153 VAL B O 1
ATOM 3029 N N . PRO B 2 102 ? 1.776 19.908 91.687 1.00 84.03 154 PRO B N 1
ATOM 3030 C CA . PRO B 2 102 ? 1.276 19.539 93.020 1.00 87.34 154 PRO B CA 1
ATOM 3031 C C . PRO B 2 102 ? 2.094 18.408 93.624 1.00 87.34 154 PRO B C 1
ATOM 3032 O O . PRO B 2 102 ? 2.477 17.453 92.941 1.00 81.23 154 PRO B O 1
ATOM 3036 N N . ASN B 2 103 ? 2.371 18.533 94.919 1.00 73.93 155 ASN B N 1
ATOM 3037 C CA . ASN B 2 103 ? 3.175 17.586 95.682 1.00 72.81 155 ASN B CA 1
ATOM 3038 C C . ASN B 2 103 ? 4.579 17.412 95.118 1.00 67.37 155 ASN B C 1
ATOM 3039 O O . ASN B 2 103 ? 5.315 16.524 95.566 1.00 74.55 155 ASN B O 1
ATOM 3044 N N . LYS B 2 104 ? 4.978 18.243 94.156 1.00 74.00 156 LYS B N 1
ATOM 3045 C CA . LYS B 2 104 ? 6.306 18.198 93.548 1.00 72.56 156 LYS B CA 1
ATOM 3046 C C . LYS B 2 104 ? 6.584 16.872 92.846 1.00 65.42 156 LYS B C 1
ATOM 3047 O O . LYS B 2 104 ? 7.742 16.548 92.564 1.00 62.46 156 LYS B O 1
ATOM 3053 N N . GLN B 2 105 ? 5.545 16.100 92.545 1.00 63.02 157 GLN B N 1
ATOM 3054 C CA . GLN B 2 105 ? 5.687 14.818 91.874 1.00 61.60 157 GLN B CA 1
ATOM 3055 C C . GLN B 2 105 ? 5.226 14.929 90.427 1.00 54.95 157 GLN B C 1
ATOM 3056 O O . GLN B 2 105 ? 4.130 15.434 90.157 1.00 57.86 157 GLN B O 1
ATOM 3062 N N . LEU B 2 106 ? 6.053 14.445 89.505 1.00 56.58 158 LEU B N 1
ATOM 3063 C CA . LEU B 2 106 ? 5.623 14.238 88.130 1.00 49.62 158 LEU B CA 1
ATOM 3064 C C . LEU B 2 106 ? 4.919 12.890 88.014 1.00 54.37 158 LEU B C 1
ATOM 3065 O O . LEU B 2 106 ? 5.305 11.918 88.670 1.00 53.47 158 LEU B O 1
ATOM 3070 N N . ASP B 2 107 ? 3.884 12.828 87.176 1.00 48.96 159 ASP B N 1
ATOM 3071 C CA . ASP B 2 107 ? 3.180 11.563 86.999 1.00 46.09 159 ASP B CA 1
ATOM 3072 C C . ASP B 2 107 ? 4.081 10.579 86.249 1.00 44.07 159 ASP B C 1
ATOM 3073 O O . ASP B 2 107 ? 5.149 10.927 85.751 1.00 43.91 159 ASP B O 1
ATOM 3078 N N . LEU B 2 108 ? 3.654 9.320 86.209 1.00 47.52 160 LEU B N 1
ATOM 3079 C CA . LEU B 2 108 ? 4.486 8.280 85.607 1.00 47.22 160 LEU B CA 1
ATOM 3080 C C . LEU B 2 108 ? 4.750 8.519 84.125 1.00 45.95 160 LEU B C 1
ATOM 3081 O O . LEU B 2 108 ? 5.904 8.355 83.694 1.00 48.61 160 LEU B O 1
ATOM 3086 N N . PRO B 2 109 ? 3.765 8.880 83.296 1.00 46.83 161 PRO B N 1
ATOM 3087 C CA . PRO B 2 109 ? 4.080 9.124 81.875 1.00 47.35 161 PRO B CA 1
ATOM 3088 C C . PRO B 2 109 ? 5.101 10.230 81.667 1.00 44.35 161 PRO B C 1
ATOM 3089 O O . PRO B 2 109 ? 6.000 10.090 80.826 1.00 40.91 161 PRO B O 1
ATOM 3093 N N . THR B 2 110 ? 4.995 11.328 82.423 1.00 42.07 162 THR B N 1
ATOM 3094 C CA . THR B 2 110 ? 5.938 12.431 82.267 1.00 39.52 162 THR B CA 1
ATOM 3095 C C . THR B 2 110 ? 7.318 12.047 82.781 1.00 43.95 162 THR B C 1
ATOM 3096 O O . THR B 2 110 ? 8.333 12.380 82.156 1.00 40.15 162 THR B O 1
ATOM 3100 N N . SER B 2 111 ? 7.374 11.338 83.916 1.00 40.43 163 SER B N 1
ATOM 3101 C CA . SER B 2 111 ? 8.659 10.912 84.462 1.00 41.19 163 SER B CA 1
ATOM 3102 C C . SER B 2 111 ? 9.369 9.972 83.501 1.00 44.28 163 SER B C 1
ATOM 3103 O O . SER B 2 111 ? 10.591 10.043 83.332 1.00 40.54 163 SER B O 1
ATOM 3106 N N . LYS B 2 112 ? 8.617 9.069 82.877 1.00 43.93 164 LYS B N 1
ATOM 3107 C CA . LYS B 2 112 ? 9.231 8.107 81.975 1.00 46.22 164 LYS B CA 1
ATOM 3108 C C . LYS B 2 112 ? 9.732 8.786 80.706 1.00 47.76 164 LYS B C 1
ATOM 3109 O O . LYS B 2 112 ? 10.820 8.462 80.219 1.00 42.89 164 LYS B O 1
ATOM 3115 N N . LEU B 2 113 ? 8.961 9.729 80.156 1.00 39.21 165 LEU B N 1
ATOM 3116 C CA . LEU B 2 113 ? 9.412 10.432 78.958 1.00 41.22 165 LEU B CA 1
ATOM 3117 C C . LEU B 2 113 ? 10.655 11.255 79.251 1.00 39.19 165 LEU B C 1
ATOM 3118 O O . LEU B 2 113 ? 11.653 11.181 78.524 1.00 36.64 165 LEU B O 1
ATOM 3123 N N . TYR B 2 114 ? 10.611 12.054 80.318 1.00 38.95 166 TYR B N 1
ATOM 3124 C CA . TYR B 2 114 ? 11.762 12.886 80.656 1.00 42.17 166 TYR B CA 1
ATOM 3125 C C . TYR B 2 114 ? 12.976 12.027 80.983 1.00 39.92 166 TYR B C 1
ATOM 3126 O O . TYR B 2 114 ? 14.097 12.331 80.559 1.00 37.16 166 TYR B O 1
ATOM 3135 N N . GLY B 2 115 ? 12.769 10.941 81.726 1.00 37.48 167 GLY B N 1
ATOM 3136 C CA . GLY B 2 115 ? 13.857 10.011 81.976 1.00 41.52 167 GLY B CA 1
ATOM 3137 C C . GLY B 2 115 ? 14.422 9.429 80.695 1.00 43.89 167 GLY B C 1
ATOM 3138 O O . GLY B 2 115 ? 15.637 9.254 80.565 1.00 40.01 167 GLY B O 1
ATOM 3139 N N . ALA B 2 116 ? 13.548 9.117 79.732 1.00 39.02 168 ALA B N 1
ATOM 3140 C CA . ALA B 2 116 ? 14.020 8.570 78.465 1.00 41.16 168 ALA B CA 1
ATOM 3141 C C . ALA B 2 116 ? 14.851 9.588 77.698 1.00 43.87 168 ALA B C 1
ATOM 3142 O O . ALA B 2 116 ? 15.895 9.244 77.135 1.00 40.45 168 ALA B O 1
ATOM 3144 N N . GLU B 2 117 ? 14.397 10.843 77.656 1.00 35.65 169 GLU B N 1
ATOM 3145 C CA . GLU B 2 117 ? 15.124 11.875 76.924 1.00 39.53 169 GLU B CA 1
ATOM 3146 C C . GLU B 2 117 ? 16.473 12.158 77.574 1.00 39.51 169 GLU B C 1
ATOM 3147 O O . GLU B 2 117 ? 17.483 12.310 76.876 1.00 37.72 169 GLU B O 1
ATOM 3153 N N . ILE B 2 118 ? 16.507 12.200 78.906 1.00 35.95 170 ILE B N 1
ATOM 3154 C CA . ILE B 2 118 ? 17.756 12.425 79.627 1.00 38.00 170 ILE B CA 1
ATOM 3155 C C . ILE B 2 118 ? 18.700 11.246 79.441 1.00 39.34 170 ILE B C 1
ATOM 3156 O O . ILE B 2 118 ? 19.913 11.422 79.268 1.00 37.34 170 ILE B O 1
ATOM 3161 N N . LEU B 2 119 ? 18.163 10.025 79.475 1.00 39.09 171 LEU B N 1
ATOM 3162 C CA . LEU B 2 119 ? 19.001 8.855 79.238 1.00 37.95 171 LEU B CA 1
ATOM 3163 C C . LEU B 2 119 ? 19.627 8.898 77.851 1.00 40.95 171 LEU B C 1
ATOM 3164 O O . LEU B 2 119 ? 20.805 8.569 77.696 1.00 38.99 171 LEU B O 1
ATOM 3169 N N . MET B 2 120 ? 18.854 9.287 76.828 1.00 36.95 172 MET B N 1
ATOM 3170 C CA . MET B 2 120 ? 19.406 9.328 75.477 1.00 38.21 172 MET B CA 1
ATOM 3171 C C . MET B 2 120 ? 20.563 10.320 75.398 1.00 39.24 172 MET B C 1
ATOM 3172 O O . MET B 2 120 ? 21.563 10.066 74.719 1.00 41.96 172 MET B O 1
ATOM 3177 N N . ALA B 2 121 ? 20.436 11.460 76.078 1.00 36.97 173 ALA B N 1
ATOM 3178 C CA . ALA B 2 121 ? 21.522 12.431 76.117 1.00 40.12 173 ALA B CA 1
ATOM 3179 C C . ALA B 2 121 ? 22.750 11.848 76.803 1.00 41.17 173 ALA B C 1
ATOM 3180 O O . ALA B 2 121 ? 23.874 11.984 76.310 1.00 41.72 173 ALA B O 1
ATOM 3182 N N . ILE B 2 122 ? 22.546 11.184 77.947 1.00 37.02 174 ILE B N 1
ATOM 3183 C CA . ILE B 2 122 ? 23.668 10.637 78.707 1.00 39.49 174 ILE B CA 1
ATOM 3184 C C . ILE B 2 122 ? 24.393 9.574 77.893 1.00 39.13 174 ILE B C 1
ATOM 3185 O O . ILE B 2 122 ? 25.627 9.539 77.851 1.00 46.40 174 ILE B O 1
ATOM 3190 N N . LEU B 2 123 ? 23.637 8.685 77.237 1.00 40.58 175 LEU B N 1
ATOM 3191 C CA . LEU B 2 123 ? 24.271 7.618 76.470 1.00 40.99 175 LEU B CA 1
ATOM 3192 C C . LEU B 2 123 ? 25.093 8.182 75.317 1.00 46.94 175 LEU B C 1
ATOM 3193 O O . LEU B 2 123 ? 26.180 7.676 75.017 1.00 44.50 175 LEU B O 1
ATOM 3198 N N . THR B 2 124 ? 24.584 9.221 74.647 1.00 39.18 176 THR B N 1
ATOM 3199 C CA . THR B 2 124 ? 25.345 9.845 73.569 1.00 41.36 176 THR B CA 1
ATOM 3200 C C . THR B 2 124 ? 26.635 10.472 74.091 1.00 43.55 176 THR B C 1
ATOM 3201 O O . THR B 2 124 ? 27.690 10.365 73.456 1.00 41.44 176 THR B O 1
ATOM 3205 N N . LEU B 2 125 ? 26.572 11.136 75.247 1.00 44.10 177 LEU B N 1
ATOM 3206 C CA . LEU B 2 125 ? 27.787 11.705 75.818 1.00 50.58 177 LEU B CA 1
ATOM 3207 C C . LEU B 2 125 ? 28.810 10.616 76.104 1.00 46.76 177 LEU B C 1
ATOM 3208 O O . LEU B 2 125 ? 29.997 10.776 75.795 1.00 45.28 177 LEU B O 1
ATOM 3213 N N . HIS B 2 126 ? 28.365 9.490 76.670 1.00 43.92 178 HIS B N 1
ATOM 3214 C CA . HIS B 2 126 ? 29.291 8.409 76.993 1.00 46.58 178 HIS B CA 1
ATOM 3215 C C . HIS B 2 126 ? 29.913 7.821 75.731 1.00 45.94 178 HIS B C 1
ATOM 3216 O O . HIS B 2 126 ? 31.078 7.414 75.740 1.00 47.35 178 HIS B O 1
ATOM 3223 N N . GLU B 2 127 ? 29.144 7.750 74.637 1.00 46.33 179 GLU B N 1
ATOM 3224 C CA . GLU B 2 127 ? 29.710 7.292 73.369 1.00 46.70 179 GLU B CA 1
ATOM 3225 C C . GLU B 2 127 ? 30.808 8.226 72.883 1.00 48.15 179 GLU B C 1
ATOM 3226 O O . GLU B 2 127 ? 31.708 7.799 72.150 1.00 46.89 179 GLU B O 1
ATOM 3232 N N . GLN B 2 128 ? 30.751 9.497 73.279 1.00 43.34 180 GLN B N 1
ATOM 3233 C CA . GLN B 2 128 ? 31.784 10.475 72.971 1.00 50.48 180 GLN B CA 1
ATOM 3234 C C . GLN B 2 128 ? 32.816 10.617 74.086 1.00 48.88 180 GLN B C 1
ATOM 3235 O O . GLN B 2 128 ? 33.647 11.533 74.032 1.00 50.17 180 GLN B O 1
ATOM 3241 N N . SER B 2 129 ? 32.779 9.739 75.091 1.00 49.47 181 SER B N 1
ATOM 3242 C CA . SER B 2 129 ? 33.770 9.712 76.167 1.00 52.13 181 SER B CA 1
ATOM 3243 C C . SER B 2 129 ? 33.685 10.947 77.058 1.00 48.22 181 SER B C 1
ATOM 3244 O O . SER B 2 129 ? 34.684 11.377 77.634 1.00 49.19 181 SER B O 1
ATOM 3247 N N . VAL B 2 130 ? 32.499 11.526 77.184 1.00 48.96 182 VAL B N 1
ATOM 3248 C CA . VAL B 2 130 ? 32.276 12.688 78.033 1.00 50.39 182 VAL B CA 1
ATOM 3249 C C . VAL B 2 130 ? 31.464 12.246 79.240 1.00 47.93 182 VAL B C 1
ATOM 3250 O O . VAL B 2 130 ? 30.423 11.595 79.089 1.00 50.43 182 VAL B O 1
ATOM 3254 N N . ILE B 2 131 ? 31.946 12.588 80.434 1.00 46.09 183 ILE B N 1
ATOM 3255 C CA . ILE B 2 131 ? 31.228 12.343 81.682 1.00 50.86 183 ILE B CA 1
ATOM 3256 C C . ILE B 2 131 ? 30.576 13.659 82.087 1.00 51.86 183 ILE B C 1
ATOM 3257 O O . ILE B 2 131 ? 31.271 14.656 82.313 1.00 49.95 183 ILE B O 1
ATOM 3262 N N . TYR B 2 132 ? 29.242 13.675 82.151 1.00 45.25 184 TYR B N 1
ATOM 3263 C CA . TYR B 2 132 ? 28.536 14.918 82.451 1.00 49.97 184 TYR B CA 1
ATOM 3264 C C . TYR B 2 132 ? 28.824 15.384 83.872 1.00 45.45 184 TYR B C 1
ATOM 3265 O O . TYR B 2 132 ? 29.081 16.572 84.106 1.00 51.38 184 TYR B O 1
ATOM 3274 N N . ARG B 2 133 ? 28.739 14.462 84.833 1.00 53.00 185 ARG B N 1
ATOM 3275 C CA . ARG B 2 133 ? 29.195 14.631 86.210 1.00 55.41 185 ARG B CA 1
ATOM 3276 C C . ARG B 2 133 ? 28.381 15.628 87.030 1.00 57.46 185 ARG B C 1
ATOM 3277 O O . ARG B 2 133 ? 28.574 15.719 88.244 1.00 65.34 185 ARG B O 1
ATOM 3285 N N . ASP B 2 134 ? 27.443 16.341 86.414 1.00 56.31 186 ASP B N 1
ATOM 3286 C CA . ASP B 2 134 ? 26.665 17.345 87.135 1.00 58.33 186 ASP B CA 1
ATOM 3287 C C . ASP B 2 134 ? 25.176 17.202 86.838 1.00 54.45 186 ASP B C 1
ATOM 3288 O O . ASP B 2 134 ? 24.443 18.193 86.801 1.00 53.93 186 ASP B O 1
ATOM 3293 N N . LEU B 2 135 ? 24.715 15.980 86.617 1.00 45.45 187 LEU B N 1
ATOM 3294 C CA . LEU B 2 135 ? 23.314 15.765 86.270 1.00 48.11 187 LEU B CA 1
ATOM 3295 C C . LEU B 2 135 ? 22.441 16.096 87.473 1.00 51.82 187 LEU B C 1
ATOM 3296 O O . LEU B 2 135 ? 22.590 15.494 88.542 1.00 53.29 187 LEU B O 1
ATOM 3301 N N . LYS B 2 136 ? 21.561 17.078 87.309 1.00 48.62 188 LYS B N 1
ATOM 3302 C CA . LYS B 2 136 ? 20.591 17.444 88.332 1.00 47.05 188 LYS B CA 1
ATOM 3303 C C . LYS B 2 136 ? 19.533 18.325 87.685 1.00 49.58 188 LYS B C 1
ATOM 3304 O O . LYS B 2 136 ? 19.737 18.829 86.571 1.00 51.02 188 LYS B O 1
ATOM 3310 N N . PRO B 2 137 ? 18.387 18.516 88.344 1.00 45.74 189 PRO B N 1
ATOM 3311 C CA . PRO B 2 137 ? 17.271 19.210 87.667 1.00 48.40 189 PRO B CA 1
ATOM 3312 C C . PRO B 2 137 ? 17.615 20.614 87.199 1.00 47.47 189 PRO B C 1
ATOM 3313 O O . PRO B 2 137 ? 17.088 21.062 86.170 1.00 49.60 189 PRO B O 1
ATOM 3317 N N . GLU B 2 138 ? 18.482 21.322 87.928 1.00 47.66 190 GLU B N 1
ATOM 3318 C CA . GLU B 2 138 ? 18.871 22.670 87.531 1.00 55.98 190 GLU B CA 1
ATOM 3319 C C . GLU B 2 138 ? 19.580 22.686 86.180 1.00 51.78 190 GLU B C 1
ATOM 3320 O O . GLU B 2 138 ? 19.574 23.709 85.486 1.00 52.14 190 GLU B O 1
ATOM 3326 N N . ASN B 2 139 ? 20.204 21.576 85.799 1.00 44.44 191 ASN B N 1
ATOM 3327 C CA . ASN B 2 139 ? 20.917 21.476 84.534 1.00 50.00 191 ASN B CA 1
ATOM 3328 C C . ASN B 2 139 ? 20.098 20.792 83.452 1.00 49.19 191 ASN B C 1
ATOM 3329 O O . ASN B 2 139 ? 20.646 20.433 82.408 1.00 45.88 191 ASN B O 1
ATOM 3334 N N . ILE B 2 140 ? 18.807 20.586 83.685 1.00 45.44 192 ILE B N 1
ATOM 3335 C CA . ILE B 2 140 ? 17.896 20.041 82.686 1.00 43.00 192 ILE B CA 1
ATOM 3336 C C . ILE B 2 140 ? 16.955 21.170 82.297 1.00 49.14 192 ILE B C 1
ATOM 3337 O O . ILE B 2 140 ? 16.106 21.586 83.093 1.00 47.56 192 ILE B O 1
ATOM 3342 N N . LEU B 2 141 ? 17.119 21.684 81.085 1.00 48.84 193 LEU B N 1
ATOM 3343 C CA . LEU B 2 141 ? 16.305 22.777 80.583 1.00 43.70 193 LEU B CA 1
ATOM 3344 C C . LEU B 2 141 ? 15.099 22.226 79.831 1.00 44.77 193 LEU B C 1
ATOM 3345 O O . LEU B 2 141 ? 15.070 21.065 79.420 1.00 44.00 193 LEU B O 1
ATOM 3350 N N . LEU B 2 142 ? 14.092 23.076 79.662 1.00 44.94 194 LEU B N 1
ATOM 3351 C CA . LEU B 2 142 ? 12.822 22.690 79.064 1.00 44.34 194 LEU B CA 1
ATOM 3352 C C . LEU B 2 142 ? 12.577 23.539 77.828 1.00 47.88 194 LEU B C 1
ATOM 3353 O O . LEU B 2 142 ? 12.661 24.772 77.888 1.00 46.74 194 LEU B O 1
ATOM 3358 N N . THR B 2 143 ? 12.291 22.881 76.709 1.00 46.49 195 THR B N 1
ATOM 3359 C CA . THR B 2 143 ? 11.947 23.608 75.499 1.00 46.88 195 THR B CA 1
ATOM 3360 C C . THR B 2 143 ? 10.567 24.241 75.654 1.00 45.97 195 THR B C 1
ATOM 3361 O O . THR B 2 143 ? 9.806 23.932 76.576 1.00 49.07 195 THR B O 1
ATOM 3365 N N . GLY B 2 144 ? 10.231 25.117 74.710 1.00 46.39 196 GLY B N 1
ATOM 3366 C CA . GLY B 2 144 ? 8.928 25.749 74.725 1.00 53.14 196 GLY B CA 1
ATOM 3367 C C . GLY B 2 144 ? 7.776 24.770 74.697 1.00 53.15 196 GLY B C 1
ATOM 3368 O O . GLY B 2 144 ? 6.678 25.112 75.146 1.00 57.63 196 GLY B O 1
ATOM 3369 N N . ASP B 2 145 ? 7.993 23.560 74.173 1.00 53.16 197 ASP B N 1
ATOM 3370 C CA . ASP B 2 145 ? 6.954 22.539 74.111 1.00 53.04 197 ASP B CA 1
ATOM 3371 C C . ASP B 2 145 ? 7.212 21.364 75.055 1.00 48.18 197 ASP B C 1
ATOM 3372 O O . ASP B 2 145 ? 6.676 20.275 74.836 1.00 48.50 197 ASP B O 1
ATOM 3377 N N . GLY B 2 146 ? 8.031 21.559 76.091 1.00 45.98 198 GLY B N 1
ATOM 3378 C CA . GLY B 2 146 ? 8.057 20.659 77.232 1.00 43.60 198 GLY B CA 1
ATOM 3379 C C . GLY B 2 146 ? 9.050 19.517 77.204 1.00 39.21 198 GLY B C 1
ATOM 3380 O O . GLY B 2 146 ? 8.950 18.619 78.051 1.00 42.68 198 GLY B O 1
ATOM 3381 N N . HIS B 2 147 ? 9.999 19.509 76.276 1.00 40.73 199 HIS B N 1
ATOM 3382 C CA . HIS B 2 147 ? 10.995 18.451 76.230 1.00 35.77 199 HIS B CA 1
ATOM 3383 C C . HIS B 2 147 ? 12.225 18.815 77.064 1.00 42.30 199 HIS B C 1
ATOM 3384 O O . HIS B 2 147 ? 12.609 19.981 77.164 1.00 44.59 199 HIS B O 1
ATOM 3391 N N . CYS B 2 148 ? 12.857 17.788 77.635 1.00 40.81 200 CYS B N 1
ATOM 3392 C CA . CYS B 2 148 ? 14.056 17.972 78.446 1.00 38.90 200 CYS B CA 1
ATOM 3393 C C . CYS B 2 148 ? 15.317 18.023 77.589 1.00 44.04 200 CYS B C 1
ATOM 3394 O O . CYS B 2 148 ? 15.499 17.220 76.670 1.00 44.21 200 CYS B O 1
ATOM 3397 N N . VAL B 2 149 ? 16.196 18.980 77.901 1.00 37.92 201 VAL B N 1
ATOM 3398 C CA . VAL B 2 149 ? 17.455 19.163 77.180 1.00 42.19 201 VAL B CA 1
ATOM 3399 C C . VAL B 2 149 ? 18.568 19.384 78.201 1.00 44.26 201 VAL B C 1
ATOM 3400 O O . VAL B 2 149 ? 18.479 20.302 79.022 1.00 42.37 201 VAL B O 1
ATOM 3404 N N . LEU B 2 150 ? 19.623 18.576 78.132 1.00 44.37 202 LEU B N 1
ATOM 3405 C CA . LEU B 2 150 ? 20.745 18.741 79.050 1.00 52.01 202 LEU B CA 1
ATOM 3406 C C . LEU B 2 150 ? 21.538 20.006 78.733 1.00 47.55 202 LEU B C 1
ATOM 3407 O O . LEU B 2 150 ? 21.966 20.219 77.590 1.00 44.81 202 LEU B O 1
ATOM 3412 N N . ALA B 2 151 ? 21.783 20.817 79.760 1.00 54.78 203 ALA B N 1
ATOM 3413 C CA . ALA B 2 151 ? 22.586 22.022 79.591 1.00 61.61 203 ALA B CA 1
ATOM 3414 C C . ALA B 2 151 ? 24.046 21.633 79.386 1.00 59.20 203 ALA B C 1
ATOM 3415 O O . ALA B 2 151 ? 24.623 20.921 80.213 1.00 59.09 203 ALA B O 1
ATOM 3417 N N . ASP B 2 152 ? 24.641 22.094 78.286 1.00 67.70 204 ASP B N 1
ATOM 3418 C CA . ASP B 2 152 ? 26.012 21.746 77.937 1.00 70.05 204 ASP B CA 1
ATOM 3419 C C . ASP B 2 152 ? 27.006 22.882 78.117 1.00 70.66 204 ASP B C 1
ATOM 3420 O O . ASP B 2 152 ? 28.186 22.619 78.358 1.00 80.08 204 ASP B O 1
ATOM 3425 N N . PHE B 2 153 ? 26.565 24.133 77.988 1.00 61.59 205 PHE B N 1
ATOM 3426 C CA . PHE B 2 153 ? 27.471 25.274 77.951 1.00 68.26 205 PHE B CA 1
ATOM 3427 C C . PHE B 2 153 ? 27.088 26.310 79.002 1.00 76.97 205 PHE B C 1
ATOM 3428 O O . PHE B 2 153 ? 27.242 27.514 78.779 1.00 80.82 205 PHE B O 1
ATOM 3436 N N . GLY B 2 154 ? 26.597 25.852 80.144 1.00 70.64 206 GLY B N 1
ATOM 3437 C CA . GLY B 2 154 ? 26.163 26.727 81.208 1.00 76.75 206 GLY B CA 1
ATOM 3438 C C . GLY B 2 154 ? 27.246 26.986 82.232 1.00 85.59 206 GLY B C 1
ATOM 3439 O O . GLY B 2 154 ? 28.434 26.747 82.001 1.00 74.40 206 GLY B O 1
ATOM 3440 N N . LEU B 2 155 ? 26.817 27.497 83.383 1.00 90.30 207 LEU B N 1
ATOM 3441 C CA . LEU B 2 155 ? 27.718 27.795 84.486 1.00 86.42 207 LEU B CA 1
ATOM 3442 C C . LEU B 2 155 ? 27.773 26.614 85.445 1.00 92.23 207 LEU B C 1
ATOM 3443 O O . LEU B 2 155 ? 26.751 25.987 85.739 1.00 92.52 207 LEU B O 1
ATOM 3448 N N . SER B 2 156 ? 28.974 26.310 85.926 1.00 91.14 208 SER B N 1
ATOM 3449 C CA . SER B 2 156 ? 29.162 25.208 86.862 1.00 97.16 208 SER B CA 1
ATOM 3450 C C . SER B 2 156 ? 28.377 25.473 88.146 1.00 98.06 208 SER B C 1
ATOM 3451 O O . SER B 2 156 ? 28.864 25.236 89.254 1.00 102.92 208 SER B O 1
ATOM 3454 N N . GLY B 2 180 ? 21.072 21.279 96.270 1.00 100.59 232 GLY B N 1
ATOM 3455 C CA . GLY B 2 180 ? 21.038 20.911 94.867 1.00 94.60 232 GLY B CA 1
ATOM 3456 C C . GLY B 2 180 ? 22.136 19.940 94.486 1.00 92.56 232 GLY B C 1
ATOM 3457 O O . GLY B 2 180 ? 21.950 18.727 94.557 1.00 88.17 232 GLY B O 1
ATOM 3458 N N . SER B 2 181 ? 23.288 20.479 94.087 1.00 105.82 233 SER B N 1
ATOM 3459 C CA . SER B 2 181 ? 24.429 19.643 93.728 1.00 104.07 233 SER B CA 1
ATOM 3460 C C . SER B 2 181 ? 24.797 18.630 94.807 1.00 90.31 233 SER B C 1
ATOM 3461 O O . SER B 2 181 ? 25.040 17.465 94.468 1.00 81.84 233 SER B O 1
ATOM 3464 N N . PRO B 2 182 ? 24.859 18.993 96.093 1.00 91.20 234 PRO B N 1
ATOM 3465 C CA . PRO B 2 182 ? 25.228 17.988 97.108 1.00 86.12 234 PRO B CA 1
ATOM 3466 C C . PRO B 2 182 ? 24.290 16.794 97.171 1.00 65.82 234 PRO B C 1
ATOM 3467 O O . PRO B 2 182 ? 24.713 15.723 97.622 1.00 77.62 234 PRO B O 1
ATOM 3471 N N . PHE B 2 183 ? 23.034 16.934 96.753 1.00 68.46 235 PHE B N 1
ATOM 3472 C CA . PHE B 2 183 ? 22.100 15.819 96.845 1.00 61.72 235 PHE B CA 1
ATOM 3473 C C . PHE B 2 183 ? 22.282 14.787 95.736 1.00 61.54 235 PHE B C 1
ATOM 3474 O O . PHE B 2 183 ? 21.780 13.666 95.870 1.00 54.38 235 PHE B O 1
ATOM 3482 N N . TYR B 2 184 ? 22.997 15.122 94.659 1.00 64.44 236 TYR B N 1
ATOM 3483 C CA . TYR B 2 184 ? 23.144 14.230 93.515 1.00 61.30 236 TYR B CA 1
ATOM 3484 C C . TYR B 2 184 ? 24.540 13.633 93.369 1.00 57.42 236 TYR B C 1
ATOM 3485 O O . TYR B 2 184 ? 24.783 12.916 92.393 1.00 60.73 236 TYR B O 1
ATOM 3494 N N . VAL B 2 185 ? 25.449 13.873 94.316 1.00 61.98 237 VAL B N 1
ATOM 3495 C CA . VAL B 2 185 ? 26.825 13.400 94.190 1.00 56.37 237 VAL B CA 1
ATOM 3496 C C . VAL B 2 185 ? 26.907 11.928 94.583 1.00 62.70 237 VAL B C 1
ATOM 3497 O O . VAL B 2 185 ? 26.411 11.523 95.642 1.00 59.23 237 VAL B O 1
ATOM 3501 N N . ALA B 2 186 ? 27.563 11.130 93.742 1.00 56.81 238 ALA B N 1
ATOM 3502 C CA . ALA B 2 186 ? 27.680 9.698 93.958 1.00 57.41 238 ALA B CA 1
ATOM 3503 C C . ALA B 2 186 ? 28.712 9.361 95.032 1.00 62.84 238 ALA B C 1
ATOM 3504 O O . ALA B 2 186 ? 29.635 10.139 95.298 1.00 62.68 238 ALA B O 1
ATOM 3506 N N . PRO B 2 187 ? 28.587 8.185 95.656 1.00 62.08 239 PRO B N 1
ATOM 3507 C CA . PRO B 2 187 ? 29.638 7.753 96.590 1.00 69.19 239 PRO B CA 1
ATOM 3508 C C . PRO B 2 187 ? 30.998 7.674 95.931 1.00 73.98 239 PRO B C 1
ATOM 3509 O O . PRO B 2 187 ? 32.021 7.824 96.612 1.00 68.83 239 PRO B O 1
ATOM 3513 N N . ASP B 2 188 ? 31.037 7.444 94.615 1.00 70.08 240 ASP B N 1
ATOM 3514 C CA . ASP B 2 188 ? 32.315 7.360 93.924 1.00 63.15 240 ASP B CA 1
ATOM 3515 C C . ASP B 2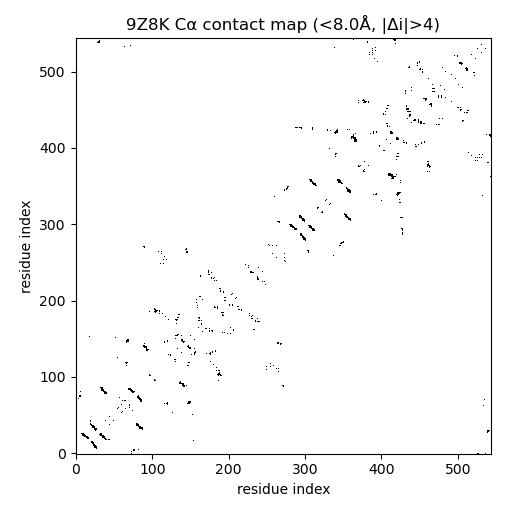 188 ? 33.092 8.661 94.080 1.00 70.77 240 ASP B C 1
ATOM 3516 O O . ASP B 2 188 ? 34.309 8.651 94.304 1.00 81.09 240 ASP B O 1
ATOM 3521 N N . VAL B 2 189 ? 32.401 9.794 93.934 1.00 70.65 241 VAL B N 1
ATOM 3522 C CA . VAL B 2 189 ? 33.056 11.092 94.024 1.00 71.29 241 VAL B CA 1
ATOM 3523 C C . VAL B 2 189 ? 33.462 11.386 95.461 1.00 72.77 241 VAL B C 1
ATOM 3524 O O . VAL B 2 189 ? 34.546 11.920 95.719 1.00 82.04 241 VAL B O 1
ATOM 3528 N N . LEU B 2 190 ? 32.597 11.049 96.420 1.00 74.08 242 LEU B N 1
ATOM 3529 C CA . LEU B 2 190 ? 32.895 11.346 97.817 1.00 79.35 242 LEU B CA 1
ATOM 3530 C C . LEU B 2 190 ? 34.139 10.602 98.288 1.00 75.44 242 LEU B C 1
ATOM 3531 O O . LEU B 2 190 ? 34.975 11.165 99.003 1.00 85.20 242 LEU B O 1
ATOM 3536 N N . LYS B 2 191 ? 34.281 9.334 97.894 1.00 83.43 243 LYS B N 1
ATOM 3537 C CA . LYS B 2 191 ? 35.382 8.517 98.393 1.00 86.31 243 LYS B CA 1
ATOM 3538 C C . LYS B 2 191 ? 36.703 8.908 97.739 1.00 95.95 243 LYS B C 1
ATOM 3539 O O . LYS B 2 191 ? 37.647 9.331 98.415 1.00 105.03 243 LYS B O 1
ATOM 3545 N N . GLN B 2 192 ? 36.783 8.773 96.417 1.00 112.14 244 GLN B N 1
ATOM 3546 C CA . GLN B 2 192 ? 38.036 8.925 95.696 1.00 118.26 244 GLN B CA 1
ATOM 3547 C C . GLN B 2 192 ? 38.224 10.300 95.078 1.00 121.62 244 GLN B C 1
ATOM 3548 O O . GLN B 2 192 ? 39.356 10.652 94.728 1.00 126.74 244 GLN B O 1
ATOM 3554 N N . ARG B 2 193 ? 37.155 11.083 94.938 1.00 119.56 245 ARG B N 1
ATOM 3555 C CA . ARG B 2 193 ? 37.173 12.267 94.082 1.00 125.94 245 ARG B CA 1
ATOM 3556 C C . ARG B 2 193 ? 37.490 11.877 92.640 1.00 127.80 245 ARG B C 1
ATOM 3557 O O . ARG B 2 193 ? 38.132 12.630 91.903 1.00 130.36 245 ARG B O 1
ATOM 3559 N N . GLU B 2 194 ? 37.036 10.690 92.238 1.00 118.32 246 GLU B N 1
ATOM 3560 C CA . GLU B 2 194 ? 37.360 10.089 90.951 1.00 119.39 246 GLU B CA 1
ATOM 3561 C C . GLU B 2 194 ? 36.075 9.760 90.201 1.00 115.21 246 GLU B C 1
ATOM 3562 O O . GLU B 2 194 ? 35.040 9.458 90.806 1.00 105.58 246 GLU B O 1
ATOM 3568 N N . TYR B 2 195 ? 36.149 9.827 88.872 1.00 103.95 247 TYR B N 1
ATOM 3569 C CA . TYR B 2 195 ? 34.963 9.807 88.027 1.00 93.69 247 TYR B CA 1
ATOM 3570 C C . TYR B 2 195 ? 35.056 8.726 86.961 1.00 83.76 247 TYR B C 1
ATOM 3571 O O . TYR B 2 195 ? 36.104 8.543 86.335 1.00 79.02 247 TYR B O 1
ATOM 3580 N N . THR B 2 196 ? 33.944 8.014 86.764 1.00 72.34 248 THR B N 1
ATOM 3581 C CA . THR B 2 196 ? 33.744 7.127 85.626 1.00 63.69 248 THR B CA 1
ATOM 3582 C C . THR B 2 196 ? 32.331 7.367 85.107 1.00 65.27 248 THR B C 1
ATOM 3583 O O . THR B 2 196 ? 31.573 8.153 85.678 1.00 60.24 248 THR B O 1
ATOM 3587 N N . ASN B 2 197 ? 31.950 6.651 84.045 1.00 59.04 249 ASN B N 1
ATOM 3588 C CA . ASN B 2 197 ? 30.589 6.776 83.534 1.00 56.68 249 ASN B CA 1
ATOM 3589 C C . ASN B 2 197 ? 29.553 6.481 84.607 1.00 56.83 249 ASN B C 1
ATOM 3590 O O . ASN B 2 197 ? 28.416 6.959 84.511 1.00 50.48 249 ASN B O 1
ATOM 3595 N N . ALA B 2 198 ? 29.932 5.706 85.624 1.00 55.19 250 ALA B N 1
ATOM 3596 C CA . ALA B 2 198 ? 28.990 5.294 86.655 1.00 54.76 250 ALA B CA 1
ATOM 3597 C C . ALA B 2 198 ? 28.422 6.475 87.436 1.00 55.35 250 ALA B C 1
ATOM 3598 O O . ALA B 2 198 ? 27.302 6.385 87.948 1.00 56.82 250 ALA B O 1
ATOM 3600 N N . VAL B 2 199 ? 29.170 7.577 87.560 1.00 55.97 251 VAL B N 1
ATOM 3601 C CA . VAL B 2 199 ? 28.663 8.694 88.354 1.00 58.08 251 VAL B CA 1
ATOM 3602 C C . VAL B 2 199 ? 27.434 9.310 87.694 1.00 51.61 251 VAL B C 1
ATOM 3603 O O . VAL B 2 199 ? 26.538 9.814 88.383 1.00 50.45 251 VAL B O 1
ATOM 3607 N N . ASP B 2 200 ? 27.380 9.311 86.360 1.00 47.56 252 ASP B N 1
ATOM 3608 C CA . ASP B 2 200 ? 26.199 9.815 85.668 1.00 47.68 252 ASP B CA 1
ATOM 3609 C C . ASP B 2 200 ? 24.985 8.940 85.942 1.00 48.11 252 ASP B C 1
ATOM 3610 O O . ASP B 2 200 ? 23.865 9.445 86.064 1.00 41.94 252 ASP B O 1
ATOM 3615 N N . PHE B 2 201 ? 25.180 7.625 86.026 1.00 45.37 253 PHE B N 1
ATOM 3616 C CA . PHE B 2 201 ? 24.048 6.746 86.284 1.00 46.45 253 PHE B CA 1
ATOM 3617 C C . PHE B 2 201 ? 23.586 6.836 87.730 1.00 48.50 253 PHE B C 1
ATOM 3618 O O . PHE B 2 201 ? 22.395 6.650 88.002 1.00 48.60 253 PHE B O 1
ATOM 3626 N N . TRP B 2 202 ? 24.485 7.145 88.667 1.00 52.41 254 TRP B N 1
ATOM 3627 C CA . TRP B 2 202 ? 24.026 7.434 90.024 1.00 49.53 254 TRP B CA 1
ATOM 3628 C C . TRP B 2 202 ? 23.131 8.672 90.036 1.00 47.29 254 TRP B C 1
ATOM 3629 O O . TRP B 2 202 ? 22.013 8.642 90.567 1.00 47.20 254 TRP B O 1
ATOM 3640 N N . SER B 2 203 ? 23.612 9.776 89.449 1.00 47.32 255 SER B N 1
ATOM 3641 C CA . SER B 2 203 ? 22.805 10.991 89.379 1.00 49.40 255 SER B CA 1
ATOM 3642 C C . SER B 2 203 ? 21.483 10.724 88.675 1.00 46.69 255 SER B C 1
ATOM 3643 O O . SER B 2 203 ? 20.443 11.279 89.049 1.00 46.16 255 SER B O 1
ATOM 3646 N N . PHE B 2 204 ? 21.509 9.882 87.641 1.00 47.67 256 PHE B N 1
ATOM 3647 C CA . PHE B 2 204 ? 20.277 9.520 86.947 1.00 42.56 256 PHE B CA 1
ATOM 3648 C C . PHE B 2 204 ? 19.321 8.801 87.889 1.00 49.16 256 PHE B C 1
ATOM 3649 O O . PHE B 2 204 ? 18.105 9.037 87.853 1.00 41.04 256 PHE B O 1
ATOM 3657 N N . GLY B 2 205 ? 19.855 7.924 88.744 1.00 45.44 257 GLY B N 1
ATOM 3658 C CA . GLY B 2 205 ? 19.018 7.267 89.736 1.00 48.67 257 GLY B CA 1
ATOM 3659 C C . GLY B 2 205 ? 18.377 8.251 90.694 1.00 45.37 257 GLY B C 1
ATOM 3660 O O . GLY B 2 205 ? 17.185 8.152 90.998 1.00 48.21 257 GLY B O 1
ATOM 3661 N N . ILE B 2 206 ? 19.156 9.224 91.172 1.00 47.26 258 ILE B N 1
ATOM 3662 C CA . ILE B 2 206 ? 18.614 10.237 92.071 1.00 48.98 258 ILE B CA 1
ATOM 3663 C C . ILE B 2 206 ? 17.501 11.013 91.377 1.00 53.28 258 ILE B C 1
ATOM 3664 O O . ILE B 2 206 ? 16.486 11.363 91.996 1.00 48.56 258 ILE B O 1
ATOM 3669 N N . LEU B 2 207 ? 17.685 11.304 90.084 1.00 49.49 259 LEU B N 1
ATOM 3670 C CA . LEU B 2 207 ? 16.730 12.123 89.341 1.00 48.82 259 LEU B CA 1
ATOM 3671 C C . LEU B 2 207 ? 15.408 11.394 89.134 1.00 43.97 259 LEU B C 1
ATOM 3672 O O . LEU B 2 207 ? 14.336 11.975 89.334 1.00 47.69 259 LEU B O 1
ATOM 3677 N N . LEU B 2 208 ? 15.459 10.121 88.727 1.00 39.24 260 LEU B N 1
ATOM 3678 C CA . LEU B 2 208 ? 14.224 9.358 88.581 1.00 43.55 260 LEU B CA 1
ATOM 3679 C C . LEU B 2 208 ? 13.472 9.287 89.905 1.00 49.08 260 LEU B C 1
ATOM 3680 O O . LEU B 2 208 ? 12.241 9.415 89.940 1.00 45.71 260 LEU B O 1
ATOM 3685 N N . TYR B 2 209 ? 14.200 9.059 91.003 1.00 44.45 261 TYR B N 1
ATOM 3686 C CA . TYR B 2 209 ? 13.579 9.031 92.324 1.00 45.49 261 TYR B CA 1
ATOM 3687 C C . TYR B 2 209 ? 12.929 10.371 92.642 1.00 45.41 261 TYR B C 1
ATOM 3688 O O . TYR B 2 209 ? 11.806 10.417 93.155 1.00 49.03 261 TYR B O 1
ATOM 3697 N N . ARG B 2 210 ? 13.614 11.472 92.320 1.00 43.28 262 ARG B N 1
ATOM 3698 C CA . ARG B 2 210 ? 13.080 12.804 92.590 1.00 52.44 262 ARG B CA 1
ATOM 3699 C C . ARG B 2 210 ? 11.774 13.046 91.839 1.00 55.28 262 ARG B C 1
ATOM 3700 O O . ARG B 2 210 ? 10.795 13.536 92.413 1.00 48.09 262 ARG B O 1
ATOM 3708 N N . MET B 2 211 ? 11.745 12.710 90.547 1.00 46.48 263 MET B N 1
ATOM 3709 C CA . MET B 2 211 ? 10.559 12.972 89.736 1.00 45.99 263 MET B CA 1
ATOM 3710 C C . MET B 2 211 ? 9.357 12.200 90.249 1.00 50.23 263 MET B C 1
ATOM 3711 O O . MET B 2 211 ? 8.257 12.753 90.365 1.00 51.44 263 MET B O 1
ATOM 3716 N N . LEU B 2 212 ? 9.544 10.918 90.570 1.00 50.03 264 LEU B N 1
ATOM 3717 C CA . LEU B 2 212 ? 8.410 10.100 90.981 1.00 58.79 264 LEU B CA 1
ATOM 3718 C C . LEU B 2 212 ? 7.993 10.350 92.424 1.00 59.27 264 LEU B C 1
ATOM 3719 O O . LEU B 2 212 ? 6.795 10.291 92.733 1.00 61.91 264 LEU B O 1
ATOM 3724 N N . CYS B 2 213 ? 8.944 10.634 93.318 1.00 55.45 265 CYS B N 1
ATOM 3725 C CA . CYS B 2 213 ? 8.655 10.659 94.748 1.00 60.29 265 CYS B CA 1
ATOM 3726 C C . CYS B 2 213 ? 8.515 12.060 95.329 1.00 62.04 265 CYS B C 1
ATOM 3727 O O . CYS B 2 213 ? 8.014 12.195 96.450 1.00 62.87 265 CYS B O 1
ATOM 3730 N N . GLY B 2 214 ? 8.947 13.097 94.614 1.00 62.71 266 GLY B N 1
ATOM 3731 C CA . GLY B 2 214 ? 8.861 14.454 95.109 1.00 60.84 266 GLY B CA 1
ATOM 3732 C C . GLY B 2 214 ? 10.029 14.921 95.952 1.00 56.38 266 GLY B C 1
ATOM 3733 O O . GLY B 2 214 ? 10.025 16.081 96.389 1.00 61.07 266 GLY B O 1
ATOM 3734 N N . ARG B 2 215 ? 11.021 14.066 96.199 1.00 60.35 267 ARG B N 1
ATOM 3735 C CA . ARG B 2 215 ? 12.201 14.444 96.970 1.00 54.92 267 ARG B CA 1
ATOM 3736 C C . ARG B 2 215 ? 13.357 13.532 96.574 1.00 56.07 267 ARG B C 1
ATOM 3737 O O . ARG B 2 215 ? 13.161 12.494 95.941 1.00 55.18 267 ARG B O 1
ATOM 3745 N N . THR B 2 216 ? 14.580 13.930 96.982 1.00 55.85 268 THR B N 1
ATOM 3746 C CA . THR B 2 216 ? 15.747 13.082 96.772 1.00 61.57 268 THR B CA 1
ATOM 3747 C C . THR B 2 216 ? 15.844 12.022 97.872 1.00 52.82 268 THR B C 1
ATOM 3748 O O . THR B 2 216 ? 15.327 12.215 98.974 1.00 62.32 268 THR B O 1
ATOM 3752 N N . PRO B 2 217 ? 16.479 10.878 97.585 1.00 62.30 269 PRO B N 1
ATOM 3753 C CA . PRO B 2 217 ? 16.507 9.792 98.583 1.00 60.78 269 PRO B CA 1
ATOM 3754 C C . PRO B 2 217 ? 17.296 10.126 99.837 1.00 58.05 269 PRO B C 1
ATOM 3755 O O . PRO B 2 217 ? 16.949 9.638 100.922 1.00 55.77 269 PRO B O 1
ATOM 3759 N N . PHE B 2 218 ? 18.358 10.918 99.720 1.00 58.06 270 PHE B N 1
ATOM 3760 C CA . PHE B 2 218 ? 19.302 11.156 100.806 1.00 62.22 270 PHE B CA 1
ATOM 3761 C C . PHE B 2 218 ? 19.296 12.639 101.143 1.00 73.25 270 PHE B C 1
ATOM 3762 O O . PHE B 2 218 ? 19.528 13.480 100.268 1.00 80.98 270 PHE B O 1
ATOM 3770 N N . SER B 2 219 ? 19.035 12.955 102.409 1.00 78.58 271 SER B N 1
ATOM 3771 C CA . SER B 2 219 ? 18.925 14.334 102.866 1.00 90.89 271 SER B CA 1
ATOM 3772 C C . SER B 2 219 ? 19.624 14.435 104.217 1.00 89.30 271 SER B C 1
ATOM 3773 O O . SER B 2 219 ? 20.290 13.497 104.663 1.00 85.87 271 SER B O 1
ATOM 3776 N N . GLY B 2 220 ? 19.484 15.584 104.870 1.00 95.23 272 GLY B N 1
ATOM 3777 C CA . GLY B 2 220 ? 20.038 15.744 106.201 1.00 93.79 272 GLY B CA 1
ATOM 3778 C C . GLY B 2 220 ? 19.864 17.163 106.692 1.00 97.66 272 GLY B C 1
ATOM 3779 O O . GLY B 2 220 ? 19.398 18.048 105.967 1.00 100.88 272 GLY B O 1
ATOM 3780 N N . LYS B 2 221 ? 20.253 17.368 107.952 1.00 101.18 273 LYS B N 1
ATOM 3781 C CA . LYS B 2 221 ? 20.230 18.693 108.557 1.00 108.47 273 LYS B CA 1
ATOM 3782 C C . LYS B 2 221 ? 21.448 19.530 108.188 1.00 113.27 273 LYS B C 1
ATOM 3783 O O . LYS B 2 221 ? 21.499 20.711 108.551 1.00 117.01 273 LYS B O 1
ATOM 3785 N N . ASN B 2 222 ? 22.424 18.951 107.488 1.00 108.47 274 ASN B N 1
ATOM 3786 C CA . ASN B 2 222 ? 23.631 19.654 107.074 1.00 100.43 274 ASN B CA 1
ATOM 3787 C C . ASN B 2 222 ? 24.339 18.788 106.040 1.00 103.71 274 ASN B C 1
ATOM 3788 O O . ASN B 2 222 ? 23.924 17.660 105.761 1.00 98.89 274 ASN B O 1
ATOM 3793 N N . MET B 2 223 ? 25.416 19.335 105.468 1.00 103.11 275 MET B N 1
ATOM 3794 C CA . MET B 2 223 ? 26.091 18.638 104.375 1.00 91.39 275 MET B CA 1
ATOM 3795 C C . MET B 2 223 ? 26.756 17.351 104.858 1.00 91.32 275 MET B C 1
ATOM 3796 O O . MET B 2 223 ? 26.819 16.364 104.116 1.00 89.14 275 MET B O 1
ATOM 3801 N N . LYS B 2 224 ? 27.283 17.345 106.085 1.00 93.44 276 LYS B N 1
ATOM 3802 C CA . LYS B 2 224 ? 27.924 16.134 106.587 1.00 93.46 276 LYS B CA 1
ATOM 3803 C C . LYS B 2 224 ? 26.921 14.992 106.698 1.00 91.47 276 LYS B C 1
ATOM 3804 O O . LYS B 2 224 ? 27.224 13.853 106.322 1.00 84.06 276 LYS B O 1
ATOM 3810 N N . GLU B 2 225 ? 25.720 15.274 107.211 1.00 91.22 277 GLU B N 1
ATOM 3811 C CA . GLU B 2 225 ? 24.703 14.231 107.302 1.00 88.03 277 GLU B CA 1
ATOM 3812 C C . GLU B 2 225 ? 24.311 13.721 105.920 1.00 81.04 277 GLU B C 1
ATOM 3813 O O . GLU B 2 225 ? 24.161 12.511 105.716 1.00 75.15 277 GLU B O 1
ATO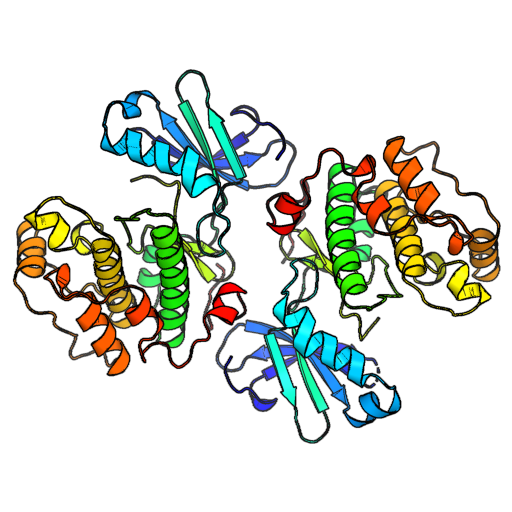M 3819 N N . VAL B 2 226 ? 24.143 14.626 104.954 1.00 81.69 278 VAL B N 1
ATOM 3820 C CA . VAL B 2 226 ? 23.747 14.203 103.614 1.00 74.60 278 VAL B CA 1
ATOM 3821 C C . VAL B 2 226 ? 24.772 13.228 103.051 1.00 73.03 278 VAL B C 1
ATOM 3822 O O . VAL B 2 226 ? 24.422 12.177 102.501 1.00 71.03 278 VAL B O 1
ATOM 3826 N N . PHE B 2 227 ? 26.058 13.556 103.190 1.00 78.48 279 PHE B N 1
ATOM 3827 C CA . PHE B 2 227 ? 27.098 12.711 102.614 1.00 76.93 279 PHE B CA 1
ATOM 3828 C C . PHE B 2 227 ? 27.191 11.373 103.339 1.00 72.46 279 PHE B C 1
ATOM 3829 O O . PHE B 2 227 ? 27.445 10.340 102.711 1.00 76.43 279 PHE B O 1
ATOM 3837 N N . ASP B 2 228 ? 26.992 11.366 104.658 1.00 74.83 280 ASP B N 1
ATOM 3838 C CA . ASP B 2 228 ? 27.023 10.102 105.388 1.00 70.02 280 ASP B CA 1
ATOM 3839 C C . ASP B 2 228 ? 25.914 9.171 104.913 1.00 71.83 280 ASP B C 1
ATOM 3840 O O . ASP B 2 228 ? 26.132 7.964 104.761 1.00 71.59 280 ASP B O 1
ATOM 3845 N N . ASN B 2 229 ? 24.717 9.716 104.673 1.00 70.26 281 ASN B N 1
ATOM 3846 C CA . ASN B 2 229 ? 23.616 8.897 104.174 1.00 65.72 281 ASN B CA 1
ATOM 3847 C C . ASN B 2 229 ? 23.916 8.358 102.779 1.00 65.85 281 ASN B C 1
ATOM 3848 O O . ASN B 2 229 ? 23.603 7.203 102.471 1.00 65.81 281 ASN B O 1
ATOM 3853 N N . ILE B 2 230 ? 24.516 9.179 101.916 1.00 66.49 282 ILE B N 1
ATOM 3854 C CA . ILE B 2 230 ? 24.853 8.706 100.577 1.00 65.07 282 ILE B CA 1
ATOM 3855 C C . ILE B 2 230 ? 25.856 7.565 100.661 1.00 61.42 282 ILE B C 1
ATOM 3856 O O . ILE B 2 230 ? 25.771 6.583 99.914 1.00 59.72 282 ILE B O 1
ATOM 3861 N N . LEU B 2 231 ? 26.814 7.672 101.578 1.00 67.23 283 LEU B N 1
ATOM 3862 C CA . LEU B 2 231 ? 27.884 6.687 101.657 1.00 74.83 283 LEU B CA 1
ATOM 3863 C C . LEU B 2 231 ? 27.425 5.377 102.289 1.00 67.19 283 LEU B C 1
ATOM 3864 O O . LEU B 2 231 ? 27.838 4.302 101.839 1.00 71.63 283 LEU B O 1
ATOM 3869 N N . TYR B 2 232 ? 26.571 5.439 103.320 1.00 60.59 284 TYR B N 1
ATOM 3870 C CA . TYR B 2 232 ? 26.336 4.280 104.175 1.00 74.57 284 TYR B CA 1
ATOM 3871 C C . TYR B 2 232 ? 24.875 3.899 104.391 1.00 65.57 284 TYR B C 1
ATOM 3872 O O . TYR B 2 232 ? 24.623 2.800 104.904 1.00 64.36 284 TYR B O 1
ATOM 3881 N N . SER B 2 233 ? 23.914 4.747 104.033 1.00 61.23 285 SER B N 1
ATOM 3882 C CA . SER B 2 233 ? 22.511 4.470 104.312 1.00 72.74 285 SER B CA 1
ATOM 3883 C C . SER B 2 233 ? 21.855 3.762 103.134 1.00 65.51 285 SER B C 1
ATOM 3884 O O . SER B 2 233 ? 21.949 4.220 101.989 1.00 60.45 285 SER B O 1
ATOM 3887 N N . ASP B 2 234 ? 21.176 2.655 103.427 1.00 62.95 286 ASP B N 1
ATOM 3888 C CA . ASP B 2 234 ? 20.470 1.912 102.393 1.00 65.17 286 ASP B CA 1
ATOM 3889 C C . ASP B 2 234 ? 19.358 2.762 101.789 1.00 60.65 286 ASP B C 1
ATOM 3890 O O . ASP B 2 234 ? 18.643 3.486 102.495 1.00 58.60 286 ASP B O 1
ATOM 3895 N N . LEU B 2 235 ? 19.202 2.653 100.474 1.00 55.64 287 LEU B N 1
ATOM 3896 C CA . LEU B 2 235 ? 18.132 3.357 99.783 1.00 53.01 287 LEU B CA 1
ATOM 3897 C C . LEU B 2 235 ? 16.786 3.026 100.409 1.00 55.00 287 LEU B C 1
ATOM 3898 O O . LEU B 2 235 ? 16.512 1.878 100.770 1.00 65.15 287 LEU B O 1
ATOM 3903 N N . ARG B 2 236 ? 15.952 4.051 100.552 1.00 55.70 288 ARG B N 1
ATOM 3904 C CA . ARG B 2 236 ? 14.639 3.915 101.167 1.00 64.46 288 ARG B CA 1
ATOM 3905 C C . ARG B 2 236 ? 13.616 4.635 100.303 1.00 64.71 288 ARG B C 1
ATOM 3906 O O . ARG B 2 236 ? 13.817 5.798 99.942 1.00 63.77 288 ARG B O 1
ATOM 3914 N N . PHE B 2 237 ? 12.508 3.929 99.956 1.00 66.87 289 PHE B N 1
ATOM 3915 C CA . PHE B 2 237 ? 11.437 4.549 99.183 1.00 62.93 289 PHE B CA 1
ATOM 3916 C C . PHE B 2 237 ? 10.318 5.022 100.104 1.00 69.59 289 PHE B C 1
ATOM 3917 O O . PHE B 2 237 ? 10.082 4.424 101.157 1.00 67.22 289 PHE B O 1
ATOM 3925 N N . PRO B 2 238 ? 9.611 6.091 99.743 1.00 69.10 290 PRO B N 1
ATOM 3926 C CA . PRO B 2 238 ? 8.555 6.599 100.626 1.00 72.10 290 PRO B CA 1
ATOM 3927 C C . PRO B 2 238 ? 7.409 5.612 100.764 1.00 69.62 290 PRO B C 1
ATOM 3928 O O . PRO B 2 238 ? 7.040 4.911 99.819 1.00 75.75 290 PRO B O 1
ATOM 3932 N N . SER B 2 239 ? 6.828 5.577 101.962 1.00 76.74 291 SER B N 1
ATOM 3933 C CA . SER B 2 239 ? 5.663 4.737 102.202 1.00 79.05 291 SER B CA 1
ATOM 3934 C C . SER B 2 239 ? 4.367 5.378 101.725 1.00 86.05 291 SER B C 1
ATOM 3935 O O . SER B 2 239 ? 3.353 4.679 101.614 1.00 89.26 291 SER B O 1
ATOM 3938 N N . THR B 2 240 ? 4.379 6.679 101.437 1.00 80.52 292 THR B N 1
ATOM 3939 C CA . THR B 2 240 ? 3.194 7.406 101.004 1.00 77.69 292 THR B CA 1
ATOM 3940 C C . THR B 2 240 ? 3.119 7.583 99.493 1.00 81.60 292 THR B C 1
ATOM 3941 O O . THR B 2 240 ? 2.177 8.213 99.004 1.00 87.85 292 THR B O 1
ATOM 3945 N N . VAL B 2 241 ? 4.083 7.058 98.745 1.00 81.21 293 VAL B N 1
ATOM 3946 C CA . VAL B 2 241 ? 4.110 7.181 97.295 1.00 84.91 293 VAL B CA 1
ATOM 3947 C C . VAL B 2 241 ? 4.166 5.777 96.711 1.00 86.78 293 VAL B C 1
ATOM 3948 O O . VAL B 2 241 ? 5.016 4.969 97.103 1.00 89.90 293 VAL B O 1
ATOM 3952 N N . SER B 2 242 ? 3.266 5.490 95.779 1.00 78.21 294 SER B N 1
ATOM 3953 C CA . SER B 2 242 ? 3.239 4.203 95.100 1.00 84.30 294 SER B CA 1
ATOM 3954 C C . SER B 2 242 ? 3.854 4.364 93.717 1.00 74.79 294 SER B C 1
ATOM 3955 O O . SER B 2 242 ? 3.428 5.222 92.936 1.00 75.97 294 SER B O 1
ATOM 3958 N N . ILE B 2 243 ? 4.862 3.551 93.425 1.00 73.08 295 ILE B N 1
ATOM 3959 C CA . ILE B 2 243 ? 5.506 3.563 92.114 1.00 70.59 295 ILE B CA 1
ATOM 3960 C C . ILE B 2 243 ? 5.581 2.124 91.620 1.00 62.17 295 ILE B C 1
ATOM 3961 O O . ILE B 2 243 ? 5.583 1.191 92.435 1.00 60.13 295 ILE B O 1
ATOM 3966 N N . PRO B 2 244 ? 5.618 1.892 90.311 1.00 63.52 296 PRO B N 1
ATOM 3967 C CA . PRO B 2 244 ? 5.671 0.510 89.821 1.00 71.23 296 PRO B CA 1
ATOM 3968 C C . PRO B 2 244 ? 6.902 -0.203 90.358 1.00 66.67 296 PRO B C 1
ATOM 3969 O O . PRO B 2 244 ? 7.951 0.406 90.582 1.00 61.04 296 PRO B O 1
ATOM 3973 N N . SER B 2 245 ? 6.761 -1.511 90.576 1.00 58.20 297 SER B N 1
ATOM 3974 C CA . SER B 2 245 ? 7.916 -2.301 90.987 1.00 63.93 297 SER B CA 1
ATOM 3975 C C . SER B 2 245 ? 9.065 -2.170 89.990 1.00 61.61 297 SER B C 1
ATOM 3976 O O . SER B 2 245 ? 10.234 -2.239 90.383 1.00 58.79 297 SER B O 1
ATOM 3979 N N . GLU B 2 246 ? 8.760 -1.965 88.704 1.00 58.37 298 GLU B N 1
ATOM 3980 C CA . GLU B 2 246 ? 9.822 -1.806 87.712 1.00 59.26 298 GLU B CA 1
ATOM 3981 C C . GLU B 2 246 ? 10.594 -0.508 87.918 1.00 57.72 298 GLU B C 1
ATOM 3982 O O . GLU B 2 246 ? 11.811 -0.460 87.696 1.00 54.23 298 GLU B O 1
ATOM 3988 N N . ALA B 2 247 ? 9.900 0.571 88.292 1.00 54.91 299 ALA B N 1
ATOM 3989 C CA . ALA B 2 247 ? 10.601 1.819 88.577 1.00 49.80 299 ALA B CA 1
ATOM 3990 C C . ALA B 2 247 ? 11.478 1.670 89.810 1.00 57.45 299 ALA B C 1
ATOM 3991 O O . ALA B 2 247 ? 12.610 2.169 89.841 1.00 46.56 299 ALA B O 1
ATOM 3993 N N . LYS B 2 248 ? 10.962 0.988 90.835 1.00 58.04 300 LYS B N 1
ATOM 3994 C CA . LYS B 2 248 ? 11.736 0.759 92.047 1.00 57.68 300 LYS B CA 1
ATOM 3995 C C . LYS B 2 248 ? 12.979 -0.064 91.744 1.00 56.13 300 LYS B C 1
ATOM 3996 O O . LYS B 2 248 ? 14.062 0.213 92.273 1.00 54.13 300 LYS B O 1
ATOM 4002 N N . ASP B 2 249 ? 12.847 -1.079 90.890 1.00 54.27 301 ASP B N 1
ATOM 4003 C CA . ASP B 2 249 ? 13.992 -1.926 90.577 1.00 60.49 301 ASP B CA 1
ATOM 4004 C C . ASP B 2 249 ? 15.081 -1.146 89.850 1.00 58.81 301 ASP B C 1
ATOM 4005 O O . ASP B 2 249 ? 16.266 -1.281 90.177 1.00 51.75 301 ASP B O 1
ATOM 4010 N N . LEU B 2 250 ? 14.703 -0.326 88.861 1.00 53.44 302 LEU B N 1
ATOM 4011 C CA . LEU B 2 250 ? 15.703 0.410 88.090 1.00 49.32 302 LEU B CA 1
ATOM 4012 C C . LEU B 2 250 ? 16.427 1.439 88.951 1.00 53.73 302 LEU B C 1
ATOM 4013 O O . LEU B 2 250 ? 17.650 1.590 88.851 1.00 49.30 302 LEU B O 1
ATOM 4018 N N . ILE B 2 251 ? 15.689 2.171 89.786 1.00 51.31 303 ILE B N 1
ATOM 4019 C CA . ILE B 2 251 ? 16.322 3.141 90.675 1.00 53.48 303 ILE B CA 1
ATOM 4020 C C . ILE B 2 251 ? 17.296 2.435 91.610 1.00 51.92 303 ILE B C 1
ATOM 4021 O O . ILE B 2 251 ? 18.415 2.910 91.843 1.00 48.37 303 ILE B O 1
ATOM 4026 N N . SER B 2 252 ? 16.891 1.280 92.146 1.00 51.83 304 SER B N 1
ATOM 4027 C CA . SER B 2 252 ? 17.751 0.533 93.057 1.00 55.60 304 SER B CA 1
ATOM 4028 C C . SER B 2 252 ? 19.035 0.082 92.369 1.00 57.22 304 SER B C 1
ATOM 4029 O O . SER B 2 252 ? 20.119 0.124 92.967 1.00 56.71 304 SER B O 1
ATOM 4032 N N . ARG B 2 253 ? 18.930 -0.379 91.122 1.00 51.37 305 ARG B N 1
ATOM 4033 C CA . ARG B 2 253 ? 20.126 -0.766 90.381 1.00 58.26 305 ARG B CA 1
ATOM 4034 C C . ARG B 2 253 ? 21.007 0.441 90.085 1.00 50.32 305 ARG B C 1
ATOM 4035 O O . ARG B 2 253 ? 22.238 0.320 90.055 1.00 59.49 305 ARG B O 1
ATOM 4043 N N . LEU B 2 254 ? 20.398 1.608 89.870 1.00 52.29 306 LEU B N 1
ATOM 4044 C CA . LEU B 2 254 ? 21.169 2.815 89.599 1.00 49.85 306 LEU B CA 1
ATOM 4045 C C . LEU B 2 254 ? 21.868 3.337 90.848 1.00 55.17 306 LEU B C 1
ATOM 4046 O O . LEU B 2 254 ? 22.928 3.971 90.751 1.00 49.37 306 LEU B O 1
ATOM 4051 N N . LEU B 2 255 ? 21.289 3.092 92.021 1.00 50.50 307 LEU B N 1
ATOM 4052 C CA . LEU B 2 255 ? 21.808 3.613 93.278 1.00 60.12 307 LEU B CA 1
ATOM 4053 C C . LEU B 2 255 ? 22.563 2.552 94.073 1.00 57.84 307 LEU B C 1
ATOM 4054 O O . LEU B 2 255 ? 22.658 2.638 95.304 1.00 55.17 307 LEU B O 1
ATOM 4059 N N . VAL B 2 256 ? 23.098 1.538 93.386 1.00 57.94 308 VAL B N 1
ATOM 4060 C CA . VAL B 2 256 ? 24.110 0.686 93.996 1.00 60.28 308 VAL B CA 1
ATOM 4061 C C . VAL B 2 256 ? 25.338 1.537 94.275 1.00 56.40 308 VAL B C 1
ATOM 4062 O O . VAL B 2 256 ? 25.838 2.237 93.388 1.00 58.79 308 VAL B O 1
ATOM 4066 N N . LYS B 2 257 ? 25.827 1.488 95.517 1.00 53.05 309 LYS B N 1
ATOM 4067 C CA . LYS B 2 257 ? 26.871 2.418 95.938 1.00 62.25 309 LYS B CA 1
ATOM 4068 C C . LYS B 2 257 ? 28.240 2.066 95.363 1.00 58.16 309 LYS B C 1
ATOM 4069 O O . LYS B 2 257 ? 29.055 2.965 95.123 1.00 62.16 309 LYS B O 1
ATOM 4075 N N . ASP B 2 258 ? 28.518 0.785 95.132 1.00 59.61 310 ASP B N 1
ATOM 4076 C CA . ASP B 2 258 ? 29.812 0.379 94.588 1.00 66.16 310 ASP B CA 1
ATOM 4077 C C . ASP B 2 258 ? 29.787 0.526 93.071 1.00 62.42 310 ASP B C 1
ATOM 4078 O O . ASP B 2 258 ? 28.983 -0.123 92.391 1.00 63.55 310 ASP B O 1
ATOM 4083 N N . ALA B 2 259 ? 30.677 1.363 92.532 1.00 62.17 311 ALA B N 1
ATOM 4084 C CA . ALA B 2 259 ? 30.559 1.733 91.123 1.00 57.58 311 ALA B CA 1
ATOM 4085 C C . ALA B 2 259 ? 30.613 0.505 90.222 1.00 60.33 311 ALA B C 1
ATOM 4086 O O . ALA B 2 259 ? 29.839 0.394 89.266 1.00 58.60 311 ALA B O 1
ATOM 4088 N N . ALA B 2 260 ? 31.504 -0.441 90.524 1.00 64.37 312 ALA B N 1
ATOM 4089 C CA . ALA B 2 260 ? 31.685 -1.599 89.653 1.00 64.08 312 ALA B CA 1
ATOM 4090 C C . ALA B 2 260 ? 30.393 -2.392 89.501 1.00 68.39 312 ALA B C 1
ATOM 4091 O O . ALA B 2 260 ? 30.099 -2.908 88.417 1.00 78.40 312 ALA B O 1
ATOM 4093 N N . HIS B 2 261 ? 29.605 -2.496 90.569 1.00 63.03 313 HIS B N 1
ATOM 4094 C CA . HIS B 2 261 ? 28.385 -3.291 90.552 1.00 57.19 313 HIS B CA 1
ATOM 4095 C C . HIS B 2 261 ? 27.146 -2.476 90.216 1.00 61.31 313 HIS B C 1
ATOM 4096 O O . HIS B 2 261 ? 26.038 -3.015 90.260 1.00 60.82 313 HIS B O 1
ATOM 4103 N N . ARG B 2 262 ? 27.304 -1.203 89.875 1.00 61.56 314 ARG B N 1
ATOM 4104 C CA . ARG B 2 262 ? 26.179 -0.386 89.449 1.00 61.01 314 ARG B CA 1
ATOM 4105 C C . ARG B 2 262 ? 25.794 -0.710 88.010 1.00 59.33 314 ARG B C 1
ATOM 4106 O O . ARG B 2 262 ? 26.640 -1.033 87.172 1.00 60.30 314 ARG B O 1
ATOM 4114 N N . ILE B 2 263 ? 24.495 -0.603 87.726 1.00 57.12 315 ILE B N 1
ATOM 4115 C CA . ILE B 2 263 ? 23.989 -0.925 86.399 1.00 57.05 315 ILE B CA 1
ATOM 4116 C C . ILE B 2 263 ? 24.611 0.005 85.364 1.00 56.82 315 ILE B C 1
ATOM 4117 O O . ILE B 2 263 ? 24.784 1.208 85.600 1.00 51.99 315 ILE B O 1
ATOM 4122 N N . LYS B 2 264 ? 24.936 -0.553 84.199 1.00 54.70 316 LYS B N 1
ATOM 4123 C CA . LYS B 2 264 ? 25.598 0.183 83.130 1.00 56.33 316 LYS B CA 1
ATOM 4124 C C . LYS B 2 264 ? 24.620 0.535 82.011 1.00 55.11 316 LYS B C 1
ATOM 4125 O O . LYS B 2 264 ? 23.468 0.102 81.991 1.00 56.38 316 LYS B O 1
ATOM 4131 N N . GLY B 2 265 ? 25.118 1.323 81.059 1.00 55.61 317 GLY B N 1
ATOM 4132 C CA . GLY B 2 265 ? 24.316 1.913 80.015 1.00 53.88 317 GLY B CA 1
ATOM 4133 C C . GLY B 2 265 ? 23.391 0.965 79.282 1.00 54.78 317 GLY B C 1
ATOM 4134 O O . GLY B 2 265 ? 22.173 1.169 79.242 1.00 56.22 317 GLY B O 1
ATOM 4135 N N . PRO B 2 266 ? 23.948 -0.066 78.643 1.00 53.50 318 PRO B N 1
ATOM 4136 C CA . PRO B 2 266 ? 23.081 -0.972 77.867 1.00 62.57 318 PRO B CA 1
ATOM 4137 C C . PRO B 2 266 ? 22.000 -1.631 78.709 1.00 63.27 318 PRO B C 1
ATOM 4138 O O . PRO B 2 266 ? 20.857 -1.761 78.253 1.00 56.29 318 PRO B O 1
ATOM 4142 N N . GLU B 2 267 ? 22.324 -2.037 79.939 1.00 57.81 319 GLU B N 1
ATOM 4143 C CA . GLU B 2 267 ? 21.317 -2.672 80.781 1.00 56.63 319 GLU B CA 1
ATOM 4144 C C . GLU B 2 267 ? 20.262 -1.670 81.229 1.00 57.15 319 GLU B C 1
ATOM 4145 O O . GLU B 2 267 ? 19.096 -2.039 81.411 1.00 52.70 319 GLU B O 1
ATOM 4151 N N . VAL B 2 268 ? 20.650 -0.406 81.421 1.00 50.90 320 VAL B N 1
ATOM 4152 C CA . VAL B 2 268 ? 19.669 0.624 81.749 1.00 51.76 320 VAL B CA 1
ATOM 4153 C C . VAL B 2 268 ? 18.680 0.785 80.605 1.00 51.98 320 VAL B C 1
ATOM 4154 O O . VAL B 2 268 ? 17.462 0.792 80.810 1.00 47.20 320 VAL B O 1
ATOM 4158 N N . LYS B 2 269 ? 19.191 0.896 79.374 1.00 49.73 321 LYS B N 1
ATOM 4159 C CA . LYS B 2 269 ? 18.308 1.132 78.236 1.00 53.57 321 LYS B CA 1
ATOM 4160 C C . LYS B 2 269 ? 17.332 -0.020 78.032 1.00 51.83 321 LYS B C 1
ATOM 4161 O O . LYS B 2 269 ? 16.188 0.203 77.626 1.00 48.36 321 LYS B O 1
ATOM 4167 N N . ALA B 2 270 ? 17.759 -1.249 78.303 1.00 50.86 322 ALA B N 1
ATOM 4168 C CA . ALA B 2 270 ? 16.933 -2.428 78.098 1.00 59.22 322 ALA B CA 1
ATOM 4169 C C . ALA B 2 270 ? 16.055 -2.762 79.302 1.00 53.06 322 ALA B C 1
ATOM 4170 O O . ALA B 2 270 ? 15.394 -3.806 79.294 1.00 53.58 322 ALA B O 1
ATOM 4172 N N . HIS B 2 271 ? 16.046 -1.921 80.336 1.00 54.39 323 HIS B N 1
ATOM 4173 C CA . HIS B 2 271 ? 15.366 -2.269 81.577 1.00 55.61 323 HIS B CA 1
ATOM 4174 C C . HIS B 2 271 ? 13.849 -2.283 81.374 1.00 58.82 323 HIS B C 1
ATOM 4175 O O . HIS B 2 271 ? 13.307 -1.474 80.618 1.00 59.97 323 HIS B O 1
ATOM 4182 N N . PRO B 2 272 ? 13.136 -3.191 82.056 1.00 59.24 324 PRO B N 1
ATOM 4183 C CA . PRO B 2 272 ? 11.674 -3.267 81.861 1.00 61.61 324 PRO B CA 1
ATOM 4184 C C . PRO B 2 272 ? 10.929 -1.986 82.202 1.00 56.81 324 PRO B C 1
ATOM 4185 O O . PRO B 2 272 ? 9.779 -1.826 81.773 1.00 63.91 324 PRO B O 1
ATOM 4189 N N . PHE B 2 273 ? 11.531 -1.077 82.971 1.00 56.77 325 PHE B N 1
ATOM 4190 C CA . PHE B 2 273 ? 10.850 0.168 83.306 1.00 59.44 325 PHE B CA 1
ATOM 4191 C C . PHE B 2 273 ? 10.442 0.954 82.064 1.00 60.35 325 PHE B C 1
ATOM 4192 O O . PHE B 2 273 ? 9.450 1.694 82.101 1.00 55.87 325 PHE B O 1
ATOM 4200 N N . TRP B 2 274 ? 11.190 0.815 80.964 1.00 53.28 326 TRP B N 1
ATOM 4201 C CA . TRP B 2 274 ? 10.927 1.547 79.730 1.00 57.34 326 TRP B CA 1
ATOM 4202 C C . TRP B 2 274 ? 9.943 0.824 78.816 1.00 54.85 326 TRP B C 1
ATOM 4203 O O . TRP B 2 274 ? 9.966 1.035 77.596 1.00 62.80 326 TRP B O 1
ATOM 4214 N N . THR B 2 275 ? 9.076 -0.022 79.373 1.00 73.21 327 THR B N 1
ATOM 4215 C CA . THR B 2 275 ? 8.218 -0.867 78.545 1.00 68.90 327 THR B CA 1
ATOM 4216 C C . THR B 2 275 ? 7.326 -0.034 77.633 1.00 74.04 327 THR B C 1
ATOM 4217 O O . THR B 2 275 ? 7.202 -0.320 76.436 1.00 79.63 327 THR B O 1
ATOM 4221 N N . GLY B 2 276 ? 6.707 1.009 78.178 1.00 63.39 328 GLY B N 1
ATOM 4222 C CA . GLY B 2 276 ? 5.771 1.807 77.411 1.00 59.31 328 GLY B CA 1
ATOM 4223 C C . GLY B 2 276 ? 6.400 2.925 76.605 1.00 70.05 328 GLY B C 1
ATOM 4224 O O . GLY B 2 276 ? 5.708 3.874 76.222 1.00 65.50 328 GLY B O 1
ATOM 4225 N N . ILE B 2 277 ? 7.704 2.832 76.343 1.00 61.21 329 ILE B N 1
ATOM 4226 C CA . ILE B 2 277 ? 8.439 3.856 75.609 1.00 59.49 329 ILE B CA 1
ATOM 4227 C C . ILE B 2 277 ? 9.186 3.200 74.456 1.00 51.14 329 ILE B C 1
ATOM 4228 O O . ILE B 2 277 ? 9.746 2.108 74.605 1.00 52.67 329 ILE B O 1
ATOM 4233 N N . ASN B 2 278 ? 9.205 3.877 73.313 1.00 46.99 330 ASN B N 1
ATOM 4234 C CA . ASN B 2 278 ? 10.017 3.490 72.163 1.00 44.28 330 ASN B CA 1
ATOM 4235 C C . ASN B 2 278 ? 11.080 4.572 71.988 1.00 42.02 330 ASN B C 1
ATOM 4236 O O . ASN B 2 278 ? 10.758 5.725 71.683 1.00 37.69 330 ASN B O 1
ATOM 4241 N N . PHE B 2 279 ? 12.347 4.204 72.186 1.00 46.50 331 PHE B N 1
ATOM 4242 C CA . PHE B 2 279 ? 13.408 5.207 72.169 1.00 40.17 331 PHE B CA 1
ATOM 4243 C C . PHE B 2 279 ? 13.620 5.810 70.785 1.00 38.48 331 PHE B C 1
ATOM 4244 O O . PHE B 2 279 ? 14.039 6.968 70.679 1.00 39.91 331 PHE B O 1
ATOM 4252 N N . ASP B 2 280 ? 13.351 5.061 69.716 1.00 40.29 332 ASP B N 1
ATOM 4253 C CA . ASP B 2 280 ? 13.448 5.655 68.383 1.00 36.72 332 ASP B CA 1
ATOM 4254 C C . ASP B 2 280 ? 12.431 6.783 68.212 1.00 44.83 332 ASP B C 1
ATOM 4255 O O . ASP B 2 280 ? 12.729 7.823 67.610 1.00 35.91 332 ASP B O 1
ATOM 4260 N N . GLU B 2 281 ? 11.220 6.598 68.735 1.00 42.08 333 GLU B N 1
ATOM 4261 C CA . GLU B 2 281 ? 10.210 7.647 68.627 1.00 33.75 333 GLU B CA 1
ATOM 4262 C C . GLU B 2 281 ? 10.537 8.828 69.528 1.00 30.27 333 GLU B C 1
ATOM 4263 O O . GLU B 2 281 ? 10.336 9.983 69.136 1.00 35.88 333 GLU B O 1
ATOM 4269 N N . VAL B 2 282 ? 11.048 8.565 70.735 1.00 32.31 334 VAL B N 1
ATOM 4270 C CA . VAL B 2 282 ? 11.465 9.657 71.612 1.00 32.24 334 VAL B CA 1
ATOM 4271 C C . VAL B 2 282 ? 12.535 10.506 70.931 1.00 32.25 334 VAL B C 1
ATOM 4272 O O . VAL B 2 282 ? 12.472 11.745 70.955 1.00 32.40 334 VAL B O 1
ATOM 4276 N N . MET B 2 283 ? 13.510 9.857 70.277 1.00 35.13 335 MET B N 1
ATOM 4277 C CA . MET B 2 283 ? 14.544 10.601 69.549 1.00 30.91 335 MET B CA 1
ATOM 4278 C C . MET B 2 283 ? 13.958 11.465 68.433 1.00 37.16 335 MET B C 1
ATOM 4279 O O . MET B 2 283 ? 14.542 12.491 68.073 1.00 34.55 335 MET B O 1
ATOM 4284 N N . GLN B 2 284 ? 12.825 11.075 67.858 1.00 33.11 336 GLN B N 1
ATOM 4285 C CA . GLN B 2 284 ? 12.188 11.889 66.825 1.00 32.40 336 GLN B CA 1
ATOM 4286 C C . GLN B 2 284 ? 11.206 12.902 67.398 1.00 35.56 336 GLN B C 1
ATOM 4287 O O . GLN B 2 284 ? 10.469 13.535 66.638 1.00 35.47 336 GLN B O 1
ATOM 4293 N N . LYS B 2 285 ? 11.187 13.070 68.719 1.00 37.40 337 LYS B N 1
ATOM 4294 C CA . LYS B 2 285 ? 10.229 13.959 69.379 1.00 38.45 337 LYS B CA 1
ATOM 4295 C C . LYS B 2 285 ? 8.805 13.651 68.930 1.00 39.62 337 LYS B C 1
ATOM 4296 O O . LYS B 2 285 ? 8.002 14.545 68.640 1.00 37.53 337 LYS B O 1
ATOM 4302 N N . LYS B 2 286 ? 8.478 12.364 68.880 1.00 34.51 338 LYS B N 1
ATOM 4303 C CA . LYS B 2 286 ? 7.110 11.939 68.609 1.00 36.67 338 LYS B CA 1
ATOM 4304 C C . LYS B 2 286 ? 6.346 11.544 69.866 1.00 40.46 338 LYS B C 1
ATOM 4305 O O . LYS B 2 286 ? 5.168 11.190 69.773 1.00 38.70 338 LYS B O 1
ATOM 4311 N N . VAL B 2 287 ? 6.974 11.607 71.033 1.00 37.41 339 VAL B N 1
ATOM 4312 C CA . VAL B 2 287 ? 6.314 11.350 72.308 1.00 38.66 339 VAL B CA 1
ATOM 4313 C C . VAL B 2 287 ? 6.279 12.678 73.048 1.00 40.00 339 VAL B C 1
ATOM 4314 O O . VAL B 2 287 ? 7.315 13.171 73.511 1.00 35.70 339 VAL B O 1
ATOM 4318 N N . LYS B 2 288 ? 5.076 13.278 73.138 1.00 39.42 340 LYS B N 1
ATOM 4319 C CA . LYS B 2 288 ? 4.930 14.579 73.767 1.00 43.14 340 LYS B CA 1
ATOM 4320 C C . LYS B 2 288 ? 4.635 14.419 75.248 1.00 43.79 340 LYS B C 1
ATOM 4321 O O . LYS B 2 288 ? 4.064 13.411 75.666 1.00 40.76 340 LYS B O 1
ATOM 4327 N N . PRO B 2 289 ? 5.034 15.386 76.064 1.00 47.83 341 PRO B N 1
ATOM 4328 C CA . PRO B 2 289 ? 4.571 15.409 77.444 1.00 46.58 341 PRO B CA 1
ATOM 4329 C C . PRO B 2 289 ? 3.073 15.643 77.476 1.00 42.26 341 PRO B C 1
ATOM 4330 O O . PRO B 2 289 ? 2.571 16.557 76.806 1.00 44.40 341 PRO B O 1
ATOM 4334 N N . PRO B 2 290 ? 2.321 14.828 78.223 1.00 45.79 342 PRO B N 1
ATOM 4335 C CA . PRO B 2 290 ? 0.853 14.938 78.165 1.00 50.29 342 PRO B CA 1
ATOM 4336 C C . PRO B 2 290 ? 0.283 16.161 78.862 1.00 57.48 342 PRO B C 1
ATOM 4337 O O . PRO B 2 290 ? -0.835 16.570 78.525 1.00 52.77 342 PRO B O 1
ATOM 4341 N N . ARG B 2 291 ? 0.994 16.755 79.822 1.00 49.96 343 ARG B N 1
ATOM 4342 C CA . ARG B 2 291 ? 0.421 17.807 80.658 1.00 63.65 343 ARG B CA 1
ATOM 4343 C C . ARG B 2 291 ? 1.164 19.132 80.530 1.00 66.14 343 ARG B C 1
ATOM 4344 O O . ARG B 2 291 ? 1.026 19.998 81.400 1.00 64.61 343 ARG B O 1
ATOM 4352 N N . TRP B 2 292 ? 1.932 19.319 79.461 1.00 60.56 344 TRP B N 1
ATOM 4353 C CA . TRP B 2 292 ? 2.829 20.466 79.384 1.00 64.55 344 TRP B CA 1
ATOM 4354 C C . TRP B 2 292 ? 2.070 21.788 79.429 1.00 77.68 344 TRP B C 1
ATOM 4355 O O . TRP B 2 292 ? 1.080 21.977 78.711 1.00 74.98 344 TRP B O 1
ATOM 4366 N N . VAL B 2 293 ? 2.577 22.716 80.238 1.00 74.49 345 VAL B N 1
ATOM 4367 C CA . VAL B 2 293 ? 1.965 24.023 80.462 1.00 83.45 345 VAL B CA 1
ATOM 4368 C C . VAL B 2 293 ? 2.850 25.118 79.875 1.00 88.21 345 VAL B C 1
ATOM 4369 O O . VAL B 2 293 ? 3.660 25.710 80.604 1.00 80.46 345 VAL B O 1
ATOM 4373 N N . PRO B 2 294 ? 2.717 25.446 78.579 1.00 100.81 346 PRO B N 1
ATOM 4374 C CA . PRO B 2 294 ? 3.602 26.461 77.983 1.00 88.52 346 PRO B CA 1
ATOM 4375 C C . PRO B 2 294 ? 3.286 27.872 78.451 1.00 96.50 346 PRO B C 1
ATOM 4376 O O . PRO B 2 294 ? 2.598 28.625 77.754 1.00 100.70 346 PRO B O 1
ATOM 4380 N N . ALA B 2 295 ? 3.786 28.238 79.629 1.00 90.78 347 ALA B N 1
ATOM 4381 C CA . ALA B 2 295 ? 3.512 29.547 80.213 1.00 97.17 347 ALA B CA 1
ATOM 4382 C C . ALA B 2 295 ? 4.686 30.502 80.015 1.00 91.14 347 ALA B C 1
ATOM 4383 O O . ALA B 2 295 ? 4.712 31.594 80.586 1.00 88.94 347 ALA B O 1
#

Solvent-accessible surface area: 26007 Å² total